Protein AF-A3VAJ6-F1 (afdb_monomer_lite)

Organism: NCBI:txid314271

Foldseek 3Di:
DALDALLVLLVVCLVVQNDPVSCVVCLLRAAAHDPVCLCVSLVSDDLDDDLNSLQSSLVSCVSNVNLLSCLAPPVLLVQCPDPPLSSNLSSLQSCLSNVNQNNLVSLLVVVQADDPPDDQSCLVSSLSSLVSNCVSVVPVVSNVRHDLLCLLVCCVDNPPNPVSLVSVLVVLVVQVVCLPDDDDDDPDDRPDDNLVSLLSSCVPPVPVNCVPLVVVLVVPQAGALCVQVDCPDQVSNLLSCQLVLHVSSVSSLVRNVVSPVPHPDDDLCSLLSNLNRPNDPDCVVSCVSSVVQQQWLLSLLVNLVSNVVSVNLVVLLVLLLCQCPDPDLQSVLSSLSNLLSHAPDPSSVVSCVVCVVSADPDDLSNVLNVVSVLSHVLRVLLLVLVVQLQADLDPVSVVVSVVSNLVRDEPCCVPRDDPVSLCPGNVSSCSVSVCSVCVVVSVVVHVVVSVCRVQHDSNHGHDPPDGDDDD

Structure (mmCIF, N/CA/C/O backbone):
data_AF-A3VAJ6-F1
#
_entry.id   AF-A3VAJ6-F1
#
loop_
_atom_site.group_PDB
_atom_site.id
_atom_site.type_symbol
_atom_site.label_atom_id
_atom_site.label_alt_id
_atom_site.label_comp_id
_atom_site.label_asym_id
_atom_site.label_entity_id
_atom_site.label_seq_id
_atom_site.pdbx_PDB_ins_code
_atom_site.Cartn_x
_atom_site.Cartn_y
_atom_site.Cartn_z
_atom_site.occupancy
_atom_site.B_iso_or_equiv
_atom_site.auth_seq_id
_atom_site.auth_comp_id
_atom_site.auth_asym_id
_atom_site.auth_atom_id
_atom_site.pdbx_PDB_model_num
ATOM 1 N N . MET A 1 1 ? -12.976 -26.832 9.050 1.00 61.53 1 MET A N 1
ATOM 2 C CA . MET A 1 1 ? -12.389 -25.486 9.197 1.00 61.53 1 MET A CA 1
ATOM 3 C C . MET A 1 1 ? -12.298 -24.734 7.871 1.00 61.53 1 MET A C 1
ATOM 5 O O . MET A 1 1 ? -12.891 -23.669 7.756 1.00 61.53 1 MET A O 1
ATOM 9 N N . TRP A 1 2 ? -11.613 -25.251 6.841 1.00 63.19 2 TRP A N 1
ATOM 10 C CA . TRP A 1 2 ? -11.570 -24.583 5.528 1.00 63.19 2 TRP A CA 1
ATOM 11 C C . TRP A 1 2 ? -12.943 -24.601 4.840 1.00 63.19 2 TRP A C 1
ATOM 13 O O . TRP A 1 2 ? -13.518 -25.669 4.635 1.00 63.19 2 TRP A O 1
ATOM 23 N N . GLY A 1 3 ? -13.458 -23.422 4.482 1.00 70.44 3 GLY A N 1
ATOM 24 C CA . GLY A 1 3 ? -14.785 -23.262 3.874 1.00 70.44 3 GLY A CA 1
ATOM 25 C C . GLY A 1 3 ? -15.949 -23.191 4.871 1.00 70.44 3 GLY A C 1
ATOM 26 O O . GLY A 1 3 ? -17.098 -23.085 4.439 1.00 70.44 3 GLY A O 1
ATOM 27 N N . GLU A 1 4 ? -15.660 -23.229 6.175 1.00 86.25 4 GLU A N 1
ATOM 28 C CA . GLU A 1 4 ? -16.626 -22.889 7.221 1.00 86.25 4 GLU A CA 1
ATOM 29 C C . GLU A 1 4 ? -16.811 -21.372 7.318 1.00 86.25 4 GLU A C 1
ATOM 31 O O . GLU A 1 4 ? -15.918 -20.585 6.987 1.00 86.25 4 GLU A O 1
ATOM 36 N N . THR A 1 5 ? -17.998 -20.964 7.753 1.00 90.69 5 THR A N 1
ATOM 37 C CA . THR A 1 5 ? -18.304 -19.556 8.013 1.00 90.69 5 THR A CA 1
ATOM 38 C C . THR A 1 5 ? -17.681 -19.092 9.335 1.00 90.69 5 THR A C 1
ATOM 40 O O . THR A 1 5 ? -17.269 -19.923 10.152 1.00 90.69 5 THR A O 1
ATOM 43 N N . ALA A 1 6 ? -17.630 -17.779 9.581 1.00 93.38 6 ALA A N 1
ATOM 44 C CA . ALA A 1 6 ? -17.087 -17.256 10.834 1.00 93.38 6 ALA A CA 1
ATOM 45 C C . ALA A 1 6 ? -17.897 -17.752 12.045 1.00 93.38 6 ALA A C 1
ATOM 47 O O . ALA A 1 6 ? -17.337 -18.058 13.094 1.00 93.38 6 ALA A O 1
ATOM 48 N N . LEU A 1 7 ? -19.216 -17.913 11.917 1.00 95.62 7 LEU A N 1
ATOM 49 C CA . LEU A 1 7 ? -20.021 -18.490 12.992 1.00 95.62 7 LEU A CA 1
ATOM 50 C C . LEU A 1 7 ? -19.611 -19.935 13.309 1.00 95.62 7 LEU A C 1
ATOM 52 O O . LEU A 1 7 ? -19.491 -20.305 14.476 1.00 95.62 7 LEU A O 1
ATOM 56 N N . GLN A 1 8 ? -19.385 -20.756 12.282 1.00 94.44 8 GLN A N 1
ATOM 57 C CA . GLN A 1 8 ? -19.008 -22.161 12.451 1.00 94.44 8 GLN A CA 1
ATOM 58 C C . GLN A 1 8 ? -17.622 -22.302 13.091 1.00 94.44 8 GLN A C 1
ATOM 60 O O . GLN A 1 8 ? -17.458 -23.080 14.032 1.00 94.44 8 GLN A O 1
ATOM 65 N N . GLN A 1 9 ? -16.656 -21.499 12.640 1.00 94.19 9 GLN A N 1
ATOM 66 C CA . GLN A 1 9 ? -15.309 -21.453 13.212 1.00 94.19 9 GLN A CA 1
ATOM 67 C C . GLN A 1 9 ? -15.344 -21.000 14.679 1.00 94.19 9 GLN A C 1
ATOM 69 O O . GLN A 1 9 ? -14.711 -21.615 15.539 1.00 94.19 9 GLN A O 1
ATOM 74 N N . PHE A 1 10 ? -16.154 -19.986 14.999 1.00 96.19 10 PHE A N 1
ATOM 75 C CA . PHE A 1 10 ? -16.322 -19.520 16.373 1.00 96.19 10 PHE A CA 1
ATOM 76 C C . PHE A 1 10 ? -17.019 -20.552 17.270 1.00 96.19 10 PHE A C 1
ATOM 78 O O . PHE A 1 10 ? -16.602 -20.782 18.406 1.00 96.19 10 PHE A O 1
ATOM 85 N N . ALA A 1 11 ? -18.056 -21.224 16.763 1.00 96.19 11 ALA A N 1
ATOM 86 C CA . ALA A 1 11 ? -18.733 -22.306 17.473 1.00 96.19 11 ALA A CA 1
ATOM 87 C C . ALA A 1 11 ? -17.782 -23.478 17.758 1.00 96.19 11 ALA A C 1
ATOM 89 O O . ALA A 1 11 ? -17.840 -24.064 18.842 1.00 96.19 11 ALA A O 1
ATOM 90 N N . HIS A 1 12 ? -16.871 -23.783 16.829 1.00 94.31 12 HIS A N 1
ATOM 91 C CA . HIS A 1 12 ? -15.823 -24.769 17.052 1.00 94.31 12 HIS A CA 1
ATOM 92 C C . HIS A 1 12 ? -14.872 -24.340 18.177 1.00 94.31 12 HIS A C 1
ATOM 94 O O . HIS A 1 12 ? -14.679 -25.116 19.115 1.00 94.31 12 HIS A O 1
ATOM 100 N N . LEU A 1 13 ? -14.371 -23.098 18.160 1.00 94.50 13 LEU A N 1
ATOM 101 C CA . LEU A 1 13 ? -13.545 -22.559 19.250 1.00 94.50 13 LEU A CA 1
ATOM 102 C C . LEU A 1 13 ? -14.253 -22.643 20.603 1.00 94.50 13 LEU A C 1
ATOM 104 O O . LEU A 1 13 ? -13.663 -23.081 21.587 1.00 94.50 13 LEU A O 1
ATOM 108 N N . LYS A 1 14 ? -15.543 -22.301 20.651 1.00 95.31 14 LYS A N 1
ATOM 109 C CA . LYS A 1 14 ? -16.344 -22.452 21.867 1.00 95.31 14 LYS A CA 1
ATOM 110 C C . LYS A 1 14 ? -16.432 -23.910 22.320 1.00 95.31 14 LYS A C 1
ATOM 112 O O . LYS A 1 14 ? -16.326 -24.176 23.514 1.00 95.31 14 LYS A O 1
ATOM 117 N N . SER A 1 15 ? -16.621 -24.851 21.392 1.00 95.44 15 SER A N 1
ATOM 118 C CA . SER A 1 15 ? -16.766 -26.281 21.708 1.00 95.44 15 SER A CA 1
ATOM 119 C C . SER A 1 15 ? -15.517 -26.898 22.341 1.00 95.44 15 SER A C 1
ATOM 121 O O . SER A 1 15 ? -15.637 -27.847 23.112 1.00 95.44 15 SER A O 1
ATOM 123 N N . VAL A 1 16 ? -14.341 -26.331 22.059 1.00 94.94 16 VAL A N 1
ATOM 124 C CA . VAL A 1 16 ? -13.067 -26.741 22.663 1.00 94.94 16 VAL A CA 1
ATOM 125 C C . VAL A 1 16 ? -12.679 -25.891 23.873 1.00 94.94 16 VAL A C 1
ATOM 127 O O . VAL A 1 16 ? -11.608 -26.089 24.416 1.00 94.94 16 VAL A O 1
ATOM 130 N N . GLY A 1 17 ? -13.521 -24.951 24.316 1.00 94.25 17 GLY A N 1
ATOM 131 C CA . GLY A 1 17 ? -13.226 -24.107 25.478 1.00 94.25 17 GLY A CA 1
ATOM 132 C C . GLY A 1 17 ? -12.314 -22.909 25.196 1.00 94.25 17 GLY A C 1
ATOM 133 O O . GLY A 1 17 ? -11.754 -22.351 26.134 1.00 94.25 17 GLY A O 1
ATOM 134 N N . PHE A 1 18 ? -12.210 -22.475 23.935 1.00 94.12 18 PHE A N 1
ATOM 135 C CA . PHE A 1 18 ? -11.350 -21.372 23.486 1.00 94.12 18 PHE A CA 1
ATOM 136 C C . PHE A 1 18 ? -9.854 -21.608 23.756 1.00 94.12 18 PHE A C 1
ATOM 138 O O . PHE A 1 18 ? -9.150 -20.692 24.178 1.00 94.12 18 PHE A O 1
ATOM 145 N N . GLU A 1 19 ? -9.365 -22.823 23.503 1.00 92.50 19 GLU A N 1
ATOM 146 C CA . GLU A 1 19 ? -7.936 -23.153 23.615 1.00 92.50 19 GLU A CA 1
ATOM 147 C C . GLU A 1 19 ? -7.096 -22.370 22.581 1.00 92.50 19 GLU A C 1
ATOM 149 O O . GLU A 1 19 ? -7.446 -22.373 21.388 1.00 92.50 19 GLU A O 1
ATOM 154 N N . PRO A 1 20 ? -5.989 -21.713 22.987 1.00 91.06 20 PRO A N 1
ATOM 155 C CA . PRO A 1 20 ? -5.129 -20.936 22.091 1.00 91.06 20 PRO A CA 1
ATOM 156 C C . PRO A 1 20 ? -4.610 -21.730 20.889 1.00 91.06 20 PRO A C 1
ATOM 158 O O . PRO A 1 20 ? -4.629 -21.222 19.770 1.00 91.06 20 PRO A O 1
ATOM 161 N N . GLU A 1 21 ? -4.229 -22.992 21.089 1.00 90.50 21 GLU A N 1
ATOM 162 C CA . GLU A 1 21 ? -3.679 -23.869 20.049 1.00 90.50 21 GLU A CA 1
ATOM 163 C C . GLU A 1 21 ? -4.700 -24.125 18.935 1.00 90.50 21 GLU A C 1
ATOM 165 O O . GLU A 1 21 ? -4.342 -24.285 17.766 1.00 90.50 21 GLU A O 1
ATOM 170 N N . THR A 1 22 ? -5.991 -24.134 19.285 1.00 88.50 22 THR A N 1
ATOM 171 C CA . THR A 1 22 ? -7.055 -24.281 18.288 1.00 88.50 22 THR A CA 1
ATOM 172 C C . THR A 1 22 ? -7.172 -23.023 17.444 1.00 88.50 22 THR A C 1
ATOM 174 O O . THR A 1 22 ? -7.328 -23.137 16.231 1.00 88.50 22 THR A O 1
ATOM 177 N N . LEU A 1 23 ? -7.072 -21.833 18.053 1.00 90.00 23 LEU A N 1
ATOM 178 C CA . LEU A 1 23 ? -7.054 -20.582 17.299 1.00 90.00 23 LEU A CA 1
ATOM 179 C C . LEU A 1 23 ? -5.831 -20.527 16.378 1.00 90.00 23 LEU A C 1
ATOM 181 O O . LEU A 1 23 ? -5.990 -20.280 15.186 1.00 90.00 23 LEU A O 1
ATOM 185 N N . GLU A 1 24 ? -4.636 -20.806 16.902 1.00 87.38 24 GLU A N 1
ATOM 186 C CA . GLU A 1 24 ? -3.384 -20.814 16.133 1.00 87.38 24 GLU A CA 1
ATOM 187 C C . GLU A 1 24 ? -3.466 -21.736 14.914 1.00 87.38 24 GLU A C 1
ATOM 189 O O . GLU A 1 24 ? -3.114 -21.327 13.808 1.00 87.38 24 GLU A O 1
ATOM 194 N N . GLY A 1 25 ? -4.016 -22.943 15.084 1.00 83.06 25 GLY A N 1
ATOM 195 C CA . GLY A 1 25 ? -4.194 -23.900 13.993 1.00 83.06 25 GLY A CA 1
ATOM 196 C C . GLY A 1 25 ? -5.172 -23.456 12.899 1.00 83.06 25 GLY A C 1
ATOM 197 O O . GLY A 1 25 ? -5.223 -24.090 11.843 1.00 83.06 25 GLY A O 1
ATOM 198 N N . ILE A 1 26 ? -5.966 -22.404 13.134 1.00 85.56 26 ILE A N 1
ATOM 199 C CA . ILE A 1 26 ? -7.040 -21.979 12.224 1.00 85.56 26 ILE A CA 1
ATOM 200 C C . ILE A 1 26 ? -6.873 -20.543 11.731 1.00 85.56 26 ILE A C 1
ATOM 202 O O . ILE A 1 26 ? -7.632 -20.150 10.850 1.00 85.56 26 ILE A O 1
ATOM 206 N N . LEU A 1 27 ? -5.896 -19.782 12.248 1.00 85.25 27 LEU A N 1
ATOM 207 C CA . LEU A 1 27 ? -5.651 -18.376 11.889 1.00 85.25 27 LEU A CA 1
ATOM 208 C C . LEU A 1 27 ? -5.582 -18.167 10.370 1.00 85.25 27 LEU A C 1
ATOM 210 O O . LEU A 1 27 ? -6.204 -17.254 9.835 1.00 85.25 27 LEU A O 1
ATOM 214 N N . GLU A 1 28 ? -4.886 -19.053 9.658 1.00 77.62 28 GLU A N 1
ATOM 215 C CA . GLU A 1 28 ? -4.724 -18.973 8.198 1.00 77.62 28 GLU A CA 1
ATOM 216 C C . GLU A 1 28 ? -6.005 -19.289 7.413 1.00 77.62 28 GLU A C 1
ATOM 218 O O . GLU A 1 28 ? -6.116 -18.962 6.230 1.00 77.62 28 GLU A O 1
ATOM 223 N N . ALA A 1 29 ? -6.968 -19.932 8.071 1.00 81.25 29 ALA A N 1
ATOM 224 C CA . ALA A 1 29 ? -8.235 -20.361 7.500 1.00 81.25 29 ALA A CA 1
ATOM 225 C C . ALA A 1 29 ? -9.416 -19.491 7.956 1.00 81.25 29 ALA A C 1
ATOM 227 O O . ALA A 1 29 ? -10.551 -19.797 7.579 1.00 81.25 29 ALA A O 1
ATOM 228 N N . LEU A 1 30 ? -9.184 -18.448 8.767 1.00 86.50 30 LEU A N 1
ATOM 229 C CA . LEU A 1 30 ? -10.256 -17.600 9.281 1.00 86.50 30 LEU A CA 1
ATOM 230 C C . LEU A 1 30 ? -11.015 -16.917 8.144 1.00 86.50 30 LEU A C 1
ATOM 232 O O . LEU A 1 30 ? -10.444 -16.311 7.231 1.00 86.50 30 LEU A O 1
ATOM 236 N N . THR A 1 31 ? -12.336 -17.031 8.213 1.00 86.44 31 THR A N 1
ATOM 237 C CA . THR A 1 31 ? -13.252 -16.391 7.277 1.00 86.44 31 THR A CA 1
ATOM 238 C C . THR A 1 31 ? -13.740 -15.082 7.900 1.00 86.44 31 THR A C 1
ATOM 240 O O . THR A 1 31 ? -14.199 -15.116 9.042 1.00 86.44 31 THR A O 1
ATOM 243 N N . PRO A 1 32 ? -13.697 -13.938 7.185 1.00 90.00 32 PRO A N 1
ATOM 244 C CA . PRO A 1 32 ? -14.312 -12.708 7.674 1.00 90.00 32 PRO A CA 1
ATOM 245 C C . PRO A 1 32 ? -15.797 -12.911 7.982 1.00 90.00 32 PRO A C 1
ATOM 247 O O . PRO A 1 32 ? -16.507 -13.563 7.208 1.00 90.00 32 PRO A O 1
ATOM 250 N N . MET A 1 33 ? -16.262 -12.342 9.089 1.00 94.12 33 MET A N 1
ATOM 251 C CA . MET A 1 33 ? -17.647 -12.455 9.535 1.00 94.12 33 MET A CA 1
ATOM 252 C C . MET A 1 33 ? -18.616 -11.802 8.547 1.00 94.12 33 MET A C 1
ATOM 254 O O . MET A 1 33 ? -18.431 -10.660 8.118 1.00 94.12 33 MET A O 1
ATOM 258 N N . LEU A 1 34 ? -19.695 -12.513 8.215 1.00 90.19 34 LEU A N 1
ATOM 259 C CA . LEU A 1 34 ? -20.800 -11.936 7.458 1.00 90.19 34 LEU A CA 1
ATOM 260 C C . LEU A 1 34 ? -21.706 -11.091 8.377 1.00 90.19 34 LEU A C 1
ATOM 262 O O . LEU A 1 34 ? -21.880 -11.427 9.550 1.00 90.19 34 LEU A O 1
ATOM 266 N N . PRO A 1 35 ? -22.328 -10.003 7.880 1.00 88.88 35 PRO A N 1
ATOM 267 C CA . PRO A 1 35 ? -23.136 -9.116 8.723 1.00 88.88 35 PRO A CA 1
ATOM 268 C C . PRO A 1 35 ? -24.284 -9.798 9.488 1.00 88.88 35 PRO A C 1
ATOM 270 O O . PRO A 1 35 ? -24.634 -9.351 10.579 1.00 88.88 35 PRO A O 1
ATOM 273 N N . ASP A 1 36 ? -24.872 -10.858 8.933 1.00 93.38 36 ASP A N 1
ATOM 274 C CA . ASP A 1 36 ? -25.955 -11.638 9.540 1.00 93.38 36 ASP A CA 1
ATOM 275 C C . ASP A 1 36 ? -25.478 -12.589 10.652 1.00 93.38 36 ASP A C 1
ATOM 277 O O . ASP A 1 36 ? -26.265 -12.929 11.533 1.00 93.38 36 ASP A O 1
ATOM 281 N N . GLU A 1 37 ? -24.189 -12.937 10.695 1.00 95.75 37 GLU A N 1
ATOM 282 C CA . GLU A 1 37 ? -23.608 -13.817 11.722 1.00 95.75 37 GLU A CA 1
ATOM 283 C C . GLU A 1 37 ? -23.347 -13.108 13.061 1.00 95.75 37 GLU A C 1
ATOM 285 O O . GLU A 1 37 ? -23.148 -13.764 14.085 1.00 95.75 37 GLU A O 1
ATOM 290 N N . ALA A 1 38 ? -23.349 -11.770 13.088 1.00 95.69 38 ALA A N 1
ATOM 291 C CA . ALA A 1 38 ? -22.938 -10.996 14.260 1.00 95.69 38 ALA A CA 1
ATOM 292 C C . ALA A 1 38 ? -23.786 -11.287 15.510 1.00 95.69 38 ALA A C 1
ATOM 294 O O . ALA A 1 38 ? -23.257 -11.339 16.621 1.00 95.69 38 ALA A O 1
ATOM 295 N N . SER A 1 39 ? -25.099 -11.481 15.337 1.00 95.19 39 SER A N 1
ATOM 296 C CA . SER A 1 39 ? -26.009 -11.802 16.446 1.00 95.19 39 SER A CA 1
ATOM 297 C C . SER A 1 39 ? -25.753 -13.203 17.003 1.00 95.19 39 SER A C 1
ATOM 299 O O . SER A 1 39 ? -25.789 -13.405 18.217 1.00 95.19 39 SER A O 1
ATOM 301 N N . ASP A 1 40 ? -25.459 -14.161 16.127 1.00 97.19 40 ASP A N 1
ATOM 302 C CA . ASP A 1 40 ? -25.228 -15.548 16.519 1.00 97.19 40 ASP A CA 1
ATOM 303 C C . ASP A 1 40 ? -23.867 -15.705 17.203 1.00 97.19 40 ASP A C 1
ATOM 305 O O . ASP A 1 40 ? -23.775 -16.333 18.257 1.00 97.19 40 ASP A O 1
ATOM 309 N N . ILE A 1 41 ? -22.819 -15.057 16.682 1.00 96.31 41 ILE A N 1
ATOM 310 C CA . ILE A 1 41 ? -21.506 -15.008 17.342 1.00 96.31 41 ILE A CA 1
ATOM 311 C C . ILE A 1 41 ? -21.633 -14.343 18.716 1.00 96.31 41 ILE A C 1
ATOM 313 O O . ILE A 1 41 ? -21.083 -14.858 19.690 1.00 96.31 41 ILE A O 1
ATOM 317 N N . ARG A 1 42 ? -22.415 -13.260 18.835 1.00 96.06 42 ARG A N 1
ATOM 318 C CA . ARG A 1 42 ? -22.678 -12.602 20.124 1.00 96.06 42 ARG A CA 1
ATOM 319 C C . ARG A 1 42 ? -23.294 -13.557 21.143 1.00 96.06 42 ARG A C 1
ATOM 321 O O . ARG A 1 42 ? -22.827 -13.606 22.276 1.00 96.06 42 ARG A O 1
ATOM 328 N N . ALA A 1 43 ? -24.288 -14.351 20.745 1.00 95.50 43 ALA A N 1
ATOM 329 C CA . ALA A 1 43 ? -24.916 -15.346 21.619 1.00 95.50 43 ALA A CA 1
ATOM 330 C C . ALA A 1 43 ? -23.946 -16.456 22.073 1.00 95.50 43 ALA A C 1
ATOM 332 O O . ALA A 1 43 ? -24.215 -17.184 23.034 1.00 95.50 43 ALA A O 1
ATOM 333 N N . LEU A 1 44 ? -22.810 -16.607 21.386 1.00 96.25 44 LEU A N 1
ATOM 334 C CA . LEU A 1 44 ? -21.789 -17.586 21.718 1.00 96.25 44 LEU A CA 1
ATOM 335 C C . LEU A 1 44 ? -20.680 -17.048 22.631 1.00 96.25 44 LEU A C 1
ATOM 337 O O . LEU A 1 44 ? -19.956 -17.880 23.186 1.00 96.25 44 LEU A O 1
ATOM 341 N N . LEU A 1 45 ? -20.574 -15.730 22.832 1.00 95.94 45 LEU A N 1
ATOM 342 C CA . LEU A 1 45 ? -19.528 -15.116 23.654 1.00 95.94 45 LEU A CA 1
ATOM 343 C C . LEU A 1 45 ? -19.552 -15.646 25.102 1.00 95.94 45 LEU A C 1
ATOM 345 O O . LEU A 1 45 ? -20.625 -15.869 25.669 1.00 95.94 45 LEU A O 1
ATOM 349 N N . PRO A 1 46 ? -18.383 -15.890 25.720 1.00 93.00 46 PRO A N 1
ATOM 350 C CA . PRO A 1 46 ? -18.329 -16.367 27.093 1.00 93.00 46 PRO A CA 1
ATOM 351 C C . PRO A 1 46 ? -18.613 -15.221 28.074 1.00 93.00 46 PRO A C 1
ATOM 353 O O . PRO A 1 46 ? -17.865 -14.246 28.138 1.00 93.00 46 PRO A O 1
ATOM 356 N N . GLU A 1 47 ? -19.671 -15.355 28.877 1.00 86.62 47 GLU A N 1
ATOM 357 C CA . GLU A 1 47 ? -19.936 -14.456 30.017 1.00 86.62 47 GLU A CA 1
ATOM 358 C C . GLU A 1 47 ? -19.039 -14.797 31.219 1.00 86.62 47 GLU A C 1
ATOM 360 O O . GLU A 1 47 ? -18.536 -13.919 31.917 1.00 86.62 47 GLU A O 1
ATOM 365 N N . ALA A 1 48 ? -18.780 -16.090 31.430 1.00 72.19 48 ALA A N 1
ATOM 366 C CA . ALA A 1 48 ? -17.872 -16.604 32.447 1.00 72.19 48 ALA A CA 1
ATOM 367 C C . ALA A 1 48 ? -16.734 -17.384 31.778 1.00 72.19 48 ALA A C 1
ATOM 369 O O . ALA A 1 48 ? -16.950 -18.119 30.815 1.00 72.19 48 ALA A O 1
ATOM 370 N N . GLY A 1 49 ? -15.517 -17.221 32.285 1.00 76.31 49 GLY A N 1
ATOM 371 C CA . GLY A 1 49 ? -14.330 -17.871 31.741 1.00 76.31 49 GLY A CA 1
ATOM 372 C C . GLY A 1 49 ? -13.055 -17.230 32.269 1.00 76.31 49 GLY A C 1
ATOM 373 O O . GLY A 1 49 ? -13.066 -16.080 32.717 1.00 76.31 49 GLY A O 1
ATOM 374 N N . GLY A 1 50 ? -11.962 -17.990 32.224 1.00 88.31 50 GLY A N 1
ATOM 375 C CA . GLY A 1 50 ? -10.640 -17.470 32.547 1.00 88.31 50 GLY A CA 1
ATOM 376 C C . GLY A 1 50 ? -10.217 -16.368 31.576 1.00 88.31 50 GLY A C 1
ATOM 377 O O . GLY A 1 50 ? -10.686 -16.285 30.440 1.00 88.31 50 GLY A O 1
ATOM 378 N N . GLU A 1 51 ? -9.289 -15.536 32.026 1.00 87.38 51 GLU A N 1
ATOM 379 C CA . GLU A 1 51 ? -8.696 -14.455 31.241 1.00 87.38 51 GLU A CA 1
ATOM 380 C C . GLU A 1 51 ? -8.114 -14.940 29.896 1.00 87.38 51 GLU A C 1
ATOM 382 O O . GLU A 1 51 ? -8.264 -14.258 28.884 1.00 87.38 51 GLU A O 1
ATOM 387 N N . GLY A 1 52 ? -7.564 -16.161 29.854 1.00 89.56 52 GLY A N 1
ATOM 388 C CA . GLY A 1 52 ? -7.075 -16.796 28.624 1.00 89.56 52 GLY A CA 1
ATOM 389 C C . GLY A 1 52 ? -8.160 -17.004 27.561 1.00 89.56 52 GLY A C 1
ATOM 390 O O . GLY A 1 52 ? -7.972 -16.605 26.415 1.00 89.56 52 GLY A O 1
ATOM 391 N N . ALA A 1 53 ? -9.332 -17.528 27.935 1.00 92.31 53 ALA A N 1
ATOM 392 C CA . ALA A 1 53 ? -10.439 -17.722 26.993 1.00 92.31 53 ALA A CA 1
ATOM 393 C C . ALA A 1 53 ? -10.953 -16.380 26.446 1.00 92.31 53 ALA A C 1
ATOM 395 O O . ALA A 1 53 ? -11.176 -16.232 25.246 1.00 92.31 53 ALA A O 1
ATOM 396 N N . LYS A 1 54 ? -11.079 -15.367 27.315 1.00 93.06 54 LYS A N 1
ATOM 397 C CA . LYS A 1 54 ? -11.462 -14.007 26.908 1.00 93.06 54 LYS A CA 1
ATOM 398 C C . LYS A 1 54 ? -10.437 -13.393 25.943 1.00 93.06 54 LYS A C 1
ATOM 400 O O . LYS A 1 54 ? -10.827 -12.749 24.972 1.00 93.06 54 LYS A O 1
ATOM 405 N N . HIS A 1 55 ? -9.142 -13.625 26.174 1.00 92.31 55 HIS A N 1
ATOM 406 C CA . HIS A 1 55 ? -8.083 -13.203 25.259 1.00 92.31 55 HIS A CA 1
ATOM 407 C C . HIS A 1 55 ? -8.230 -13.858 23.883 1.00 92.31 55 HIS A C 1
ATOM 409 O O . HIS A 1 55 ? -8.264 -13.141 22.886 1.00 92.31 55 HIS A O 1
ATOM 415 N N . VAL A 1 56 ? -8.400 -15.184 23.828 1.00 94.69 56 VAL A N 1
ATOM 416 C CA . VAL A 1 56 ? -8.605 -15.936 22.576 1.00 94.69 56 VAL A CA 1
ATOM 417 C C . VAL A 1 56 ? -9.833 -15.435 21.815 1.00 94.69 56 VAL A C 1
ATOM 419 O O . VAL A 1 56 ? -9.771 -15.277 20.597 1.00 94.69 56 VAL A O 1
ATOM 422 N N . VAL A 1 57 ? -10.918 -15.094 22.515 1.00 96.12 57 VAL A N 1
ATOM 423 C CA . VAL A 1 57 ? -12.098 -14.469 21.898 1.00 96.12 57 VAL A CA 1
ATOM 424 C C . VAL A 1 57 ? -11.753 -13.112 21.284 1.00 96.12 57 VAL A C 1
ATOM 426 O O . VAL A 1 57 ? -12.064 -12.895 20.116 1.00 96.12 57 VAL A O 1
ATOM 429 N N . CYS A 1 58 ? -11.068 -12.215 22.003 1.00 96.19 58 CYS A N 1
ATOM 430 C CA . CYS A 1 58 ? -10.630 -10.938 21.427 1.00 96.19 58 CYS A CA 1
ATOM 431 C C . CYS A 1 58 ? -9.723 -11.138 20.204 1.00 96.19 58 CYS A C 1
ATOM 433 O O . CYS A 1 58 ? -9.873 -10.421 19.216 1.00 96.19 58 CYS A O 1
ATOM 435 N N . CYS A 1 59 ? -8.805 -12.112 20.251 1.00 94.88 59 CYS A N 1
ATOM 436 C CA . CYS A 1 59 ? -7.963 -12.478 19.114 1.00 94.88 59 CYS A CA 1
ATOM 437 C C . CYS A 1 59 ? -8.821 -12.886 17.917 1.00 94.88 59 CYS A C 1
ATOM 439 O O . CYS A 1 59 ? -8.702 -12.284 16.858 1.00 94.88 59 CYS A O 1
ATOM 441 N N . TYR A 1 60 ? -9.728 -13.844 18.101 1.00 96.19 60 TYR A N 1
ATOM 442 C CA . TYR A 1 60 ? -10.606 -14.309 17.035 1.00 96.19 60 TYR A CA 1
ATOM 443 C C . TYR A 1 60 ? -11.414 -13.169 16.414 1.00 96.19 60 TYR A C 1
ATOM 445 O O . TYR A 1 60 ? -11.417 -13.006 15.199 1.00 96.19 60 TYR A O 1
ATOM 453 N N . LEU A 1 61 ? -12.074 -12.359 17.249 1.00 96.56 61 LEU A N 1
ATOM 454 C CA . LEU A 1 61 ? -12.931 -11.278 16.767 1.00 96.56 61 LEU A CA 1
ATOM 455 C C . LEU A 1 61 ? -12.156 -10.253 15.938 1.00 96.56 61 LEU A C 1
ATOM 457 O O . LEU A 1 61 ? -12.706 -9.679 15.009 1.00 96.56 61 LEU A O 1
ATOM 461 N N . THR A 1 62 ? -10.886 -10.051 16.275 1.00 93.56 62 THR A N 1
ATOM 462 C CA . THR A 1 62 ? -9.987 -9.138 15.574 1.00 93.56 62 THR A CA 1
ATOM 463 C C . THR A 1 62 ? -9.519 -9.698 14.228 1.00 93.56 62 THR A C 1
ATOM 465 O O . THR A 1 62 ? -9.429 -8.963 13.250 1.00 93.56 62 THR A O 1
ATOM 468 N N . GLU A 1 63 ? -9.177 -10.986 14.177 1.00 92.44 63 GLU A N 1
ATOM 469 C CA . GLU A 1 63 ? -8.646 -11.628 12.965 1.00 92.44 63 GLU A CA 1
ATOM 470 C C . GLU A 1 63 ? -9.756 -12.010 11.968 1.00 92.44 63 GLU A C 1
ATOM 472 O O . GLU A 1 63 ? -9.505 -12.130 10.771 1.00 92.44 63 GLU A O 1
ATOM 477 N N . ALA A 1 64 ? -10.993 -12.177 12.447 1.00 92.12 64 ALA A N 1
ATOM 478 C CA . ALA A 1 64 ? -12.167 -12.490 11.633 1.00 92.12 64 ALA A CA 1
ATOM 479 C C . ALA A 1 64 ? -13.019 -11.254 11.264 1.00 92.12 64 ALA A C 1
ATOM 481 O O . ALA A 1 64 ? -14.139 -11.431 10.784 1.00 92.12 64 ALA A O 1
ATOM 482 N N . ASP A 1 65 ? -12.535 -10.024 11.500 1.00 93.75 65 ASP A N 1
ATOM 483 C CA . ASP A 1 65 ? -13.286 -8.766 11.296 1.00 93.75 65 ASP A CA 1
ATOM 484 C C . ASP A 1 65 ? -14.697 -8.800 11.943 1.00 93.75 65 ASP A C 1
ATOM 486 O O . ASP A 1 65 ? -15.709 -8.403 11.356 1.00 93.75 65 ASP A O 1
ATOM 490 N N . ALA A 1 66 ? -14.784 -9.361 13.153 1.00 96.06 66 ALA A N 1
ATOM 491 C CA . ALA A 1 66 ? -16.024 -9.683 13.857 1.00 96.06 66 ALA A CA 1
ATOM 492 C C . ALA A 1 66 ? -16.268 -8.813 15.105 1.00 96.06 66 ALA A C 1
ATOM 494 O O . ALA A 1 66 ? -17.113 -9.139 15.941 1.00 96.06 66 ALA A O 1
ATOM 495 N N . GLU A 1 67 ? -15.570 -7.687 15.261 1.00 97.06 67 GLU A N 1
ATOM 496 C CA . GLU A 1 67 ? -15.582 -6.868 16.482 1.00 97.06 67 GLU A CA 1
ATOM 497 C C . GLU A 1 67 ? -16.986 -6.338 16.835 1.00 97.06 67 GLU A C 1
ATOM 499 O O . GLU A 1 67 ? -17.322 -6.165 18.007 1.00 97.06 67 GLU A O 1
ATOM 504 N N . VAL A 1 68 ? -17.858 -6.154 15.835 1.00 96.19 68 VAL A N 1
ATOM 505 C CA . VAL A 1 68 ? -19.270 -5.754 16.015 1.00 96.19 68 VAL A CA 1
ATOM 506 C C . VAL A 1 68 ? -20.077 -6.778 16.832 1.00 96.19 68 VAL A C 1
ATOM 508 O O . VAL A 1 68 ? -21.044 -6.405 17.510 1.00 96.19 68 VAL A O 1
ATOM 511 N N . ALA A 1 69 ? -19.690 -8.058 16.825 1.00 96.81 69 ALA A N 1
ATOM 512 C CA . ALA A 1 69 ? -20.340 -9.077 17.647 1.00 96.81 69 ALA A CA 1
ATOM 513 C C . ALA A 1 69 ? -20.168 -8.789 19.151 1.00 96.81 69 ALA A C 1
ATOM 515 O O . ALA A 1 69 ? -21.089 -9.048 19.924 1.00 96.81 69 ALA A O 1
ATOM 516 N N . ALA A 1 70 ? -19.059 -8.157 19.552 1.00 96.50 70 ALA A N 1
ATOM 517 C CA . ALA A 1 70 ? -18.738 -7.838 20.944 1.00 96.50 70 ALA A CA 1
ATOM 518 C C . ALA A 1 70 ? -19.288 -6.495 21.454 1.00 96.50 70 ALA A C 1
ATOM 520 O O . ALA A 1 70 ? -18.956 -6.097 22.570 1.00 96.50 70 ALA A O 1
ATOM 521 N N . ARG A 1 71 ? -20.139 -5.794 20.686 1.00 95.38 71 ARG A N 1
ATOM 522 C CA . ARG A 1 71 ? -20.688 -4.480 21.080 1.00 95.38 71 ARG A CA 1
ATOM 523 C C . ARG A 1 71 ? -21.264 -4.470 22.504 1.00 95.38 71 ARG A C 1
ATOM 525 O O . ARG A 1 71 ? -20.952 -3.562 23.272 1.00 95.38 71 ARG A O 1
ATOM 532 N N . ASP A 1 72 ? -22.038 -5.497 22.844 1.00 95.00 72 ASP A N 1
ATOM 533 C CA . ASP A 1 72 ? -22.749 -5.614 24.126 1.00 95.00 72 ASP A CA 1
ATOM 534 C C . ASP A 1 72 ? -22.094 -6.638 25.074 1.00 95.00 72 ASP A C 1
ATOM 536 O O . ASP A 1 72 ? -22.716 -7.091 26.033 1.00 95.00 72 ASP A O 1
ATOM 540 N N . TRP A 1 73 ? -20.854 -7.057 24.798 1.00 96.38 73 TRP A N 1
ATOM 541 C CA . TRP A 1 73 ? -20.180 -8.082 25.592 1.00 96.38 73 TRP A CA 1
ATOM 542 C C . TRP A 1 73 ? -19.652 -7.503 26.904 1.00 96.38 73 TRP A C 1
ATOM 544 O O . TRP A 1 73 ? -18.649 -6.788 26.931 1.00 96.38 73 TRP A O 1
ATOM 554 N N . SER A 1 74 ? -20.324 -7.840 28.004 1.00 94.75 74 SER A N 1
ATOM 555 C CA . SER A 1 74 ? -20.072 -7.279 29.337 1.00 94.75 74 SER A CA 1
ATOM 556 C C . SER A 1 74 ? -18.604 -7.412 29.778 1.00 94.75 74 SER A C 1
ATOM 558 O O . SER A 1 74 ? -17.997 -6.450 30.261 1.00 94.75 74 SER A O 1
ATOM 560 N N . ALA A 1 75 ? -18.001 -8.579 29.526 1.00 95.12 75 ALA A N 1
ATOM 561 C CA . ALA A 1 75 ? -16.629 -8.897 29.907 1.00 95.12 75 ALA A CA 1
ATOM 562 C C . ALA A 1 75 ? -15.587 -7.973 29.258 1.00 95.12 75 ALA A C 1
ATOM 564 O O . ALA A 1 75 ? -14.512 -7.779 29.827 1.00 95.12 75 ALA A O 1
ATOM 565 N N . LEU A 1 76 ? -15.894 -7.369 28.105 1.00 96.06 76 LEU A N 1
ATOM 566 C CA . LEU A 1 76 ? -14.977 -6.472 27.406 1.00 96.06 76 LEU A CA 1
ATOM 567 C C . LEU A 1 76 ? -14.616 -5.247 28.258 1.00 96.06 76 LEU A C 1
ATOM 569 O O . LEU A 1 76 ? -13.486 -4.763 28.202 1.00 96.06 76 LEU A O 1
ATOM 573 N N . SER A 1 77 ? -15.546 -4.793 29.102 1.00 95.62 77 SER A N 1
ATOM 574 C CA . SER A 1 77 ? -15.359 -3.629 29.974 1.00 95.62 77 SER A CA 1
ATOM 575 C C . SER A 1 77 ? -14.289 -3.856 31.046 1.00 95.62 77 SER A C 1
ATOM 577 O O . SER A 1 77 ? -13.611 -2.917 31.453 1.00 95.62 77 SER A O 1
ATOM 579 N N . GLU A 1 78 ? -14.098 -5.096 31.495 1.00 94.69 78 GLU A N 1
ATOM 580 C CA . GLU A 1 78 ? -13.020 -5.451 32.426 1.00 94.69 78 GLU A CA 1
ATOM 581 C C . GLU A 1 78 ? -11.671 -5.516 31.696 1.00 94.69 78 GLU A C 1
ATOM 583 O O . GLU A 1 78 ? -10.652 -5.035 32.198 1.00 94.69 78 GLU A O 1
ATOM 588 N N . LEU A 1 79 ? -11.678 -6.071 30.480 1.00 96.12 79 LEU A N 1
ATOM 589 C CA . LEU A 1 79 ? -10.473 -6.344 29.695 1.00 96.12 79 LEU A CA 1
ATOM 590 C C . LEU A 1 79 ? -9.778 -5.074 29.188 1.00 96.12 79 LEU A C 1
ATOM 592 O O . LEU A 1 79 ? -8.554 -5.046 29.104 1.00 96.12 79 LEU A O 1
ATOM 596 N N . VAL A 1 80 ? -10.518 -4.002 28.895 1.00 97.50 80 VAL A N 1
ATOM 597 C CA . VAL A 1 80 ? -9.930 -2.719 28.449 1.00 97.50 80 VAL A CA 1
ATOM 598 C C . VAL A 1 80 ? -9.098 -2.008 29.527 1.00 97.50 80 VAL A C 1
ATOM 600 O O . VAL A 1 80 ? -8.346 -1.083 29.224 1.00 97.50 80 VAL A O 1
ATOM 603 N N . THR A 1 81 ? -9.199 -2.442 30.784 1.00 96.50 81 THR A N 1
ATOM 604 C CA . THR A 1 81 ? -8.382 -1.959 31.914 1.00 96.50 81 THR A CA 1
ATOM 605 C C . THR A 1 81 ? -7.501 -3.058 32.511 1.00 96.50 81 THR A C 1
ATOM 607 O O . THR A 1 81 ? -7.072 -2.956 33.658 1.00 96.50 81 THR A O 1
ATOM 610 N N . ASN A 1 82 ? -7.272 -4.137 31.761 1.00 95.94 82 ASN A N 1
ATOM 611 C CA . ASN A 1 82 ? -6.469 -5.263 32.215 1.00 95.94 82 ASN A CA 1
ATOM 612 C C . ASN A 1 82 ? -4.999 -4.849 32.428 1.00 95.94 82 ASN A C 1
ATOM 614 O O . ASN A 1 82 ? -4.471 -4.018 31.693 1.00 95.94 82 ASN A O 1
ATOM 618 N N . SER A 1 83 ? -4.339 -5.421 33.438 1.00 94.56 83 SER A N 1
ATOM 619 C CA . SER A 1 83 ? -2.927 -5.153 33.741 1.00 94.56 83 SER A CA 1
ATOM 620 C C . SER A 1 83 ? -1.959 -5.790 32.738 1.00 94.56 83 SER A C 1
ATOM 622 O O . SER A 1 83 ? -0.825 -5.335 32.603 1.00 94.56 83 SER A O 1
ATOM 624 N N . ASN A 1 84 ? -2.389 -6.837 32.034 1.00 94.69 84 ASN A N 1
ATOM 625 C CA . ASN A 1 84 ? -1.672 -7.433 30.923 1.00 94.69 84 ASN A CA 1
ATOM 626 C C . ASN A 1 84 ? -1.913 -6.616 29.648 1.00 94.69 84 ASN A C 1
ATOM 628 O O . ASN A 1 84 ? -2.984 -6.666 29.039 1.00 94.69 84 ASN A O 1
ATOM 632 N N . GLU A 1 85 ? -0.872 -5.908 29.221 1.00 93.88 85 GLU A N 1
ATOM 633 C CA . GLU A 1 85 ? -0.894 -5.004 28.071 1.00 93.88 85 GLU A CA 1
ATOM 634 C C . GLU A 1 85 ? -1.331 -5.692 26.767 1.00 93.88 85 GLU A C 1
ATOM 636 O O . GLU A 1 85 ? -2.090 -5.113 25.996 1.00 93.88 85 GLU A O 1
ATOM 641 N N . ASN A 1 86 ? -0.960 -6.957 26.537 1.00 91.81 86 ASN A N 1
ATOM 642 C CA . ASN A 1 86 ? -1.372 -7.686 25.330 1.00 91.81 86 ASN A CA 1
ATOM 643 C C . ASN A 1 86 ? -2.884 -7.946 25.301 1.00 91.81 86 ASN A C 1
ATOM 645 O O . ASN A 1 86 ? -3.515 -7.903 24.242 1.00 91.81 86 ASN A O 1
ATOM 649 N N . ILE A 1 87 ? -3.476 -8.232 26.461 1.00 94.88 87 ILE A N 1
ATOM 650 C CA . ILE A 1 87 ? -4.917 -8.466 26.596 1.00 94.88 87 ILE A CA 1
ATOM 651 C C . ILE A 1 87 ? -5.658 -7.141 26.477 1.00 94.88 87 ILE A C 1
ATOM 653 O O . ILE A 1 87 ? -6.624 -7.049 25.716 1.00 94.88 87 ILE A O 1
ATOM 657 N N . GLN A 1 88 ? -5.158 -6.114 27.166 1.00 96.56 88 GLN A N 1
ATOM 658 C CA . GLN A 1 88 ? -5.686 -4.761 27.097 1.00 96.56 88 GLN A CA 1
ATOM 659 C C . GLN A 1 88 ? -5.706 -4.244 25.655 1.00 96.56 88 GLN A C 1
ATOM 661 O O . GLN A 1 88 ? -6.759 -3.845 25.169 1.00 96.56 88 GLN A O 1
ATOM 666 N N . ASN A 1 89 ? -4.585 -4.315 24.937 1.00 95.69 89 ASN A N 1
ATOM 667 C CA . ASN A 1 89 ? -4.448 -3.828 23.563 1.00 95.69 89 ASN A CA 1
ATOM 668 C C . ASN A 1 89 ? -5.470 -4.462 22.611 1.00 95.69 89 ASN A C 1
ATOM 670 O O . ASN A 1 89 ? -6.132 -3.758 21.845 1.00 95.69 89 ASN A O 1
ATOM 674 N N . ARG A 1 90 ? -5.659 -5.787 22.691 1.00 95.19 90 ARG A N 1
ATOM 675 C CA . ARG A 1 90 ? -6.669 -6.483 21.878 1.00 95.19 90 ARG A CA 1
ATOM 676 C C . ARG A 1 90 ? -8.089 -6.094 22.277 1.00 95.19 90 ARG A C 1
ATOM 678 O O . ARG A 1 90 ? -8.913 -5.841 21.405 1.00 95.19 90 ARG A O 1
ATOM 685 N N . ALA A 1 91 ? -8.373 -5.997 23.575 1.00 97.62 91 ALA A N 1
ATOM 686 C CA . ALA A 1 91 ? -9.677 -5.559 24.061 1.00 97.62 91 ALA A CA 1
ATOM 687 C C . ALA A 1 91 ? -10.006 -4.122 23.627 1.00 97.62 91 ALA A C 1
ATOM 689 O O . ALA A 1 91 ? -11.130 -3.856 23.211 1.00 97.62 91 ALA A O 1
ATOM 690 N N . LEU A 1 92 ? -9.031 -3.209 23.652 1.00 98.19 92 LEU A N 1
ATOM 691 C CA . LEU A 1 92 ? -9.184 -1.830 23.180 1.00 98.19 92 LEU A CA 1
ATOM 692 C C . LEU A 1 92 ? -9.496 -1.773 21.687 1.00 98.19 92 LEU A C 1
ATOM 694 O O . LEU A 1 92 ? -10.395 -1.037 21.279 1.00 98.19 92 LEU A O 1
ATOM 698 N N . ARG A 1 93 ? -8.808 -2.587 20.877 1.00 96.31 93 ARG A N 1
ATOM 699 C CA . ARG A 1 93 ? -9.096 -2.710 19.445 1.00 96.31 93 ARG A CA 1
ATOM 700 C C . ARG A 1 93 ? -10.528 -3.200 19.198 1.00 96.31 93 ARG A C 1
ATOM 702 O O . ARG A 1 93 ? -11.266 -2.540 18.466 1.00 96.31 93 ARG A O 1
ATOM 709 N N . VAL A 1 94 ? -10.942 -4.281 19.866 1.00 97.75 94 VAL A N 1
ATOM 710 C CA . VAL A 1 94 ? -12.310 -4.823 19.768 1.00 97.75 94 VAL A CA 1
ATOM 711 C C . VAL A 1 94 ? -13.349 -3.794 20.225 1.00 97.75 94 VAL A C 1
ATOM 713 O O . VAL A 1 94 ? -14.342 -3.577 19.534 1.00 97.75 94 VAL A O 1
ATOM 716 N N . ALA A 1 95 ? -13.114 -3.103 21.344 1.00 98.19 95 ALA A N 1
ATOM 717 C CA . ALA A 1 95 ? -14.025 -2.083 21.862 1.00 98.19 95 ALA A CA 1
ATOM 718 C C . ALA A 1 95 ? -14.186 -0.902 20.895 1.00 98.19 95 ALA A C 1
ATOM 720 O O . ALA A 1 95 ? -15.312 -0.456 20.660 1.00 98.19 95 ALA A O 1
ATOM 721 N N . ALA A 1 96 ? -13.084 -0.427 20.308 1.00 97.19 96 ALA A N 1
ATOM 722 C CA . ALA A 1 96 ? -13.087 0.682 19.362 1.00 97.19 96 ALA A CA 1
ATOM 723 C C . ALA A 1 96 ? -13.787 0.325 18.043 1.00 97.19 96 ALA A C 1
ATOM 725 O O . ALA A 1 96 ? -14.652 1.061 17.576 1.00 97.19 96 ALA A O 1
ATOM 726 N N . GLN A 1 97 ? -13.460 -0.822 17.443 1.00 95.38 97 GLN A N 1
ATOM 727 C CA . GLN A 1 97 ? -14.043 -1.227 16.159 1.00 95.38 97 GLN A CA 1
ATOM 728 C C . GLN A 1 97 ? -15.498 -1.701 16.308 1.00 95.38 97 GLN A C 1
ATOM 730 O O . GLN A 1 97 ? -16.349 -1.358 15.486 1.00 95.38 97 GLN A O 1
ATOM 735 N N . GLY A 1 98 ? -15.815 -2.413 17.394 1.00 96.00 98 GLY A N 1
ATOM 736 C CA . GLY A 1 98 ? -17.174 -2.849 17.726 1.00 96.00 98 GLY A CA 1
ATOM 737 C C . GLY A 1 98 ? -18.092 -1.732 18.236 1.00 96.00 98 GLY A C 1
ATOM 738 O O . GLY A 1 98 ? -19.317 -1.908 18.280 1.00 96.00 98 GLY A O 1
ATOM 739 N N . LYS A 1 99 ? -17.517 -0.569 18.582 1.00 96.81 99 LYS A N 1
ATOM 740 C CA . LYS A 1 99 ? -18.195 0.575 19.209 1.00 96.81 99 LYS A CA 1
ATOM 741 C C . LYS A 1 99 ? -18.930 0.174 20.494 1.00 96.81 99 LYS A C 1
ATOM 743 O O . LYS A 1 99 ? -20.106 0.489 20.667 1.00 96.81 99 LYS A O 1
ATOM 748 N N . SER A 1 100 ? -18.253 -0.567 21.374 1.00 97.69 100 SER A N 1
ATOM 749 C CA . SER A 1 100 ? -18.825 -0.986 22.660 1.00 97.69 100 SER A CA 1
ATOM 750 C C . SER A 1 100 ? -18.860 0.193 23.633 1.00 97.69 100 SER A C 1
ATOM 752 O O . SER A 1 100 ? -17.844 0.543 24.230 1.00 97.69 100 SER A O 1
ATOM 754 N N . GLU A 1 101 ? -20.027 0.820 23.797 1.00 98.00 101 GLU A N 1
ATOM 755 C CA . GLU A 1 101 ? -20.191 2.013 24.642 1.00 98.00 101 GLU A CA 1
ATOM 756 C C . GLU A 1 101 ? -19.732 1.770 26.086 1.00 98.00 101 GLU A C 1
ATOM 758 O O . GLU A 1 101 ? -18.997 2.584 26.646 1.00 98.00 101 GLU A O 1
ATOM 763 N N . GLN A 1 102 ? -20.097 0.625 26.673 1.00 97.81 102 GLN A N 1
ATOM 764 C CA . GLN A 1 102 ? -19.742 0.292 28.053 1.00 97.81 102 GLN A CA 1
ATOM 765 C C . GLN A 1 102 ? -18.222 0.183 28.243 1.00 97.81 102 GLN A C 1
ATOM 767 O O . GLN A 1 102 ? -17.673 0.779 29.173 1.00 97.81 102 GLN A O 1
ATOM 772 N N . ALA A 1 103 ? -17.538 -0.530 27.343 1.00 98.19 103 ALA A N 1
ATOM 773 C CA . ALA A 1 103 ? -16.096 -0.718 27.423 1.00 98.19 103 ALA A CA 1
ATOM 774 C C . ALA A 1 103 ? -15.342 0.587 27.128 1.00 98.19 103 ALA A C 1
ATOM 776 O O . ALA A 1 103 ? -14.411 0.943 27.848 1.00 98.19 103 ALA A O 1
ATOM 777 N N . LEU A 1 104 ? -15.780 1.349 26.122 1.00 98.62 104 LEU A N 1
ATOM 778 C CA . LEU A 1 104 ? -15.188 2.643 25.778 1.00 98.62 104 LEU A CA 1
ATOM 779 C C . LEU A 1 104 ? -15.341 3.661 26.910 1.00 98.62 104 LEU A C 1
ATOM 781 O O . LEU A 1 104 ? -14.371 4.334 27.252 1.00 98.62 104 LEU A O 1
ATOM 785 N N . LYS A 1 105 ? -16.518 3.726 27.543 1.00 98.50 105 LYS A N 1
ATOM 786 C CA . LYS A 1 105 ? -16.742 4.559 28.727 1.00 98.50 105 LYS A CA 1
ATOM 787 C C . LYS A 1 105 ? -15.845 4.131 29.881 1.00 98.50 105 LYS A C 1
ATOM 789 O O . LYS A 1 105 ? -15.158 4.965 30.460 1.00 98.50 105 LYS A O 1
ATOM 794 N N . ARG A 1 106 ? -15.780 2.828 30.172 1.00 98.25 106 ARG A N 1
ATOM 795 C CA . ARG A 1 106 ? -14.922 2.291 31.235 1.00 98.25 106 ARG A CA 1
ATOM 796 C C . ARG A 1 106 ? -13.447 2.632 31.014 1.00 98.25 106 ARG A C 1
ATOM 798 O O . ARG A 1 106 ? -12.758 2.994 31.967 1.00 98.25 106 ARG A O 1
ATOM 805 N N . PHE A 1 107 ? -12.971 2.549 29.774 1.00 98.50 107 PHE A N 1
ATOM 806 C CA . PHE A 1 107 ? -11.615 2.948 29.416 1.00 98.50 107 PHE A CA 1
ATOM 807 C C . PHE A 1 107 ? -11.407 4.464 29.522 1.00 98.50 107 PHE A C 1
ATOM 809 O O . PHE A 1 107 ? -10.414 4.901 30.102 1.00 98.50 107 PHE A O 1
ATOM 816 N N . ALA A 1 108 ? -12.343 5.283 29.038 1.00 98.44 108 ALA A N 1
ATOM 817 C CA . ALA A 1 108 ? -12.267 6.737 29.164 1.00 98.44 108 ALA A CA 1
ATOM 818 C C . ALA A 1 108 ? -12.207 7.178 30.640 1.00 98.44 108 ALA A C 1
ATOM 820 O O . ALA A 1 108 ? -11.329 7.972 30.995 1.00 98.44 108 ALA A O 1
ATOM 821 N N . ASP A 1 109 ? -13.051 6.588 31.493 1.00 98.38 109 ASP A N 1
ATOM 822 C CA . ASP A 1 109 ? -13.139 6.837 32.940 1.00 98.38 109 ASP A CA 1
ATOM 823 C C . ASP A 1 109 ? -11.881 6.391 33.706 1.00 98.38 109 ASP A C 1
ATOM 825 O O . ASP A 1 109 ? -11.627 6.872 34.809 1.00 98.38 109 ASP A O 1
ATOM 829 N N . SER A 1 110 ? -11.057 5.504 33.132 1.00 97.69 110 SER A N 1
ATOM 830 C CA . SER A 1 110 ? -9.776 5.101 33.736 1.00 97.69 110 SER A CA 1
ATOM 831 C C . SER A 1 110 ? -8.743 6.234 33.788 1.00 97.69 110 SER A C 1
ATOM 833 O O . SER A 1 110 ? -7.726 6.105 34.465 1.00 97.69 110 SER A O 1
ATOM 835 N N . GLY A 1 111 ? -8.972 7.329 33.055 1.00 97.62 111 GLY A N 1
ATOM 836 C CA . GLY A 1 111 ? -8.027 8.441 32.962 1.00 97.62 111 GLY A CA 1
ATOM 837 C C . GLY A 1 111 ? -6.817 8.177 32.058 1.00 97.62 111 GLY A C 1
ATOM 838 O O . GLY A 1 111 ? -5.901 8.993 32.045 1.00 97.62 111 GLY A O 1
ATOM 839 N N . TRP A 1 112 ? -6.803 7.083 31.280 1.00 97.69 112 TRP A N 1
ATOM 840 C CA . TRP A 1 112 ? -5.722 6.771 30.334 1.00 97.69 112 TRP A CA 1
ATOM 841 C C . TRP A 1 112 ? -5.365 7.965 29.433 1.00 97.69 112 TRP A C 1
ATOM 843 O O . TRP A 1 112 ? -6.241 8.566 28.810 1.00 97.69 112 TRP A O 1
ATOM 853 N N . THR A 1 113 ? -4.084 8.297 29.335 1.00 97.75 113 THR A N 1
ATOM 854 C CA . THR A 1 113 ? -3.557 9.320 28.427 1.00 97.75 113 THR A CA 1
ATOM 855 C C . THR A 1 113 ? -2.277 8.803 27.797 1.00 97.75 113 THR A C 1
ATOM 857 O O . THR A 1 113 ? -1.578 7.982 28.400 1.00 97.75 113 THR A O 1
ATOM 860 N N . VAL A 1 114 ? -1.960 9.289 26.599 1.00 96.31 114 VAL A N 1
ATOM 861 C CA . VAL A 1 114 ? -0.684 8.991 25.956 1.00 96.31 114 VAL A CA 1
ATOM 862 C C . VAL A 1 114 ? 0.469 9.491 26.833 1.00 96.31 114 VAL A C 1
ATOM 864 O O . VAL A 1 114 ? 0.457 10.621 27.325 1.00 96.31 114 VAL A O 1
ATOM 867 N N . ALA A 1 115 ? 1.469 8.639 27.038 1.00 92.75 115 ALA A N 1
ATOM 868 C CA . ALA A 1 115 ? 2.694 8.947 27.765 1.00 92.75 115 ALA A CA 1
ATOM 869 C C . ALA A 1 115 ? 3.907 8.340 27.045 1.00 92.75 115 ALA A C 1
ATOM 871 O O . ALA A 1 115 ? 3.809 7.287 26.417 1.00 92.75 115 ALA A O 1
ATOM 872 N N . GLY A 1 116 ? 5.070 8.992 27.148 1.00 83.31 116 GLY A N 1
ATOM 873 C CA . GLY A 1 116 ? 6.275 8.606 26.398 1.00 83.31 116 GLY A CA 1
ATOM 874 C C . GLY A 1 116 ? 6.858 7.229 26.748 1.00 83.31 116 GLY A C 1
ATOM 875 O O . GLY A 1 116 ? 7.583 6.662 25.938 1.00 83.31 116 GLY A O 1
ATOM 876 N N . GLU A 1 117 ? 6.536 6.684 27.923 1.00 88.19 117 GLU A N 1
ATOM 877 C CA . GLU A 1 117 ? 7.031 5.380 28.399 1.00 88.19 117 GLU A CA 1
ATOM 878 C C . GLU A 1 117 ? 6.176 4.192 27.924 1.00 88.19 117 GLU A C 1
ATOM 880 O O . GLU A 1 117 ? 6.583 3.041 28.066 1.00 88.19 117 GLU A O 1
ATOM 885 N N . GLN A 1 118 ? 4.993 4.449 27.356 1.00 91.00 118 GLN A N 1
ATOM 886 C CA . GLN A 1 118 ? 4.088 3.397 26.896 1.00 91.00 118 GLN A CA 1
ATOM 887 C C . GLN A 1 118 ? 4.628 2.686 25.652 1.00 91.00 118 GLN A C 1
ATOM 889 O O . GLN A 1 118 ? 5.236 3.302 24.764 1.00 91.00 118 GLN A O 1
ATOM 894 N N . SER A 1 119 ? 4.320 1.390 25.534 1.00 92.19 119 SER A N 1
ATOM 895 C CA . SER A 1 119 ? 4.596 0.654 24.303 1.00 92.19 119 SER A CA 1
ATOM 896 C C . SER A 1 119 ? 3.869 1.293 23.115 1.00 92.19 119 SER A C 1
ATOM 898 O O . SER A 1 119 ? 2.838 1.960 23.248 1.00 92.19 119 SER A O 1
ATOM 900 N N . ARG A 1 120 ? 4.403 1.072 21.912 1.00 90.94 120 ARG A N 1
ATOM 901 C CA . ARG A 1 120 ? 3.783 1.553 20.671 1.00 90.94 120 ARG A CA 1
ATOM 902 C C . ARG A 1 120 ? 2.345 1.063 20.518 1.00 90.94 120 ARG A C 1
ATOM 904 O O . ARG A 1 120 ? 1.484 1.835 20.116 1.00 90.94 120 ARG A O 1
ATOM 911 N N . GLU A 1 121 ? 2.100 -0.211 20.809 1.00 92.81 121 GLU A N 1
ATOM 912 C CA . GLU A 1 121 ? 0.777 -0.813 20.646 1.00 92.81 121 GLU A CA 1
ATOM 913 C C . GLU A 1 121 ? -0.236 -0.206 21.612 1.00 92.81 121 GLU A C 1
ATOM 915 O O . GLU A 1 121 ? -1.343 0.122 21.200 1.00 92.81 121 GLU A O 1
ATOM 920 N N . ASN A 1 122 ? 0.159 0.039 22.859 1.00 94.81 122 ASN A N 1
ATOM 921 C CA . ASN A 1 122 ? -0.713 0.668 23.846 1.00 94.81 122 ASN A CA 1
ATOM 922 C C . ASN A 1 122 ? -1.038 2.114 23.477 1.00 94.81 122 ASN A C 1
ATOM 924 O O . ASN A 1 122 ? -2.207 2.494 23.471 1.00 94.81 122 ASN A O 1
ATOM 928 N N . ARG A 1 123 ? -0.045 2.897 23.027 1.00 95.38 123 ARG A N 1
ATOM 929 C CA . ARG A 1 123 ? -0.304 4.240 22.481 1.00 95.38 123 ARG A CA 1
ATOM 930 C C . ARG A 1 123 ? -1.277 4.195 21.308 1.00 95.38 123 ARG A C 1
ATOM 932 O O . ARG A 1 123 ? -2.221 4.982 21.276 1.00 95.38 123 ARG A O 1
ATOM 939 N N . ALA A 1 124 ? -1.088 3.260 20.380 1.00 95.44 124 ALA A N 1
ATOM 940 C CA . ALA A 1 124 ? -1.938 3.111 19.206 1.00 95.44 124 ALA A CA 1
ATOM 941 C C . ALA A 1 124 ? -3.376 2.717 19.565 1.00 95.44 124 ALA A C 1
ATOM 943 O O . ALA A 1 124 ? -4.323 3.416 19.205 1.00 95.44 124 ALA A O 1
ATOM 944 N N . TYR A 1 125 ? -3.559 1.609 20.284 1.00 96.56 125 TYR A N 1
ATOM 945 C CA . TYR A 1 125 ? -4.883 1.070 20.583 1.00 96.56 125 TYR A CA 1
ATOM 946 C C . TYR A 1 125 ? -5.616 1.879 21.653 1.00 96.56 125 TYR A C 1
ATOM 948 O O . TYR A 1 125 ? -6.830 2.041 21.549 1.00 96.56 125 TYR A O 1
ATOM 956 N N . GLY A 1 126 ? -4.901 2.473 22.611 1.00 97.94 126 GLY A N 1
ATOM 957 C CA . GLY A 1 126 ? -5.468 3.445 23.543 1.00 97.94 126 GLY A CA 1
ATOM 958 C C . GLY A 1 126 ? -5.965 4.701 22.828 1.00 97.94 126 GLY A C 1
ATOM 959 O O . GLY A 1 126 ? -7.102 5.120 23.039 1.00 97.94 126 GLY A O 1
ATOM 960 N N . SER A 1 127 ? -5.182 5.247 21.892 1.00 97.88 127 SER A N 1
ATOM 961 C CA . SER A 1 127 ? -5.612 6.389 21.067 1.00 97.88 127 SER A CA 1
ATOM 962 C C . SER A 1 127 ? -6.787 6.042 20.152 1.00 97.88 127 SER A C 1
ATOM 964 O O . SER A 1 127 ? -7.701 6.849 19.989 1.00 97.88 127 SER A O 1
ATOM 966 N N . LEU A 1 128 ? -6.808 4.831 19.586 1.00 97.75 128 LEU A N 1
ATOM 967 C CA . LEU A 1 128 ? -7.928 4.330 18.786 1.00 97.75 128 LEU A CA 1
ATOM 968 C C . LEU A 1 128 ? -9.208 4.200 19.625 1.00 97.75 128 LEU A C 1
ATOM 970 O O . LEU A 1 128 ? -10.278 4.621 19.182 1.00 97.75 128 LEU A O 1
ATOM 974 N N . ALA A 1 129 ? -9.098 3.675 20.847 1.00 98.25 129 ALA A N 1
ATOM 975 C CA . ALA A 1 129 ? -10.210 3.576 21.784 1.00 98.25 129 ALA A CA 1
ATOM 976 C C . ALA A 1 129 ? -10.710 4.955 22.227 1.00 98.25 129 ALA A C 1
ATOM 978 O O . ALA A 1 129 ? -11.912 5.188 22.171 1.00 98.25 129 ALA A O 1
ATOM 979 N N . LEU A 1 130 ? -9.829 5.903 22.570 1.00 98.44 130 LEU A N 1
ATOM 980 C CA . LEU A 1 130 ? -10.233 7.287 22.859 1.00 98.44 130 LEU A CA 1
ATOM 981 C C . LEU A 1 130 ? -10.908 7.952 21.658 1.00 98.44 130 LEU A C 1
ATOM 983 O O . LEU A 1 130 ? -11.908 8.644 21.824 1.00 98.44 130 LEU A O 1
ATOM 987 N N . SER A 1 131 ? -10.401 7.709 20.449 1.00 97.44 131 SER A N 1
ATOM 988 C CA . SER A 1 131 ? -11.009 8.196 19.213 1.00 97.44 131 SER A CA 1
ATOM 989 C C . SER A 1 131 ? -12.427 7.662 19.032 1.00 97.44 131 SER A C 1
ATOM 991 O O . SER A 1 131 ? -13.344 8.438 18.775 1.00 97.44 131 SER A O 1
ATOM 993 N N . SER A 1 132 ? -12.636 6.357 19.214 1.00 97.19 132 SER A N 1
ATOM 994 C CA . SER A 1 132 ? -13.982 5.786 19.148 1.00 97.19 132 SER A CA 1
ATOM 995 C C . SER A 1 132 ? -14.871 6.243 20.307 1.00 97.19 132 SER A C 1
ATOM 997 O O . SER A 1 132 ? -16.070 6.417 20.110 1.00 97.19 132 SER A O 1
ATOM 999 N N . ALA A 1 133 ? -14.318 6.416 21.508 1.00 97.94 133 ALA A N 1
ATOM 1000 C CA . ALA A 1 133 ? -15.052 6.896 22.673 1.00 97.94 133 ALA A CA 1
ATOM 1001 C C . ALA A 1 133 ? -15.527 8.338 22.469 1.00 97.94 133 ALA A C 1
ATOM 1003 O O . ALA A 1 133 ? -16.670 8.637 22.791 1.00 97.94 133 ALA A O 1
ATOM 1004 N N . ALA A 1 134 ? -14.700 9.202 21.872 1.00 97.12 134 ALA A N 1
ATOM 1005 C CA . ALA A 1 134 ? -15.075 10.573 21.544 1.00 97.12 134 ALA A CA 1
ATOM 1006 C C . ALA A 1 134 ? -16.318 10.629 20.646 1.00 97.12 134 ALA A C 1
ATOM 1008 O O . ALA A 1 134 ? -17.213 11.438 20.885 1.00 97.12 134 ALA A O 1
ATOM 1009 N N . ASP A 1 135 ? -16.398 9.729 19.662 1.00 95.69 135 ASP A N 1
ATOM 1010 C CA . ASP A 1 135 ? -17.533 9.654 18.740 1.00 95.69 135 ASP A CA 1
ATOM 1011 C C . ASP A 1 135 ? -18.769 9.014 19.405 1.00 95.69 135 ASP A C 1
ATOM 1013 O O . ASP A 1 135 ? -19.876 9.527 19.282 1.00 95.69 135 ASP A O 1
ATOM 1017 N N . VAL A 1 136 ? -18.600 7.904 20.136 1.00 96.62 136 VAL A N 1
ATOM 1018 C CA . VAL A 1 136 ? -19.717 7.166 20.764 1.00 96.62 136 VAL A CA 1
ATOM 1019 C C . VAL A 1 136 ? -20.322 7.932 21.945 1.00 96.62 136 VAL A C 1
ATOM 1021 O O . VAL A 1 136 ? -21.539 7.962 22.103 1.00 96.62 136 VAL A O 1
ATOM 1024 N N . LEU A 1 137 ? -19.482 8.563 22.766 1.00 97.31 137 LEU A N 1
ATOM 1025 C CA . LEU A 1 137 ? -19.892 9.296 23.967 1.00 97.31 137 LEU A CA 1
ATOM 1026 C C . LEU A 1 137 ? -20.176 10.779 23.685 1.00 97.31 137 LEU A C 1
ATOM 1028 O O . LEU A 1 137 ? -20.599 11.492 24.591 1.00 97.31 137 LEU A O 1
ATOM 1032 N N . ASN A 1 138 ? -19.965 11.239 22.445 1.00 96.19 138 ASN A N 1
ATOM 1033 C CA . ASN A 1 138 ? -20.054 12.644 22.037 1.00 96.19 138 ASN A CA 1
ATOM 1034 C C . ASN A 1 138 ? -19.176 13.582 22.892 1.00 96.19 138 ASN A C 1
ATOM 1036 O O . ASN A 1 138 ? -19.596 14.684 23.247 1.00 96.19 138 ASN A O 1
ATOM 1040 N N . ASP A 1 139 ? -17.954 13.148 23.211 1.00 96.62 139 ASP A N 1
ATOM 1041 C CA . ASP A 1 139 ? -16.982 13.911 24.000 1.00 96.62 139 ASP A CA 1
ATOM 1042 C C . ASP A 1 139 ? -15.656 14.089 23.235 1.00 96.62 139 ASP A C 1
ATOM 1044 O O . ASP A 1 139 ? -14.729 13.282 23.372 1.00 96.62 139 ASP A O 1
ATOM 1048 N N . PRO A 1 140 ? -15.521 15.155 22.424 1.00 94.94 140 PRO A N 1
ATOM 1049 C CA . PRO A 1 140 ? -14.307 15.397 21.650 1.00 94.94 140 PRO A CA 1
ATOM 1050 C C . PRO A 1 140 ? -13.080 15.717 22.517 1.00 94.94 140 PRO A C 1
ATOM 1052 O O . PRO A 1 140 ? -11.964 15.611 22.010 1.00 94.94 140 PRO A O 1
ATOM 1055 N N . SER A 1 141 ? -13.246 16.073 23.799 1.00 96.62 141 SER A N 1
ATOM 1056 C CA . SER A 1 141 ? -12.115 16.371 24.695 1.00 96.62 141 SER A CA 1
ATOM 1057 C C . SER A 1 141 ? -11.255 15.137 24.985 1.00 96.62 141 SER A C 1
ATOM 1059 O O . SER A 1 141 ? -10.066 15.251 25.278 1.00 96.62 141 SER A O 1
ATOM 1061 N N . LEU A 1 142 ? -11.813 13.933 24.807 1.00 97.56 142 LEU A N 1
ATOM 1062 C CA . LEU A 1 142 ? -11.069 12.678 24.911 1.00 97.56 142 LEU A CA 1
ATOM 1063 C C . LEU A 1 142 ? -9.919 12.588 23.900 1.00 97.56 142 LEU A C 1
ATOM 1065 O O . LEU A 1 142 ? -8.933 11.902 24.160 1.00 97.56 142 LEU A O 1
ATOM 1069 N N . LEU A 1 143 ? -10.004 13.298 22.772 1.00 97.06 143 LEU A N 1
ATOM 1070 C CA . LEU A 1 143 ? -8.953 13.314 21.754 1.00 97.06 143 LEU A CA 1
ATOM 1071 C C . LEU A 1 143 ? -7.702 14.080 22.201 1.00 97.06 143 LEU A C 1
ATOM 1073 O O . LEU A 1 143 ? -6.624 13.808 21.679 1.00 97.06 143 LEU A O 1
ATOM 1077 N N . ASP A 1 144 ? -7.806 14.973 23.189 1.00 96.31 144 ASP A N 1
ATOM 1078 C CA . ASP A 1 144 ? -6.646 15.685 23.745 1.00 96.31 144 ASP A CA 1
ATOM 1079 C C . ASP A 1 144 ? -5.731 14.757 24.572 1.00 96.31 144 ASP A C 1
ATOM 1081 O O . ASP A 1 144 ? -4.584 15.100 24.851 1.00 96.31 144 ASP A O 1
ATOM 1085 N N . ARG A 1 145 ? -6.221 13.562 24.936 1.00 97.81 145 ARG A N 1
ATOM 1086 C CA . ARG A 1 145 ? -5.473 12.508 25.645 1.00 97.81 145 ARG A CA 1
ATOM 1087 C C . ARG A 1 145 ? -4.794 11.507 24.700 1.00 97.81 145 ARG A C 1
ATOM 1089 O O . ARG A 1 145 ? -4.037 10.656 25.166 1.00 97.81 145 ARG A O 1
ATOM 1096 N N . ALA A 1 146 ? -5.104 11.546 23.405 1.00 97.56 146 ALA A N 1
ATOM 1097 C CA . ALA A 1 146 ? -4.624 10.583 22.418 1.00 97.56 146 ALA A CA 1
ATOM 1098 C C . ALA A 1 146 ? -3.281 11.010 21.795 1.00 97.56 146 ALA A C 1
ATOM 1100 O O . ALA A 1 146 ? -2.939 12.191 21.761 1.00 97.56 146 ALA A O 1
ATOM 1101 N N . ASP A 1 147 ? -2.525 10.044 21.268 1.00 96.69 147 ASP A N 1
ATOM 1102 C CA . ASP A 1 147 ? -1.314 10.309 20.485 1.00 96.69 147 ASP A CA 1
ATOM 1103 C C . ASP A 1 147 ? -1.686 11.095 19.207 1.00 96.69 147 ASP A C 1
ATOM 1105 O O . ASP A 1 147 ? -2.604 10.668 18.498 1.00 96.69 147 ASP A O 1
ATOM 1109 N N . PRO A 1 148 ? -1.010 12.216 18.874 1.00 96.38 148 PRO A N 1
ATOM 1110 C CA . PRO A 1 148 ? -1.314 13.025 17.689 1.00 96.38 148 PRO A CA 1
ATOM 1111 C C . PRO A 1 148 ? -1.317 12.253 16.366 1.00 96.38 148 PRO A C 1
ATOM 1113 O O . PRO A 1 148 ? -1.990 12.660 15.415 1.00 96.38 148 PRO A O 1
ATOM 1116 N N . GLU A 1 149 ? -0.618 11.121 16.293 1.00 95.88 149 GLU A N 1
ATOM 1117 C CA . GLU A 1 149 ? -0.637 10.261 15.117 1.00 95.88 149 GLU A CA 1
ATOM 1118 C C . GLU A 1 149 ? -2.086 9.809 14.761 1.00 95.88 149 GLU A C 1
ATOM 1120 O O . GLU A 1 149 ? -2.402 9.573 13.588 1.00 95.88 149 GLU A O 1
ATOM 1125 N N . ILE A 1 150 ? -3.012 9.760 15.742 1.00 96.62 150 ILE A N 1
ATOM 1126 C CA . ILE A 1 150 ? -4.401 9.286 15.567 1.00 96.62 150 ILE A CA 1
ATOM 1127 C C . ILE A 1 150 ? -5.185 10.110 14.549 1.00 96.62 150 ILE A C 1
ATOM 1129 O O . ILE A 1 150 ? -6.130 9.615 13.927 1.00 96.62 150 ILE A O 1
ATOM 1133 N N . TRP A 1 151 ? -4.795 11.368 14.339 1.00 97.38 151 TRP A N 1
ATOM 1134 C CA . TRP A 1 151 ? -5.479 12.261 13.413 1.00 97.38 151 TRP A CA 1
ATOM 1135 C C . TRP A 1 151 ? -5.372 11.789 11.961 1.00 97.38 151 TRP A C 1
ATOM 1137 O O . TRP A 1 151 ? -6.305 12.014 11.192 1.00 97.38 151 TRP A O 1
ATOM 1147 N N . GLY A 1 152 ? -4.309 11.059 11.602 1.00 96.62 152 GLY A N 1
ATOM 1148 C CA . GLY A 1 152 ? -4.194 10.423 10.287 1.00 96.62 152 GLY A CA 1
ATOM 1149 C C . GLY A 1 152 ? -5.230 9.316 10.098 1.00 96.62 152 GLY A C 1
ATOM 1150 O O . GLY A 1 152 ? -5.910 9.249 9.071 1.00 96.62 152 GLY A O 1
ATOM 1151 N N . TRP A 1 153 ? -5.432 8.489 11.126 1.00 95.56 153 TRP A N 1
ATOM 1152 C CA . TRP A 1 153 ? -6.484 7.473 11.127 1.00 95.56 153 TRP A CA 1
ATOM 1153 C C . TRP A 1 153 ? -7.882 8.113 11.089 1.00 95.56 153 TRP A C 1
ATOM 1155 O O . TRP A 1 153 ?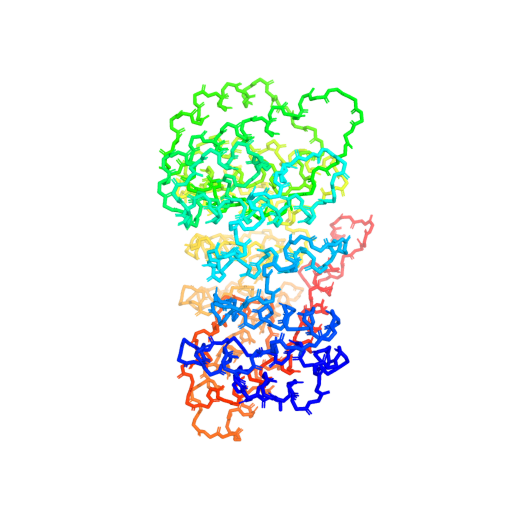 -8.704 7.753 10.242 1.00 95.56 153 TRP A O 1
ATOM 1165 N N . ARG A 1 154 ? -8.145 9.119 11.937 1.00 96.38 154 ARG A N 1
ATOM 1166 C CA . ARG A 1 154 ? -9.444 9.815 11.983 1.00 96.38 154 ARG A CA 1
ATOM 1167 C C . ARG A 1 154 ? -9.778 10.520 10.674 1.00 96.38 154 ARG A C 1
ATOM 1169 O O . ARG A 1 154 ? -10.918 10.434 10.236 1.00 96.38 154 ARG A O 1
ATOM 1176 N N . LEU A 1 155 ? -8.810 11.140 9.998 1.00 96.69 155 LEU A N 1
ATOM 1177 C CA . LEU A 1 155 ? -9.045 11.775 8.695 1.00 96.69 155 LEU A CA 1
ATOM 1178 C C . LEU A 1 155 ? -9.597 10.786 7.651 1.00 96.69 155 LEU A C 1
ATOM 1180 O O . LEU A 1 155 ? -10.406 11.163 6.800 1.00 96.69 155 LEU A O 1
ATOM 1184 N N . LYS A 1 156 ? -9.198 9.512 7.735 1.00 94.44 156 LYS A N 1
ATOM 1185 C CA . LYS A 1 156 ? -9.680 8.449 6.843 1.00 94.44 156 LYS A CA 1
ATOM 1186 C C . LYS A 1 156 ? -11.042 7.888 7.254 1.00 94.44 156 LYS A C 1
ATOM 1188 O O . LYS A 1 156 ? -11.829 7.547 6.373 1.00 94.44 156 LYS A O 1
ATOM 1193 N N . HIS A 1 157 ? -11.287 7.741 8.556 1.00 91.94 157 HIS A N 1
ATOM 1194 C CA . HIS A 1 157 ? -12.350 6.870 9.070 1.00 91.94 157 HIS A CA 1
ATOM 1195 C C . HIS A 1 157 ? -13.447 7.580 9.871 1.00 91.94 157 HIS A C 1
ATOM 1197 O O . HIS A 1 157 ? -14.561 7.065 9.932 1.00 91.94 157 HIS A O 1
ATOM 1203 N N . ALA A 1 158 ? -13.153 8.724 10.485 1.00 88.19 158 ALA A N 1
ATOM 1204 C CA . ALA A 1 158 ? -14.087 9.429 11.352 1.00 88.19 158 ALA A CA 1
ATOM 1205 C C . ALA A 1 158 ? -14.941 10.449 10.585 1.00 88.19 158 ALA A C 1
ATOM 1207 O O . ALA A 1 158 ? -14.598 10.918 9.493 1.00 88.19 158 ALA A O 1
ATOM 1208 N N . GLU A 1 159 ? -16.058 10.822 11.202 1.00 83.62 159 GLU A N 1
ATOM 1209 C CA . GLU A 1 159 ? -16.849 11.979 10.794 1.00 83.62 159 GLU A CA 1
ATOM 1210 C C . GLU A 1 159 ? -16.111 13.285 11.156 1.00 83.62 159 GLU A C 1
ATOM 1212 O O . GLU A 1 159 ? -15.149 13.291 11.927 1.00 83.62 159 GLU A O 1
ATOM 1217 N N . GLY A 1 160 ? -16.511 14.415 10.565 1.00 84.88 160 GLY A N 1
ATOM 1218 C CA . GLY A 1 160 ? -15.851 15.701 10.839 1.00 84.88 160 GLY A CA 1
ATOM 1219 C C . GLY A 1 160 ? -14.431 15.800 10.261 1.00 84.88 160 GLY A C 1
ATOM 1220 O O . GLY A 1 160 ? -13.481 16.172 10.955 1.00 84.88 160 GLY A O 1
ATOM 1221 N N . LYS A 1 161 ? -14.279 15.486 8.967 1.00 90.69 161 LYS A N 1
ATOM 1222 C CA . LYS A 1 161 ? -12.978 15.467 8.272 1.00 90.69 161 LYS A CA 1
ATOM 1223 C C . LYS A 1 161 ? -12.193 16.777 8.370 1.00 90.69 161 LYS A C 1
ATOM 1225 O O . LYS A 1 161 ? -10.973 16.731 8.335 1.00 90.69 161 LYS A O 1
ATOM 1230 N N . GLU A 1 162 ? -12.847 17.929 8.515 1.00 94.25 162 GLU A N 1
ATOM 1231 C CA . GLU A 1 162 ? -12.166 19.229 8.589 1.00 94.25 162 GLU A CA 1
ATOM 1232 C C . GLU A 1 162 ? -11.306 19.386 9.854 1.00 94.25 162 GLU A C 1
ATOM 1234 O O . GLU A 1 162 ? -10.141 19.783 9.764 1.00 94.25 162 GLU A O 1
ATOM 1239 N N . LEU A 1 163 ? -11.835 19.022 11.029 1.00 93.94 163 LEU A N 1
ATOM 1240 C CA . LEU A 1 163 ? -11.065 19.036 12.278 1.00 93.94 163 LEU A CA 1
ATOM 1241 C C . LEU A 1 163 ? -9.888 18.058 12.190 1.00 93.94 163 LEU A C 1
ATOM 1243 O O . LEU A 1 163 ? -8.753 18.426 12.500 1.00 93.94 163 LEU A O 1
ATOM 1247 N N . SER A 1 164 ? -10.157 16.840 11.712 1.00 96.19 164 SER A N 1
ATOM 1248 C CA . SER A 1 164 ? -9.134 15.807 11.535 1.00 96.19 164 SER A CA 1
ATOM 1249 C C . SER A 1 164 ? -8.052 16.240 10.544 1.00 96.19 164 SER A C 1
ATOM 1251 O O . SER A 1 164 ? -6.874 16.056 10.826 1.00 96.19 164 SER A O 1
ATOM 1253 N N . ALA A 1 165 ? -8.421 16.891 9.437 1.00 97.31 165 ALA A N 1
ATOM 1254 C CA . ALA A 1 165 ? -7.477 17.433 8.464 1.00 97.31 165 ALA A CA 1
ATOM 1255 C C . ALA A 1 165 ? -6.605 18.526 9.090 1.00 97.31 165 ALA A C 1
ATOM 1257 O O . ALA A 1 165 ? -5.388 18.482 8.958 1.00 97.31 165 ALA A O 1
ATOM 1258 N N . ASN A 1 166 ? -7.192 19.457 9.848 1.00 97.38 166 ASN A N 1
ATOM 1259 C CA . ASN A 1 166 ? -6.440 20.518 10.521 1.00 97.38 166 ASN A CA 1
ATOM 1260 C C . ASN A 1 166 ? -5.428 19.981 11.544 1.00 97.38 166 ASN A C 1
ATOM 1262 O O . ASN A 1 166 ? -4.297 20.467 11.599 1.00 97.38 166 ASN A O 1
ATOM 1266 N N . LYS A 1 167 ? -5.828 18.995 12.352 1.00 97.50 167 LYS A N 1
ATOM 1267 C CA . LYS A 1 167 ? -4.961 18.385 13.368 1.00 97.50 167 LYS A CA 1
ATOM 1268 C C . LYS A 1 167 ? -3.899 17.480 12.739 1.00 97.50 167 LYS A C 1
ATOM 1270 O O . LYS A 1 167 ? -2.733 17.575 13.112 1.00 97.50 167 LYS A O 1
ATOM 1275 N N . PHE A 1 168 ? -4.262 16.682 11.734 1.00 98.00 168 PHE A N 1
ATOM 1276 C CA . PHE A 1 168 ? -3.304 15.860 10.996 1.00 98.00 168 PHE A CA 1
ATOM 1277 C C . PHE A 1 168 ? -2.307 16.708 10.199 1.00 98.00 168 PHE A C 1
ATOM 1279 O O . PHE A 1 168 ? -1.134 16.365 10.141 1.00 98.00 168 PHE A O 1
ATOM 1286 N N . HIS A 1 169 ? -2.729 17.851 9.652 1.00 98.44 169 HIS A N 1
ATOM 1287 C CA . HIS A 1 169 ? -1.832 18.819 9.020 1.00 98.44 169 HIS A CA 1
ATOM 1288 C C . HIS A 1 169 ? -0.765 19.338 9.989 1.00 98.44 169 HIS A C 1
ATOM 1290 O O . HIS A 1 169 ? 0.407 19.411 9.630 1.00 98.44 169 HIS A O 1
ATOM 1296 N N . ALA A 1 170 ? -1.162 19.690 11.218 1.00 98.19 170 ALA A N 1
ATOM 1297 C CA . ALA A 1 170 ? -0.221 20.118 12.251 1.00 98.19 170 ALA A CA 1
ATOM 1298 C C . ALA A 1 170 ? 0.771 18.996 12.596 1.00 98.19 170 ALA A C 1
ATOM 1300 O O . ALA A 1 170 ? 1.974 19.237 12.587 1.00 98.19 170 ALA A O 1
ATOM 1301 N N . TYR A 1 171 ? 0.275 17.769 12.783 1.00 97.62 171 TYR A N 1
ATOM 1302 C CA . TYR A 1 171 ? 1.119 16.598 13.016 1.00 97.62 171 TYR A CA 1
ATOM 1303 C C . TYR A 1 171 ? 2.096 16.343 11.857 1.00 97.62 171 TYR A C 1
ATOM 1305 O O . TYR A 1 171 ? 3.296 16.258 12.083 1.00 97.62 171 TYR A O 1
ATOM 1313 N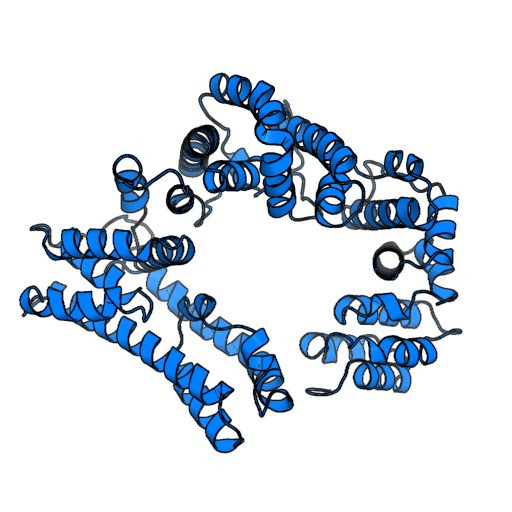 N . LEU A 1 172 ? 1.627 16.299 10.604 1.00 98.00 172 LEU A N 1
ATOM 1314 C CA . LEU A 1 172 ? 2.488 16.129 9.427 1.00 98.00 172 LEU A CA 1
ATOM 1315 C C . LEU A 1 172 ? 3.580 17.204 9.373 1.00 98.00 172 LEU A C 1
ATOM 1317 O O . LEU A 1 172 ? 4.740 16.884 9.125 1.00 98.00 172 LEU A O 1
ATOM 1321 N N . ARG A 1 173 ? 3.221 18.466 9.633 1.00 98.19 173 ARG A N 1
ATOM 1322 C CA . ARG A 1 173 ? 4.182 19.571 9.676 1.00 98.19 173 ARG A CA 1
ATOM 1323 C C . ARG A 1 173 ? 5.243 19.351 10.751 1.00 98.19 173 ARG A C 1
ATOM 1325 O O . ARG A 1 173 ? 6.421 19.508 10.457 1.00 98.19 173 ARG A O 1
ATOM 1332 N N . GLU A 1 174 ? 4.855 18.970 11.964 1.00 96.62 174 GLU A N 1
ATOM 1333 C CA . GLU A 1 174 ? 5.807 18.653 13.038 1.00 96.62 174 GLU A CA 1
ATOM 1334 C C . GLU A 1 174 ? 6.755 17.516 12.642 1.00 96.62 174 GLU A C 1
ATOM 1336 O O . GLU A 1 174 ? 7.955 17.613 12.873 1.00 96.62 174 GLU A O 1
ATOM 1341 N N . GLN A 1 175 ? 6.240 16.474 11.987 1.00 95.69 175 GLN A N 1
ATOM 1342 C CA . GLN A 1 175 ? 7.034 15.320 11.555 1.00 95.69 175 GLN A CA 1
ATOM 1343 C C . GLN A 1 175 ? 8.008 15.674 10.424 1.00 95.69 175 GLN A C 1
ATOM 1345 O O . GLN A 1 175 ? 9.131 15.176 10.401 1.00 95.69 175 GLN A O 1
ATOM 1350 N N . VAL A 1 176 ? 7.616 16.568 9.512 1.00 96.62 176 VAL A N 1
ATOM 1351 C CA . VAL A 1 176 ? 8.521 17.122 8.494 1.00 96.62 176 VAL A CA 1
ATOM 1352 C C . VAL A 1 176 ? 9.619 17.964 9.146 1.00 96.62 176 VAL A C 1
ATOM 1354 O O . VAL A 1 176 ? 10.791 17.771 8.839 1.00 96.62 176 VAL A O 1
ATOM 1357 N N . LEU A 1 177 ? 9.265 18.848 10.083 1.00 95.56 177 LEU A N 1
ATOM 1358 C CA . LEU A 1 177 ? 10.224 19.728 10.763 1.00 95.56 177 LEU A CA 1
ATOM 1359 C C . LEU A 1 177 ? 11.156 18.979 11.733 1.00 95.56 177 LEU A C 1
ATOM 1361 O O . LEU A 1 177 ? 12.269 19.436 11.992 1.00 95.56 177 LEU A O 1
ATOM 1365 N N . ASP A 1 178 ? 10.765 17.805 12.243 1.00 93.44 178 ASP A N 1
ATOM 1366 C CA . ASP A 1 178 ? 11.641 16.968 13.078 1.00 93.44 178 ASP A CA 1
ATOM 1367 C C . ASP A 1 178 ? 12.882 16.478 12.307 1.00 93.44 178 ASP A C 1
ATOM 1369 O O . ASP A 1 178 ? 13.883 16.084 12.912 1.00 93.44 178 ASP A O 1
ATOM 1373 N N . ILE A 1 179 ? 12.907 16.578 10.970 1.00 92.44 179 ILE A N 1
ATOM 1374 C CA . ILE A 1 179 ? 14.111 16.300 10.178 1.00 92.44 179 ILE A CA 1
ATOM 1375 C C . ILE A 1 179 ? 15.304 17.196 10.554 1.00 92.44 179 ILE A C 1
ATOM 1377 O O . ILE A 1 179 ? 16.444 16.768 10.379 1.00 92.44 179 ILE A O 1
ATOM 1381 N N . ASP A 1 180 ? 15.072 18.348 11.184 1.00 92.12 180 ASP A N 1
ATOM 1382 C CA . ASP A 1 180 ? 16.119 19.283 11.619 1.00 92.12 180 ASP A CA 1
ATOM 1383 C C . ASP A 1 180 ? 16.557 19.083 13.075 1.00 92.12 180 ASP A C 1
ATOM 1385 O O . ASP A 1 180 ? 17.502 19.716 13.563 1.00 92.12 180 ASP A O 1
ATOM 1389 N N . ARG A 1 181 ? 15.904 18.170 13.803 1.00 90.00 181 ARG A N 1
ATOM 1390 C CA . ARG A 1 181 ? 16.200 17.913 15.212 1.00 90.00 181 ARG A CA 1
ATOM 1391 C C . ARG A 1 181 ? 17.641 17.439 15.419 1.00 90.00 181 ARG A C 1
ATOM 1393 O O . ARG A 1 181 ? 18.095 16.441 14.856 1.00 90.00 181 ARG A O 1
ATOM 1400 N N . LYS A 1 182 ? 18.367 18.108 16.313 1.00 88.25 182 LYS A N 1
ATOM 1401 C CA . LYS A 1 182 ? 19.721 17.698 16.714 1.00 88.25 182 LYS A CA 1
ATOM 1402 C C . LYS A 1 182 ? 19.672 16.580 17.763 1.00 88.25 182 LYS A C 1
ATOM 1404 O O . LYS A 1 182 ? 18.817 16.593 18.645 1.00 88.25 182 LYS A O 1
ATOM 1409 N N . GLY A 1 183 ? 20.641 15.665 17.708 1.00 85.62 183 GLY A N 1
ATOM 1410 C CA . GLY A 1 183 ? 20.849 14.614 18.711 1.00 85.62 183 GLY A CA 1
ATOM 1411 C C . GLY A 1 183 ? 20.422 13.214 18.266 1.00 85.62 183 GLY A C 1
ATOM 1412 O O . GLY A 1 183 ? 20.111 12.984 17.098 1.00 85.62 183 GLY A O 1
ATOM 1413 N N . SER A 1 184 ? 20.455 12.270 19.212 1.00 79.25 184 SER A N 1
ATOM 1414 C CA . SER A 1 184 ? 20.007 10.895 18.974 1.00 79.25 184 SER A CA 1
ATOM 1415 C C . SER A 1 184 ? 18.517 10.877 18.650 1.00 79.25 184 SER A C 1
ATOM 1417 O O . SER A 1 184 ? 17.719 11.533 19.325 1.00 79.25 184 SER A O 1
ATOM 1419 N N . ARG A 1 185 ? 18.151 10.109 17.625 1.00 73.31 185 ARG A N 1
ATOM 1420 C CA . ARG A 1 185 ? 16.767 9.893 17.218 1.00 73.31 185 ARG A CA 1
ATOM 1421 C C . ARG A 1 185 ? 16.419 8.440 17.445 1.00 73.31 185 ARG A C 1
ATOM 1423 O O . ARG A 1 185 ? 17.126 7.549 16.981 1.00 73.31 185 ARG A O 1
ATOM 1430 N N . THR A 1 186 ? 15.306 8.216 18.125 1.00 75.25 186 THR A N 1
ATOM 1431 C CA . THR A 1 186 ? 14.617 6.935 17.998 1.00 75.25 186 THR A CA 1
ATOM 1432 C C . THR A 1 186 ? 13.764 7.062 16.751 1.00 75.25 186 THR A C 1
ATOM 1434 O O . THR A 1 186 ? 12.939 7.970 16.686 1.00 75.25 186 THR A O 1
ATOM 1437 N N . TYR A 1 187 ? 14.011 6.223 15.747 1.00 70.25 187 TYR A N 1
ATOM 1438 C CA . TYR A 1 187 ? 13.201 6.236 14.533 1.00 70.25 187 TYR A CA 1
ATOM 1439 C C . TYR A 1 187 ? 11.741 5.975 14.913 1.00 70.25 187 TYR A C 1
ATOM 1441 O O . TYR A 1 187 ? 11.469 4.945 15.541 1.00 70.25 187 TYR A O 1
ATOM 1449 N N . PRO A 1 188 ? 10.815 6.902 14.612 1.00 69.19 188 PRO A N 1
ATOM 1450 C CA . PRO A 1 188 ? 9.421 6.692 14.937 1.00 69.19 188 PRO A CA 1
ATOM 1451 C C . PRO A 1 188 ? 8.906 5.549 14.067 1.00 69.19 188 PRO A C 1
ATOM 1453 O O . PRO A 1 188 ? 8.882 5.639 12.846 1.00 69.19 188 PRO A O 1
ATOM 1456 N N . SER A 1 189 ? 8.498 4.453 14.697 1.00 78.31 189 SER A N 1
ATOM 1457 C CA . SER A 1 189 ? 7.672 3.467 14.014 1.00 78.31 189 SER A CA 1
ATOM 1458 C C . SER A 1 189 ? 6.216 3.868 14.213 1.00 78.31 189 SER A C 1
ATOM 1460 O O . SER A 1 189 ? 5.712 3.800 15.340 1.00 78.31 189 SER A O 1
ATOM 1462 N N . HIS A 1 190 ? 5.575 4.299 13.136 1.00 88.38 190 HIS A N 1
ATOM 1463 C CA . HIS A 1 190 ? 4.172 4.693 13.128 1.00 88.38 190 HIS A CA 1
ATOM 1464 C C . HIS A 1 190 ? 3.269 3.473 13.312 1.00 88.38 190 HIS A C 1
ATOM 1466 O O . HIS A 1 190 ? 3.540 2.393 12.779 1.00 88.38 190 HIS A O 1
ATOM 1472 N N . ALA A 1 191 ? 2.209 3.631 14.098 1.00 89.38 191 ALA A N 1
ATOM 1473 C CA . ALA A 1 191 ? 1.226 2.578 14.309 1.00 89.38 191 ALA A CA 1
ATOM 1474 C C . ALA A 1 191 ? 0.310 2.383 13.095 1.00 89.38 191 ALA A C 1
ATOM 1476 O O . ALA A 1 191 ? -0.214 1.286 12.883 1.00 89.38 191 ALA A O 1
ATOM 1477 N N . TRP A 1 192 ? 0.123 3.431 12.288 1.00 89.94 192 TRP A N 1
ATOM 1478 C CA . TRP A 1 192 ? -0.760 3.404 11.128 1.00 89.94 192 TRP A CA 1
ATOM 1479 C C . TRP A 1 192 ? -0.044 3.790 9.836 1.00 89.94 192 TRP A C 1
ATOM 1481 O O . TRP A 1 192 ? 0.949 4.512 9.817 1.00 89.94 192 TRP A O 1
ATOM 1491 N N . THR A 1 193 ? -0.594 3.324 8.714 1.00 92.44 193 THR A N 1
ATOM 1492 C CA . THR A 1 193 ? -0.168 3.784 7.390 1.00 92.44 193 THR A CA 1
ATOM 1493 C C . THR A 1 193 ? -0.827 5.124 7.065 1.00 92.44 193 THR A C 1
ATOM 1495 O O . THR A 1 193 ? -2.058 5.233 6.983 1.00 92.44 193 THR A O 1
ATOM 1498 N N . HIS A 1 194 ? 0.001 6.144 6.838 1.00 95.88 194 HIS A N 1
ATOM 1499 C CA . HIS A 1 194 ? -0.450 7.524 6.647 1.00 95.88 194 HIS A CA 1
ATOM 1500 C C . HIS A 1 194 ? -0.678 7.910 5.186 1.00 95.88 194 HIS A C 1
ATOM 1502 O O . HIS A 1 194 ? -1.379 8.885 4.937 1.00 95.88 194 HIS A O 1
ATOM 1508 N N . LYS A 1 195 ? -0.217 7.114 4.212 1.00 95.88 195 LYS A N 1
ATOM 1509 C CA . LYS A 1 195 ? -0.371 7.372 2.767 1.00 95.88 195 LYS A CA 1
ATOM 1510 C C . LYS A 1 195 ? -1.744 7.913 2.345 1.00 95.88 195 LYS A C 1
ATOM 1512 O O . LYS A 1 195 ? -1.837 8.942 1.684 1.00 95.88 195 LYS A O 1
ATOM 1517 N N . ALA A 1 196 ? -2.827 7.237 2.732 1.00 96.25 196 ALA A N 1
ATOM 1518 C CA . ALA A 1 196 ? -4.180 7.668 2.369 1.00 96.25 196 ALA A CA 1
ATOM 1519 C C . ALA A 1 196 ? -4.624 8.946 3.105 1.00 96.25 196 ALA A C 1
ATOM 1521 O O . ALA A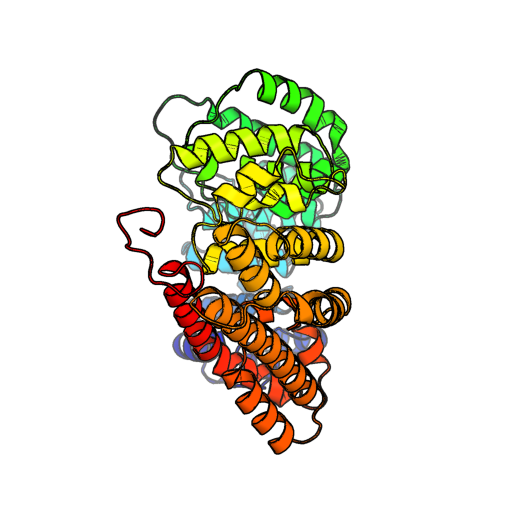 1 196 ? -5.368 9.741 2.542 1.00 96.25 196 ALA A O 1
ATOM 1522 N N . ALA A 1 197 ? -4.163 9.154 4.342 1.00 97.62 197 ALA A N 1
ATOM 1523 C CA . ALA A 1 197 ? -4.447 10.367 5.103 1.00 97.62 197 ALA A CA 1
ATOM 1524 C C . ALA A 1 197 ? -3.714 11.577 4.509 1.00 97.62 197 ALA A C 1
ATOM 1526 O O . ALA A 1 197 ? -4.314 12.634 4.351 1.00 97.62 197 ALA A O 1
ATOM 1527 N N . VAL A 1 198 ? -2.447 11.411 4.112 1.00 98.31 198 VAL A N 1
ATOM 1528 C CA . VAL A 1 198 ? -1.662 12.465 3.450 1.00 98.31 198 VAL A CA 1
ATOM 1529 C C . VAL A 1 198 ? -2.289 12.841 2.109 1.00 98.31 198 VAL A C 1
ATOM 1531 O O . VAL A 1 198 ? -2.439 14.024 1.826 1.00 98.31 198 VAL A O 1
ATOM 1534 N N . LYS A 1 199 ? -2.756 11.859 1.329 1.00 98.06 199 LYS A N 1
ATOM 1535 C CA . LYS A 1 199 ? -3.506 12.122 0.095 1.00 98.06 199 LYS A CA 1
ATOM 1536 C C . LYS A 1 199 ? -4.776 12.944 0.335 1.00 98.06 199 LYS A C 1
ATOM 1538 O O . LYS A 1 199 ? -4.950 13.981 -0.294 1.00 98.06 199 LYS A O 1
ATOM 1543 N N . LEU A 1 200 ? -5.622 12.520 1.278 1.00 97.75 200 LEU A N 1
ATOM 1544 C CA . LEU A 1 200 ? -6.827 13.272 1.651 1.00 97.75 200 LEU A CA 1
ATOM 1545 C C . LEU A 1 200 ? -6.487 14.685 2.139 1.00 97.75 200 LEU A C 1
ATOM 1547 O O . LEU A 1 200 ? -7.216 15.629 1.857 1.00 97.75 200 LEU A O 1
ATOM 1551 N N . LEU A 1 201 ? -5.377 14.845 2.861 1.00 98.31 201 LEU A N 1
ATOM 1552 C CA . LEU A 1 201 ? -4.929 16.148 3.329 1.00 98.31 201 LEU A CA 1
ATOM 1553 C C . LEU A 1 201 ? -4.524 17.069 2.171 1.00 98.31 201 LEU A C 1
ATOM 1555 O O . LEU A 1 201 ? -4.918 18.231 2.191 1.00 98.31 201 LEU A O 1
ATOM 1559 N N . VAL A 1 202 ? -3.784 16.568 1.174 1.00 98.31 202 VAL A N 1
ATOM 1560 C CA . VAL A 1 202 ? -3.453 17.334 -0.042 1.00 98.31 202 VAL A CA 1
ATOM 1561 C C . VAL A 1 202 ? -4.739 17.755 -0.756 1.00 98.31 202 VAL A C 1
ATOM 1563 O O . VAL A 1 202 ? -4.923 18.939 -1.006 1.00 98.31 202 VAL A O 1
ATOM 1566 N N . GLU A 1 203 ? -5.677 16.828 -0.975 1.00 97.31 203 GLU A N 1
ATOM 1567 C CA . GLU A 1 203 ? -6.966 17.114 -1.629 1.00 97.31 203 GLU A CA 1
ATOM 1568 C C . GLU A 1 203 ? -7.799 18.175 -0.881 1.00 97.31 203 GLU A C 1
ATOM 1570 O O . GLU A 1 203 ? -8.492 18.978 -1.502 1.00 97.31 203 GLU A O 1
ATOM 1575 N N . MET A 1 204 ? -7.752 18.187 0.455 1.00 97.62 204 MET A N 1
ATOM 1576 C CA . MET A 1 204 ? -8.575 19.077 1.283 1.00 97.62 204 MET A CA 1
ATOM 1577 C C . MET A 1 204 ? -7.907 20.410 1.637 1.00 97.62 204 MET A C 1
ATOM 1579 O O . MET A 1 204 ? -8.604 21.395 1.880 1.00 97.62 204 MET A O 1
ATOM 1583 N N . GLN A 1 205 ? -6.580 20.439 1.768 1.00 97.62 205 GLN A N 1
ATOM 1584 C CA . GLN A 1 205 ? -5.830 21.561 2.344 1.00 97.62 205 GLN A CA 1
ATOM 1585 C C . GLN A 1 205 ? -4.580 21.927 1.533 1.00 97.62 205 GLN A C 1
ATOM 1587 O O . GLN A 1 205 ? -3.651 22.498 2.103 1.00 97.62 205 GLN A O 1
ATOM 1592 N N . GLU A 1 206 ? -4.569 21.654 0.223 1.00 98.06 206 GLU A N 1
ATOM 1593 C CA . GLU A 1 206 ? -3.451 21.924 -0.697 1.00 98.06 206 GLU A CA 1
ATOM 1594 C C . GLU A 1 206 ? -2.766 23.265 -0.418 1.00 98.06 206 GLU A C 1
ATOM 1596 O O . GLU A 1 206 ? -1.599 23.300 -0.039 1.00 98.06 206 GLU A O 1
ATOM 1601 N N . LYS A 1 207 ? -3.513 24.372 -0.511 1.00 98.31 207 LYS A N 1
ATOM 1602 C CA . LYS A 1 207 ? -2.961 25.716 -0.315 1.00 98.31 207 LYS A CA 1
ATOM 1603 C C . LYS A 1 207 ? -2.268 25.865 1.042 1.00 98.31 207 LYS A C 1
ATOM 1605 O O . LYS A 1 207 ? -1.132 26.311 1.109 1.00 98.31 207 LYS A O 1
ATOM 1610 N N . LYS A 1 208 ? -2.934 25.452 2.122 1.00 98.12 208 LYS A N 1
ATOM 1611 C CA . LYS A 1 208 ? -2.416 25.587 3.491 1.00 98.12 208 LYS A CA 1
ATOM 1612 C C . LYS A 1 208 ? -1.162 24.737 3.719 1.00 98.12 208 LYS A C 1
ATOM 1614 O O . LYS A 1 208 ? -0.296 25.143 4.490 1.00 98.12 208 LYS A O 1
ATOM 1619 N N . LEU A 1 209 ? -1.084 23.574 3.074 1.00 98.38 209 LEU A N 1
ATOM 1620 C CA . LEU A 1 209 ? 0.094 22.713 3.072 1.00 98.38 209 LEU A CA 1
ATOM 1621 C C . LEU A 1 209 ? 1.251 23.378 2.321 1.00 98.38 209 LEU A C 1
ATOM 1623 O O . LEU A 1 209 ? 2.338 23.518 2.879 1.00 98.38 209 LEU A O 1
ATOM 1627 N N . LEU A 1 210 ? 1.011 23.831 1.090 1.00 98.56 210 LEU A N 1
ATOM 1628 C CA . LEU A 1 210 ? 2.038 24.446 0.248 1.00 98.56 210 LEU A CA 1
ATOM 1629 C C . LEU A 1 210 ? 2.548 25.784 0.813 1.00 98.56 210 LEU A C 1
ATOM 1631 O O . LEU A 1 210 ? 3.741 26.059 0.708 1.00 98.56 210 LEU A O 1
ATOM 1635 N N . ASP A 1 211 ? 1.700 26.557 1.505 1.00 98.44 211 ASP A N 1
ATOM 1636 C CA . ASP A 1 211 ? 2.055 27.852 2.114 1.00 98.44 211 ASP A CA 1
ATOM 1637 C C . ASP A 1 211 ? 3.297 27.774 3.028 1.00 98.44 211 ASP A C 1
ATOM 1639 O O . ASP A 1 211 ? 4.065 28.733 3.109 1.00 98.44 211 ASP A O 1
ATOM 1643 N N . TRP A 1 212 ? 3.516 26.651 3.723 1.00 98.19 212 TRP A N 1
ATOM 1644 C CA . TRP A 1 212 ? 4.722 26.439 4.538 1.00 98.19 212 TRP A CA 1
ATOM 1645 C C . TRP A 1 212 ? 5.678 25.406 3.941 1.00 98.19 212 TRP A C 1
ATOM 1647 O O . TRP A 1 212 ? 6.884 25.502 4.169 1.00 98.19 212 TRP A O 1
ATOM 1657 N N . PHE A 1 213 ? 5.163 24.419 3.202 1.00 98.56 213 PHE A N 1
ATOM 1658 C CA . PHE A 1 213 ? 5.979 23.329 2.683 1.00 98.56 213 PHE A CA 1
ATOM 1659 C C . PHE A 1 213 ? 6.863 23.775 1.517 1.00 98.56 213 PHE A C 1
ATOM 1661 O O . PHE A 1 213 ? 8.020 23.369 1.454 1.00 98.56 213 PHE A O 1
ATOM 1668 N N . THR A 1 214 ? 6.369 24.643 0.628 1.00 98.56 214 THR A N 1
ATOM 1669 C CA . THR A 1 214 ? 7.145 25.126 -0.523 1.00 98.56 214 THR A CA 1
ATOM 1670 C C . THR A 1 214 ? 8.391 25.911 -0.084 1.00 98.56 214 THR A C 1
ATOM 1672 O O . THR A 1 214 ? 9.479 25.525 -0.521 1.00 98.56 214 THR A O 1
ATOM 1675 N N . PRO A 1 215 ? 8.301 26.911 0.826 1.00 98.38 215 PRO A N 1
ATOM 1676 C CA . PRO A 1 215 ? 9.486 27.580 1.372 1.00 98.38 215 PRO A CA 1
ATOM 1677 C C . PRO A 1 215 ? 10.437 26.619 2.089 1.00 98.38 215 PRO A C 1
ATOM 1679 O O . PRO A 1 215 ? 11.645 26.669 1.873 1.00 98.38 215 PRO A O 1
ATOM 1682 N N . TRP A 1 216 ? 9.897 25.696 2.892 1.00 98.19 216 TRP A N 1
ATOM 1683 C CA . TRP A 1 216 ? 10.709 24.687 3.571 1.00 98.19 216 TRP A CA 1
ATOM 1684 C C . TRP A 1 216 ? 11.491 23.826 2.562 1.00 98.19 216 TRP A C 1
ATOM 1686 O O . TRP A 1 216 ? 12.682 23.580 2.741 1.00 98.19 216 TRP A O 1
ATOM 1696 N N . LEU A 1 217 ? 10.861 23.425 1.455 1.00 98.00 217 LEU A N 1
ATOM 1697 C CA . LEU A 1 217 ? 11.490 22.636 0.396 1.00 98.00 217 LEU A CA 1
ATOM 1698 C C . LEU A 1 217 ? 12.592 23.407 -0.352 1.00 98.00 217 LEU A C 1
ATOM 1700 O O . LEU A 1 217 ? 13.563 22.792 -0.804 1.00 98.00 217 LEU A O 1
ATOM 1704 N N . ASP A 1 218 ? 12.442 24.729 -0.490 1.00 97.69 218 ASP A N 1
ATOM 1705 C CA . ASP A 1 218 ? 13.460 25.621 -1.061 1.00 97.69 218 ASP A CA 1
ATOM 1706 C C . ASP A 1 218 ? 14.680 25.765 -0.142 1.00 97.69 218 ASP A C 1
ATOM 1708 O O . ASP A 1 218 ? 15.814 25.722 -0.617 1.00 97.69 218 ASP A O 1
ATOM 1712 N N . GLU A 1 219 ? 14.464 25.871 1.171 1.00 97.44 219 GLU A N 1
ATOM 1713 C CA . GLU A 1 219 ? 15.538 25.977 2.169 1.00 97.44 219 GLU A CA 1
ATOM 1714 C C . GLU A 1 219 ? 16.364 24.684 2.294 1.00 97.44 219 GLU A C 1
ATOM 1716 O O . GLU A 1 219 ? 17.559 24.726 2.596 1.00 97.44 219 GLU A O 1
ATOM 1721 N N . HIS A 1 220 ? 15.755 23.527 2.023 1.00 96.88 220 HIS A N 1
ATOM 1722 C CA . HIS A 1 220 ? 16.389 22.217 2.171 1.00 96.88 220 HIS A CA 1
ATOM 1723 C C . HIS A 1 220 ? 16.909 21.701 0.837 1.00 96.88 220 HIS A C 1
ATOM 1725 O O . HIS A 1 220 ? 16.293 20.826 0.228 1.00 96.88 220 HIS A O 1
ATOM 1731 N N . GLU A 1 221 ? 18.053 22.211 0.365 1.00 95.00 221 GLU A N 1
ATOM 1732 C CA . GLU A 1 221 ? 18.660 21.780 -0.907 1.00 95.00 221 GLU A CA 1
ATOM 1733 C C . GLU A 1 221 ? 18.787 20.249 -0.986 1.00 95.00 221 GLU A C 1
ATOM 1735 O O . GLU A 1 221 ? 18.365 19.657 -1.982 1.00 95.00 221 GLU A O 1
ATOM 1740 N N . LYS A 1 222 ? 19.249 19.618 0.102 1.00 95.38 222 LYS A N 1
ATOM 1741 C CA . LYS A 1 222 ? 19.416 18.167 0.237 1.00 95.38 222 LYS A CA 1
ATOM 1742 C C . LYS A 1 222 ? 18.708 17.638 1.474 1.00 95.38 222 LYS A C 1
ATOM 1744 O O . LYS A 1 222 ? 18.683 18.299 2.510 1.00 95.38 222 LYS A O 1
ATOM 1749 N N . LEU A 1 223 ? 18.212 16.407 1.380 1.00 95.50 223 LEU A N 1
ATOM 1750 C CA . LEU A 1 223 ? 17.686 15.675 2.527 1.00 95.50 223 LEU A CA 1
ATOM 1751 C C . LEU A 1 223 ? 18.744 14.712 3.083 1.00 95.50 223 LEU A C 1
ATOM 1753 O O . LEU A 1 223 ? 19.513 14.123 2.319 1.00 95.50 223 LEU A O 1
ATOM 1757 N N . PRO A 1 224 ? 18.800 14.518 4.409 1.00 93.19 224 PRO A N 1
ATOM 1758 C CA . PRO A 1 224 ? 19.635 13.489 5.000 1.00 93.19 224 PRO A CA 1
ATOM 1759 C C . PRO A 1 224 ? 19.167 12.094 4.567 1.00 93.19 224 PRO A C 1
ATOM 1761 O O . PRO A 1 224 ? 17.979 11.852 4.365 1.00 93.19 224 PRO A O 1
ATOM 1764 N N . SER A 1 225 ? 20.095 11.136 4.498 1.00 90.94 225 SER A N 1
ATOM 1765 C CA . SER A 1 225 ? 19.804 9.762 4.055 1.00 90.94 225 SER A CA 1
ATOM 1766 C C . SER A 1 225 ? 18.746 9.048 4.900 1.00 90.94 225 SER A C 1
ATOM 1768 O O . SER A 1 225 ? 18.088 8.132 4.419 1.00 90.94 225 SER A O 1
ATOM 1770 N N . PHE A 1 226 ? 18.543 9.468 6.148 1.00 90.06 226 PHE A N 1
ATOM 1771 C CA . PHE A 1 226 ? 17.509 8.898 7.001 1.00 90.06 226 PHE A CA 1
ATOM 1772 C C . PHE A 1 226 ? 16.079 9.304 6.613 1.00 90.06 226 PHE A C 1
ATOM 1774 O O . PHE A 1 226 ? 15.132 8.653 7.045 1.00 90.06 226 PHE A O 1
ATOM 1781 N N . ALA A 1 227 ? 15.908 10.323 5.762 1.00 91.94 227 ALA A N 1
ATOM 1782 C CA . ALA A 1 227 ? 14.604 10.751 5.253 1.00 91.94 227 ALA A CA 1
ATOM 1783 C C . ALA A 1 227 ? 13.884 9.661 4.440 1.00 91.94 227 ALA A C 1
ATOM 1785 O O . ALA A 1 227 ? 12.668 9.720 4.281 1.00 91.94 227 ALA A O 1
ATOM 1786 N N . VAL A 1 228 ? 14.627 8.670 3.927 1.00 91.38 228 VAL A N 1
ATOM 1787 C CA . VAL A 1 228 ? 14.082 7.560 3.128 1.00 91.38 228 VAL A CA 1
ATOM 1788 C C . VAL A 1 228 ? 13.882 6.266 3.925 1.00 91.38 228 VAL A C 1
ATOM 1790 O O . VAL A 1 228 ? 13.483 5.258 3.343 1.00 91.38 228 VAL A O 1
ATOM 1793 N N . PHE A 1 229 ? 14.173 6.255 5.233 1.00 89.38 229 PHE A N 1
ATOM 1794 C CA . PHE A 1 229 ? 14.120 5.023 6.033 1.00 89.38 229 PHE A CA 1
ATOM 1795 C C . PHE A 1 229 ? 12.678 4.542 6.231 1.00 89.38 229 PHE A C 1
ATOM 1797 O O . PHE A 1 229 ? 12.408 3.353 6.085 1.00 89.38 229 PHE A O 1
ATOM 1804 N N . GLU A 1 230 ? 11.749 5.467 6.472 1.00 88.88 230 GLU A N 1
ATOM 1805 C CA . GLU A 1 230 ? 10.322 5.186 6.641 1.00 88.88 230 GLU A CA 1
ATOM 1806 C C . GLU A 1 230 ? 9.496 5.823 5.510 1.00 88.88 230 GLU A C 1
ATOM 1808 O O . GLU A 1 230 ? 9.923 6.816 4.914 1.00 88.88 230 GLU A O 1
ATOM 1813 N N . PRO A 1 231 ? 8.316 5.270 5.156 1.00 91.75 231 PRO A N 1
ATOM 1814 C CA . PRO A 1 231 ? 7.434 5.905 4.178 1.00 91.75 231 PRO A CA 1
ATOM 1815 C C . PRO A 1 231 ? 6.951 7.298 4.619 1.00 91.75 231 PRO A C 1
ATOM 1817 O O . PRO A 1 231 ? 6.930 8.242 3.832 1.00 91.75 231 PRO A O 1
ATOM 1820 N N . PHE A 1 232 ? 6.563 7.444 5.881 1.00 94.81 232 PHE A N 1
ATOM 1821 C CA . PHE A 1 232 ? 6.056 8.703 6.413 1.00 94.81 232 PHE A CA 1
ATOM 1822 C C . PHE A 1 232 ? 7.187 9.482 7.115 1.00 94.81 232 PHE A C 1
ATOM 1824 O O . PHE A 1 232 ? 8.003 8.858 7.792 1.00 94.81 232 PHE A O 1
ATOM 1831 N N . PRO A 1 233 ? 7.259 10.822 6.979 1.00 96.19 233 PRO A N 1
ATOM 1832 C CA . PRO A 1 233 ? 6.322 11.683 6.248 1.00 96.19 233 PRO A CA 1
ATOM 1833 C C . PRO A 1 233 ? 6.650 11.871 4.761 1.00 96.19 233 PRO A C 1
ATOM 1835 O O . PRO A 1 233 ? 5.743 12.088 3.962 1.00 96.19 233 PRO A O 1
ATOM 1838 N N . PHE A 1 234 ? 7.924 11.797 4.367 1.00 96.69 234 PHE A N 1
ATOM 1839 C CA . PHE A 1 234 ? 8.368 12.346 3.082 1.00 96.69 234 PHE A CA 1
ATOM 1840 C C . PHE A 1 234 ? 7.945 11.542 1.855 1.00 96.69 234 PHE A C 1
ATOM 1842 O O . PHE A 1 234 ? 7.542 12.136 0.859 1.00 96.69 234 PHE A O 1
ATOM 1849 N N . ASN A 1 235 ? 8.026 10.212 1.893 1.00 95.62 235 ASN A N 1
ATOM 1850 C CA . ASN A 1 235 ? 7.667 9.387 0.739 1.00 95.62 235 ASN A CA 1
ATOM 1851 C C . ASN A 1 235 ? 6.141 9.400 0.525 1.00 95.62 235 ASN A C 1
ATOM 1853 O O . ASN A 1 235 ? 5.679 9.609 -0.595 1.00 95.62 235 ASN A O 1
ATOM 1857 N N . ASP A 1 236 ? 5.360 9.293 1.603 1.00 97.06 236 ASP A N 1
ATOM 1858 C CA . ASP A 1 236 ? 3.900 9.434 1.554 1.00 97.06 236 ASP A CA 1
ATOM 1859 C C . ASP A 1 236 ? 3.471 10.822 1.037 1.00 97.06 236 ASP A C 1
ATOM 1861 O O . ASP A 1 236 ? 2.538 10.915 0.235 1.00 97.06 236 ASP A O 1
ATOM 1865 N N . LEU A 1 237 ? 4.173 11.891 1.436 1.00 98.12 237 LEU A N 1
ATOM 1866 C CA . LEU A 1 237 ? 3.933 13.251 0.943 1.00 98.12 237 LEU A CA 1
ATOM 1867 C C . LEU A 1 237 ? 4.325 13.425 -0.528 1.00 98.12 237 LEU A C 1
ATOM 1869 O O . LEU A 1 237 ? 3.543 13.985 -1.292 1.00 98.12 237 LEU A O 1
ATOM 1873 N N . ALA A 1 238 ? 5.478 12.898 -0.952 1.00 97.81 238 ALA A N 1
ATOM 1874 C CA . ALA A 1 238 ? 5.895 12.917 -2.354 1.00 97.81 238 ALA A CA 1
ATOM 1875 C C . ALA A 1 238 ? 4.862 12.213 -3.242 1.00 97.81 238 ALA A C 1
ATOM 1877 O O . ALA A 1 238 ? 4.427 12.784 -4.239 1.00 97.81 238 ALA A O 1
ATOM 1878 N N . TRP A 1 239 ? 4.399 11.022 -2.838 1.00 96.88 239 TRP A N 1
ATOM 1879 C CA . TRP A 1 239 ? 3.322 10.305 -3.525 1.00 96.88 239 TRP A CA 1
ATOM 1880 C C . TRP A 1 239 ? 2.057 11.149 -3.651 1.00 96.88 239 TRP A C 1
ATOM 1882 O O . TRP A 1 239 ? 1.500 11.242 -4.741 1.00 96.88 239 TRP A O 1
ATOM 1892 N N . ALA A 1 240 ? 1.594 11.741 -2.550 1.00 97.94 240 ALA A N 1
ATOM 1893 C CA . ALA A 1 240 ? 0.356 12.509 -2.542 1.00 97.94 240 ALA A CA 1
ATOM 1894 C C . ALA A 1 240 ? 0.433 13.748 -3.449 1.00 97.94 240 ALA A C 1
ATOM 1896 O O . ALA A 1 240 ? -0.493 13.994 -4.217 1.00 97.94 240 ALA A O 1
ATOM 1897 N N . LEU A 1 241 ? 1.543 14.490 -3.398 1.00 98.38 241 LEU A N 1
ATOM 1898 C CA . LEU A 1 241 ? 1.761 15.676 -4.230 1.00 98.38 241 LEU A CA 1
ATOM 1899 C C . LEU A 1 241 ? 1.914 15.313 -5.716 1.00 98.38 241 LEU A C 1
ATOM 1901 O O . LEU A 1 241 ? 1.304 15.957 -6.566 1.00 98.38 241 LEU A O 1
ATOM 1905 N N . ILE A 1 242 ? 2.668 14.253 -6.032 1.00 96.94 242 ILE A N 1
ATOM 1906 C CA . ILE A 1 242 ? 2.829 13.758 -7.407 1.00 96.94 242 ILE A CA 1
ATOM 1907 C C . ILE A 1 242 ? 1.486 13.294 -7.966 1.00 96.94 242 ILE A C 1
ATOM 1909 O O . ILE A 1 242 ? 1.106 13.728 -9.044 1.00 96.94 242 ILE A O 1
ATOM 1913 N N . GLU A 1 243 ? 0.729 12.462 -7.246 1.00 96.31 243 GLU A N 1
ATOM 1914 C CA . GLU A 1 243 ? -0.588 11.998 -7.708 1.00 96.31 243 GLU A CA 1
ATOM 1915 C C . GLU A 1 243 ? -1.593 13.151 -7.889 1.00 96.31 243 GLU A C 1
ATOM 1917 O O . GLU A 1 243 ? -2.506 13.034 -8.708 1.00 96.31 243 GLU A O 1
ATOM 1922 N N . ALA A 1 244 ? -1.423 14.257 -7.156 1.00 96.81 244 ALA A N 1
ATOM 1923 C CA . ALA A 1 244 ? -2.193 15.489 -7.326 1.00 96.81 244 ALA A CA 1
ATOM 1924 C C . ALA A 1 244 ? -1.705 16.364 -8.500 1.00 96.81 244 ALA A C 1
ATOM 1926 O O . ALA A 1 244 ? -2.390 17.308 -8.882 1.00 96.81 244 ALA A O 1
ATOM 1927 N N . GLY A 1 245 ? -0.554 16.049 -9.103 1.00 95.88 245 GLY A N 1
ATOM 1928 C CA . GLY A 1 245 ? 0.031 16.807 -10.211 1.00 95.88 245 GLY A CA 1
ATOM 1929 C C . GLY A 1 245 ? 0.760 18.081 -9.783 1.00 95.88 245 GLY A C 1
ATOM 1930 O O . GLY A 1 245 ? 0.914 18.988 -10.604 1.00 95.88 245 GLY A O 1
ATOM 1931 N N . LEU A 1 246 ? 1.186 18.158 -8.518 1.00 96.88 246 LEU A N 1
ATOM 1932 C CA . LEU A 1 246 ? 1.829 19.331 -7.929 1.00 96.88 246 LEU A CA 1
ATOM 1933 C C . LEU A 1 246 ? 3.358 19.282 -8.108 1.00 96.88 246 LEU A C 1
ATOM 1935 O O . LEU A 1 246 ? 3.980 18.265 -7.775 1.00 96.88 246 LEU A O 1
ATOM 1939 N N . PRO A 1 247 ? 3.997 20.377 -8.567 1.00 95.69 247 PRO A N 1
ATOM 1940 C CA . PRO A 1 247 ? 5.434 20.405 -8.855 1.00 95.69 247 PRO A CA 1
ATOM 1941 C C . PRO A 1 247 ? 6.308 20.202 -7.607 1.00 95.69 247 PRO A C 1
ATOM 1943 O O . PRO A 1 247 ? 7.427 19.693 -7.698 1.00 95.69 247 PRO A O 1
ATOM 1946 N N . GLU A 1 248 ? 5.814 20.544 -6.415 1.00 97.69 248 GLU A N 1
ATOM 1947 C CA . GLU A 1 248 ? 6.489 20.269 -5.144 1.00 97.69 248 GLU A CA 1
ATOM 1948 C C . GLU A 1 248 ? 6.720 18.775 -4.911 1.00 97.69 248 GLU A C 1
ATOM 1950 O O . GLU A 1 248 ? 7.729 18.404 -4.309 1.00 97.69 248 GLU A O 1
ATOM 1955 N N . GLY A 1 249 ? 5.835 17.912 -5.419 1.00 97.00 249 GLY A N 1
ATOM 1956 C CA . GLY A 1 249 ? 6.001 16.464 -5.332 1.00 97.00 249 GLY A CA 1
ATOM 1957 C C . GLY A 1 249 ? 7.247 15.984 -6.073 1.00 97.00 249 GLY A C 1
ATOM 1958 O O . GLY A 1 249 ? 8.024 15.193 -5.542 1.00 97.00 249 GLY A O 1
ATOM 1959 N N . GLU A 1 250 ? 7.492 16.526 -7.265 1.00 94.00 250 GLU A N 1
ATOM 1960 C CA . GLU A 1 250 ? 8.664 16.209 -8.089 1.00 94.00 250 GLU A CA 1
ATOM 1961 C C . GLU A 1 250 ? 9.951 16.770 -7.489 1.00 94.00 250 GLU A C 1
ATOM 1963 O O . GLU A 1 250 ? 10.976 16.087 -7.443 1.00 94.00 250 GLU A O 1
ATOM 1968 N N . ARG A 1 251 ? 9.892 18.002 -6.972 1.00 95.94 251 ARG A N 1
ATOM 1969 C CA . ARG A 1 251 ? 11.012 18.628 -6.258 1.00 95.94 251 ARG A CA 1
ATOM 1970 C C . ARG A 1 251 ? 11.407 17.818 -5.024 1.00 95.94 251 ARG A C 1
ATOM 1972 O O . ARG A 1 251 ? 12.596 17.590 -4.806 1.00 95.94 251 ARG A O 1
ATOM 1979 N N . LEU A 1 252 ? 10.431 17.353 -4.242 1.00 97.50 252 LEU A N 1
ATOM 1980 C CA . LEU A 1 252 ? 10.673 16.486 -3.090 1.00 97.50 252 LEU A CA 1
ATOM 1981 C C . LEU A 1 252 ? 11.226 15.122 -3.521 1.00 97.50 252 LEU A C 1
ATOM 1983 O O . LEU A 1 252 ? 12.208 14.653 -2.950 1.00 97.50 252 LEU A O 1
ATOM 1987 N N . TRP A 1 253 ? 10.644 14.511 -4.553 1.00 95.75 253 TRP A N 1
ATOM 1988 C CA . TRP A 1 253 ? 11.104 13.235 -5.099 1.00 95.75 253 TRP A CA 1
ATOM 1989 C C . TRP A 1 253 ? 12.573 13.277 -5.536 1.00 95.75 253 TRP A C 1
ATOM 1991 O O . TRP A 1 253 ? 13.339 12.407 -5.122 1.00 95.75 253 TRP A O 1
ATOM 2001 N N . LYS A 1 254 ? 13.007 14.309 -6.277 1.00 93.81 254 LYS A N 1
ATOM 2002 C CA . LYS A 1 254 ? 14.419 14.470 -6.683 1.00 93.81 254 LYS A CA 1
ATOM 2003 C C . LYS A 1 254 ? 15.361 14.449 -5.473 1.00 93.81 254 LYS A C 1
ATOM 2005 O O . LYS A 1 254 ? 16.371 13.747 -5.488 1.00 93.81 254 LYS A O 1
ATOM 2010 N N . LYS A 1 255 ? 14.997 15.156 -4.397 1.00 95.62 255 LYS A N 1
ATOM 2011 C CA . LYS A 1 255 ? 15.777 15.195 -3.148 1.00 95.62 255 LYS A CA 1
ATOM 2012 C C . LYS A 1 255 ? 15.785 13.847 -2.425 1.00 95.62 255 LYS A C 1
ATOM 2014 O O . LYS A 1 255 ? 16.808 13.469 -1.860 1.00 95.62 255 LYS A O 1
ATOM 2019 N N . LEU A 1 256 ? 14.674 13.107 -2.451 1.00 95.25 256 LEU A N 1
ATOM 2020 C CA . LEU A 1 256 ? 14.602 11.756 -1.888 1.00 95.25 256 LEU A CA 1
ATOM 2021 C C . LEU A 1 256 ? 15.463 10.765 -2.678 1.00 95.25 256 LEU A C 1
ATOM 2023 O O . LEU A 1 256 ? 16.166 9.969 -2.062 1.00 95.25 256 LEU A O 1
ATOM 2027 N N . VAL A 1 257 ? 15.458 10.827 -4.015 1.00 92.38 257 VAL A N 1
ATOM 2028 C CA . VAL A 1 257 ? 16.317 9.984 -4.867 1.00 92.38 257 VAL A CA 1
ATOM 2029 C C . VAL A 1 257 ? 17.791 10.272 -4.587 1.00 92.38 257 VAL A C 1
ATOM 2031 O O . VAL A 1 257 ? 18.585 9.343 -4.446 1.00 92.38 257 VAL A O 1
ATOM 2034 N N . GLU A 1 258 ? 18.175 11.542 -4.442 1.00 91.75 258 GLU A N 1
ATOM 2035 C CA . GLU A 1 258 ? 19.541 11.911 -4.055 1.00 91.75 258 GLU A CA 1
ATOM 2036 C C . GLU A 1 258 ? 19.912 11.376 -2.660 1.00 91.75 258 GLU A C 1
ATOM 2038 O O . GLU A 1 258 ? 20.963 10.749 -2.491 1.00 91.75 258 GLU A O 1
ATOM 2043 N N . ALA A 1 259 ? 19.034 11.558 -1.668 1.00 92.94 259 ALA A N 1
ATOM 2044 C CA . ALA A 1 259 ? 19.240 11.049 -0.313 1.00 92.94 259 ALA A CA 1
ATOM 2045 C C . ALA A 1 259 ? 19.373 9.517 -0.286 1.00 92.94 259 ALA A C 1
ATOM 2047 O O . ALA A 1 259 ? 20.219 8.972 0.429 1.00 92.94 259 ALA A O 1
ATOM 2048 N N . GLU A 1 260 ? 18.577 8.819 -1.098 1.00 92.19 260 GLU A N 1
ATOM 2049 C CA . GLU A 1 260 ? 18.637 7.373 -1.252 1.00 92.19 260 GLU A CA 1
ATOM 2050 C C . GLU A 1 260 ? 19.946 6.930 -1.905 1.00 92.19 260 GLU A C 1
ATOM 2052 O O . GLU A 1 260 ? 20.580 5.998 -1.408 1.00 92.19 260 GLU A O 1
ATOM 2057 N N . ARG A 1 261 ? 20.397 7.591 -2.983 1.00 86.56 261 ARG A N 1
ATOM 2058 C CA . ARG A 1 261 ? 21.655 7.270 -3.689 1.00 86.56 261 ARG A CA 1
ATOM 2059 C C . ARG A 1 261 ? 22.837 7.187 -2.722 1.00 86.56 261 ARG A C 1
ATOM 2061 O O . ARG A 1 261 ? 23.599 6.222 -2.801 1.00 86.56 261 ARG A O 1
ATOM 2068 N N . HIS A 1 262 ? 22.914 8.108 -1.764 1.00 83.62 262 HIS A N 1
ATOM 2069 C CA . HIS A 1 262 ? 23.953 8.151 -0.728 1.00 83.62 262 HIS A CA 1
ATOM 2070 C C . HIS A 1 262 ? 23.618 7.366 0.556 1.00 83.62 262 HIS A C 1
ATOM 2072 O O . HIS A 1 262 ? 24.467 7.231 1.437 1.00 83.62 262 HIS A O 1
ATOM 2078 N N . GLY A 1 263 ? 22.393 6.853 0.680 1.00 86.56 263 GLY A N 1
ATOM 2079 C CA . GLY A 1 263 ? 21.913 6.099 1.832 1.00 86.56 263 GLY A CA 1
ATOM 2080 C C . GLY A 1 263 ? 22.148 4.588 1.747 1.00 86.56 263 GLY A C 1
ATOM 2081 O O . GLY A 1 263 ? 22.359 4.011 0.678 1.00 86.56 263 GLY A O 1
ATOM 2082 N N . ILE A 1 264 ? 22.063 3.935 2.911 1.00 82.94 264 ILE A N 1
ATOM 2083 C CA . ILE A 1 264 ? 22.097 2.467 3.048 1.00 82.94 264 ILE A CA 1
ATOM 2084 C C . ILE A 1 264 ? 20.741 1.808 2.752 1.00 82.94 264 ILE A C 1
ATOM 2086 O O . ILE A 1 264 ? 20.696 0.640 2.372 1.00 82.94 264 ILE A O 1
ATOM 2090 N N . HIS A 1 265 ? 19.639 2.546 2.912 1.00 82.62 265 HIS A N 1
ATOM 2091 C CA . HIS A 1 265 ? 18.291 2.067 2.619 1.00 82.62 265 HIS A CA 1
ATOM 2092 C C . HIS A 1 265 ? 17.944 2.399 1.171 1.00 82.62 265 HIS A C 1
ATOM 2094 O O . HIS A 1 265 ? 18.114 3.538 0.746 1.00 82.62 265 HIS A O 1
ATOM 2100 N N . LYS A 1 266 ? 17.475 1.393 0.426 1.00 83.25 266 LYS A N 1
ATOM 2101 C CA . LYS A 1 266 ? 17.016 1.516 -0.962 1.00 83.25 266 LYS A CA 1
ATOM 2102 C C . LYS A 1 266 ? 15.553 1.098 -1.043 1.00 83.25 266 LYS A C 1
ATOM 2104 O O . LYS A 1 266 ? 15.184 0.032 -0.549 1.00 83.25 266 LYS A O 1
ATOM 2109 N N . ARG A 1 267 ? 14.737 1.909 -1.695 1.00 83.31 267 ARG A N 1
ATOM 2110 C CA . ARG A 1 267 ? 13.308 1.736 -1.909 1.00 83.31 267 ARG A CA 1
ATOM 2111 C C . ARG A 1 267 ? 13.043 1.619 -3.397 1.00 83.31 267 ARG A C 1
ATOM 2113 O O . ARG A 1 267 ? 13.192 2.553 -4.171 1.00 83.31 267 ARG A O 1
ATOM 2120 N N . SER A 1 268 ? 12.611 0.437 -3.813 1.00 78.44 268 SER A N 1
ATOM 2121 C CA . SER A 1 268 ? 12.425 0.149 -5.235 1.00 78.44 268 SER A CA 1
ATOM 2122 C C . SER A 1 268 ? 11.299 0.950 -5.890 1.00 78.44 268 SER A C 1
ATOM 2124 O O . SER A 1 268 ? 11.253 0.994 -7.112 1.00 78.44 268 SER A O 1
ATOM 2126 N N . ASP A 1 269 ? 10.379 1.522 -5.109 1.00 83.56 269 ASP A N 1
ATOM 2127 C CA . ASP A 1 269 ? 9.235 2.291 -5.599 1.00 83.56 269 ASP A CA 1
ATOM 2128 C C . ASP A 1 269 ? 9.553 3.768 -5.860 1.00 83.56 269 ASP A C 1
ATOM 2130 O O . ASP A 1 269 ? 8.801 4.417 -6.587 1.00 83.56 269 ASP A O 1
ATOM 2134 N N . LEU A 1 270 ? 10.648 4.287 -5.293 1.00 89.31 270 LEU A N 1
ATOM 2135 C CA . LEU A 1 270 ? 11.014 5.697 -5.388 1.00 89.31 270 LEU A CA 1
ATOM 2136 C C . LEU A 1 270 ? 11.365 6.086 -6.827 1.00 89.31 270 LEU A C 1
ATOM 2138 O O . LEU A 1 270 ? 10.841 7.078 -7.320 1.00 89.31 270 LEU A O 1
ATOM 2142 N N . ASP A 1 271 ? 12.157 5.265 -7.523 1.00 88.81 271 ASP A N 1
ATOM 2143 C CA . ASP A 1 271 ? 12.608 5.505 -8.905 1.00 88.81 271 ASP A CA 1
ATOM 2144 C C . ASP A 1 271 ? 11.453 5.813 -9.874 1.00 88.81 271 ASP A C 1
ATOM 2146 O O . ASP A 1 271 ? 11.623 6.546 -10.840 1.00 88.81 271 ASP A O 1
ATOM 2150 N N . PHE A 1 272 ? 10.263 5.272 -9.609 1.00 92.31 272 PHE A N 1
ATOM 2151 C CA . PHE A 1 272 ? 9.150 5.247 -10.556 1.00 92.31 272 PHE A CA 1
ATOM 2152 C C . PHE A 1 272 ? 7.985 6.171 -10.186 1.00 92.31 272 PHE A C 1
ATOM 2154 O O . PHE A 1 272 ? 6.935 6.114 -10.833 1.00 92.31 272 PHE A O 1
ATOM 2161 N N . MET A 1 273 ? 8.124 6.999 -9.145 1.00 93.94 273 MET A N 1
ATOM 2162 C CA . MET A 1 273 ? 7.067 7.930 -8.732 1.00 93.94 273 MET A CA 1
ATOM 2163 C C . MET A 1 273 ? 6.603 8.880 -9.849 1.00 93.94 273 MET A C 1
ATOM 2165 O O . MET A 1 273 ? 5.385 9.017 -9.990 1.00 93.94 273 MET A O 1
ATOM 2169 N N . PRO A 1 274 ? 7.485 9.487 -10.681 1.00 93.81 274 PRO A N 1
ATOM 2170 C CA . PRO A 1 274 ? 7.058 10.466 -11.686 1.00 93.81 274 PRO A CA 1
ATOM 2171 C C . PRO A 1 274 ? 5.968 9.957 -12.636 1.00 93.81 274 PRO A C 1
ATOM 2173 O O . PRO A 1 274 ? 5.092 10.728 -13.023 1.00 93.81 274 PRO A O 1
ATOM 2176 N N . LEU A 1 275 ? 5.943 8.649 -12.936 1.00 94.69 275 LEU A N 1
ATOM 2177 C CA . LEU A 1 275 ? 4.944 8.011 -13.808 1.00 94.69 275 LEU A CA 1
ATOM 2178 C C . LEU A 1 275 ? 3.491 8.256 -13.368 1.00 94.69 275 LEU A C 1
ATOM 2180 O O . LEU A 1 275 ? 2.579 8.219 -14.199 1.00 94.69 275 LEU A O 1
ATOM 2184 N N . TYR A 1 276 ? 3.276 8.499 -12.075 1.00 95.31 276 TYR A N 1
ATOM 2185 C CA . TYR A 1 276 ? 1.960 8.665 -11.465 1.00 95.31 276 TYR A CA 1
ATOM 2186 C C . TYR A 1 276 ? 1.464 10.113 -11.460 1.00 95.31 276 TYR A C 1
ATOM 2188 O O . TYR A 1 276 ? 0.301 10.334 -11.125 1.00 95.31 276 TYR A O 1
ATOM 2196 N N . SER A 1 277 ? 2.298 11.082 -11.855 1.00 94.75 277 SER A N 1
ATOM 2197 C CA . SER A 1 277 ? 1.862 12.473 -11.998 1.00 94.75 277 SER A CA 1
ATOM 2198 C C . SER A 1 277 ? 0.864 12.590 -13.142 1.00 94.75 277 SER A C 1
ATOM 2200 O O . SER A 1 2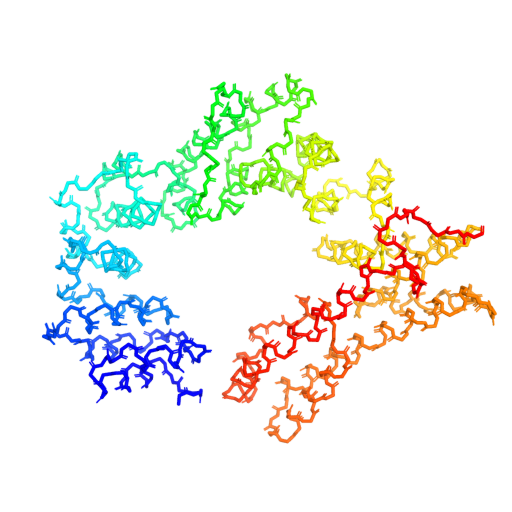77 ? 1.223 12.217 -14.258 1.00 94.75 277 SER A O 1
ATOM 2202 N N . PRO A 1 278 ? -0.365 13.099 -12.938 1.00 92.50 278 PRO A N 1
ATOM 2203 C CA . PRO A 1 278 ? -1.305 13.341 -14.031 1.00 92.50 278 PRO A CA 1
ATOM 2204 C C . PRO A 1 278 ? -0.846 14.480 -14.954 1.00 92.50 278 PRO A C 1
ATOM 2206 O O . PRO A 1 278 ? -1.242 14.499 -16.118 1.00 92.50 278 PRO A O 1
ATOM 2209 N N . SER A 1 279 ? 0.001 15.388 -14.457 1.00 88.38 279 SER A N 1
ATOM 2210 C CA . SER A 1 279 ? 0.494 16.563 -15.187 1.00 88.38 279 SER A CA 1
ATOM 2211 C C . SER A 1 279 ? 1.498 16.209 -16.286 1.00 88.38 279 SER A C 1
ATOM 2213 O O . SER A 1 279 ? 1.637 16.962 -17.248 1.00 88.38 279 SER A O 1
ATOM 2215 N N . HIS A 1 280 ? 2.155 15.047 -16.196 1.00 84.88 280 HIS A N 1
ATOM 2216 C CA . HIS A 1 280 ? 3.110 14.606 -17.213 1.00 84.88 280 HIS A CA 1
ATOM 2217 C C . HIS A 1 280 ? 2.433 13.873 -18.363 1.00 84.88 280 HIS A C 1
ATOM 2219 O O . HIS A 1 280 ? 1.772 12.841 -18.193 1.00 84.88 280 HIS A O 1
ATOM 2225 N N . THR A 1 281 ? 2.640 14.400 -19.564 1.00 79.00 281 THR A N 1
ATOM 2226 C CA . THR A 1 281 ? 2.389 13.700 -20.832 1.00 79.00 281 THR A CA 1
ATOM 2227 C C . THR A 1 281 ? 3.683 13.288 -21.525 1.00 79.00 281 THR A C 1
ATOM 2229 O O . THR A 1 281 ? 3.661 12.358 -22.323 1.00 79.00 281 THR A O 1
ATOM 2232 N N . ASP A 1 282 ? 4.785 13.959 -21.193 1.00 80.69 282 ASP A N 1
ATOM 2233 C CA . ASP A 1 282 ? 6.145 13.669 -21.629 1.00 80.69 282 ASP A CA 1
ATOM 2234 C C . ASP A 1 282 ? 7.015 13.518 -20.376 1.00 80.69 282 ASP A C 1
ATOM 2236 O O . ASP A 1 282 ? 6.888 14.298 -19.433 1.00 80.69 282 ASP A O 1
ATOM 2240 N N . PHE A 1 283 ? 7.851 12.485 -20.351 1.00 83.81 283 PHE A N 1
ATOM 2241 C CA . PHE A 1 283 ? 8.713 12.164 -19.220 1.00 83.81 283 PHE A CA 1
ATOM 2242 C C . PHE A 1 283 ? 10.182 12.472 -19.502 1.00 83.81 283 PHE A C 1
ATOM 2244 O O . PHE A 1 283 ? 11.003 12.104 -18.675 1.00 83.81 283 PHE A O 1
ATOM 2251 N N . GLY A 1 284 ? 10.533 13.147 -20.604 1.00 81.44 284 GLY A N 1
ATOM 2252 C CA . GLY A 1 284 ? 11.924 13.327 -21.038 1.00 81.44 284 GLY A CA 1
ATOM 2253 C C . GLY A 1 284 ? 12.903 13.804 -19.953 1.00 81.44 284 GLY A C 1
ATOM 2254 O O . GLY A 1 284 ? 14.002 13.273 -19.857 1.00 81.44 284 GLY A O 1
ATOM 2255 N N . GLU A 1 285 ? 12.504 14.728 -19.069 1.00 80.25 285 GLU A N 1
ATOM 2256 C CA . GLU A 1 285 ? 13.356 15.191 -17.951 1.00 80.25 285 GLU A CA 1
ATOM 2257 C C . GLU A 1 285 ? 13.631 14.097 -16.895 1.00 80.25 285 GLU A C 1
ATOM 2259 O O . GLU A 1 285 ? 14.658 14.099 -16.218 1.00 80.25 285 GLU A O 1
ATOM 2264 N N . TYR A 1 286 ? 12.701 13.158 -16.744 1.00 84.44 286 TYR A N 1
ATOM 2265 C CA . TYR A 1 286 ? 12.713 12.087 -15.746 1.00 84.44 286 TYR A CA 1
ATOM 2266 C C . TYR A 1 286 ? 13.152 10.742 -16.320 1.00 84.44 286 TYR A C 1
ATOM 2268 O O . TYR A 1 286 ? 13.542 9.846 -15.569 1.00 84.44 286 TYR A O 1
ATOM 2276 N N . GLU A 1 287 ? 13.052 10.593 -17.639 1.00 85.06 287 GLU A N 1
ATOM 2277 C CA . GLU A 1 287 ? 13.281 9.358 -18.371 1.00 85.06 287 GLU A CA 1
ATOM 2278 C C . GLU A 1 287 ? 14.688 8.841 -18.116 1.00 85.06 287 GLU A C 1
ATOM 2280 O O . GLU A 1 287 ? 14.827 7.698 -17.691 1.00 85.06 287 GLU A O 1
ATOM 2285 N N . ASP A 1 288 ? 15.705 9.695 -18.253 1.00 83.44 288 ASP A N 1
ATOM 2286 C CA . ASP A 1 288 ? 17.100 9.318 -18.021 1.00 83.44 288 ASP A CA 1
ATOM 2287 C C . ASP A 1 288 ? 17.302 8.747 -16.613 1.00 83.44 288 ASP A C 1
ATOM 2289 O O . ASP A 1 288 ? 17.846 7.654 -16.456 1.00 83.44 288 ASP A O 1
ATOM 2293 N N . ALA A 1 289 ? 16.770 9.415 -15.584 1.00 82.62 289 ALA A N 1
ATOM 2294 C CA . ALA A 1 289 ? 16.891 8.958 -14.202 1.00 82.62 289 ALA A CA 1
ATOM 2295 C C . ALA A 1 289 ? 16.188 7.609 -13.961 1.00 82.62 289 ALA A C 1
ATOM 2297 O O . ALA A 1 289 ? 16.729 6.747 -13.264 1.00 82.62 289 ALA A O 1
ATOM 2298 N N . MET A 1 290 ? 15.000 7.403 -14.543 1.00 89.31 290 MET A N 1
ATOM 2299 C CA . MET A 1 290 ? 14.282 6.125 -14.453 1.00 89.31 290 MET A CA 1
ATOM 2300 C C . MET A 1 290 ? 15.017 5.010 -15.206 1.00 89.31 290 MET A C 1
ATOM 2302 O O . MET A 1 290 ? 15.089 3.875 -14.732 1.00 89.31 290 MET A O 1
ATOM 2306 N N . VAL A 1 291 ? 15.566 5.335 -16.376 1.00 90.06 291 VAL A N 1
ATOM 2307 C CA . VAL A 1 291 ? 16.240 4.410 -17.285 1.00 90.06 291 VAL A CA 1
ATOM 2308 C C . VAL A 1 291 ? 17.602 3.971 -16.751 1.00 90.06 291 VAL A C 1
ATOM 2310 O O . VAL A 1 291 ? 17.935 2.788 -16.849 1.00 90.06 291 VAL A O 1
ATOM 2313 N N . GLU A 1 292 ? 18.369 4.877 -16.141 1.00 85.69 292 GLU A N 1
ATOM 2314 C CA . GLU A 1 292 ? 19.633 4.568 -15.458 1.00 85.69 292 GLU A CA 1
ATOM 2315 C C . GLU A 1 292 ? 19.453 3.502 -14.365 1.00 85.69 292 GLU A C 1
ATOM 2317 O O . GLU A 1 292 ? 20.348 2.692 -14.126 1.00 85.69 292 GLU A O 1
ATOM 2322 N N . GLY A 1 293 ? 18.277 3.454 -13.729 1.00 85.94 293 GLY A N 1
ATOM 2323 C CA . GLY A 1 293 ? 17.933 2.468 -12.702 1.00 85.94 293 GLY A CA 1
ATOM 2324 C C . GLY A 1 293 ? 17.616 1.061 -13.228 1.00 85.94 293 GLY A C 1
ATOM 2325 O O . GLY A 1 293 ? 17.484 0.125 -12.431 1.00 85.94 293 GLY A O 1
ATOM 2326 N N . LEU A 1 294 ? 17.506 0.863 -14.548 1.00 91.94 294 LEU A N 1
ATOM 2327 C CA . LEU A 1 294 ? 17.109 -0.408 -15.177 1.00 91.94 294 LEU A CA 1
ATOM 2328 C C . LEU A 1 294 ? 18.285 -1.384 -15.333 1.00 91.94 294 LEU A C 1
ATOM 2330 O O . LEU A 1 294 ? 18.567 -1.900 -16.411 1.00 91.94 294 LEU A O 1
ATOM 2334 N N . ILE A 1 295 ? 18.969 -1.651 -14.222 1.00 91.31 295 ILE A N 1
ATOM 2335 C CA . ILE A 1 295 ? 20.215 -2.433 -14.163 1.00 91.31 295 ILE A CA 1
ATOM 2336 C C . ILE A 1 295 ? 20.012 -3.951 -14.030 1.00 91.31 295 ILE A C 1
ATOM 2338 O O . ILE A 1 295 ? 20.982 -4.700 -13.916 1.00 91.31 295 ILE A O 1
ATOM 2342 N N . SER A 1 296 ? 18.764 -4.419 -13.997 1.00 93.19 296 SER A N 1
ATOM 2343 C CA . SER A 1 296 ? 18.420 -5.842 -13.961 1.00 93.19 296 SER A CA 1
ATOM 2344 C C . SER A 1 296 ? 17.072 -6.107 -14.620 1.00 93.19 296 SER A C 1
ATOM 2346 O O . SER A 1 296 ? 16.229 -5.212 -14.716 1.00 93.19 296 SER A O 1
ATOM 2348 N N . ASP A 1 297 ? 16.832 -7.359 -15.005 1.00 94.19 297 ASP A N 1
ATOM 2349 C CA . ASP A 1 297 ? 15.539 -7.814 -15.525 1.00 94.19 297 ASP A CA 1
ATOM 2350 C C . ASP A 1 297 ? 14.413 -7.551 -14.518 1.00 94.19 297 ASP A C 1
ATOM 2352 O O . ASP A 1 297 ? 13.321 -7.123 -14.895 1.00 94.19 297 ASP A O 1
ATOM 2356 N N . GLY A 1 298 ? 14.706 -7.703 -13.222 1.00 91.69 298 GLY A N 1
ATOM 2357 C CA . GLY A 1 298 ? 13.767 -7.373 -12.155 1.00 91.69 298 GLY A CA 1
ATOM 2358 C C . GLY A 1 298 ? 13.367 -5.894 -12.152 1.00 91.69 298 GLY A C 1
ATOM 2359 O O . GLY A 1 298 ? 12.178 -5.593 -12.043 1.00 91.69 298 GLY A O 1
ATOM 2360 N N . LYS A 1 299 ? 14.331 -4.977 -12.324 1.00 91.88 299 LYS A N 1
ATOM 2361 C CA . LYS A 1 299 ? 14.074 -3.527 -12.399 1.00 91.88 299 LYS A CA 1
ATOM 2362 C C . LYS A 1 299 ? 13.338 -3.131 -13.681 1.00 91.88 299 LYS A C 1
ATOM 2364 O O . LYS A 1 299 ? 12.446 -2.291 -13.622 1.00 91.88 299 LYS A O 1
ATOM 2369 N N . ILE A 1 300 ? 13.641 -3.777 -14.809 1.00 95.06 300 ILE A N 1
ATOM 2370 C CA . ILE A 1 300 ? 12.910 -3.603 -16.075 1.00 95.06 300 ILE A CA 1
ATOM 2371 C C . ILE A 1 300 ? 11.437 -3.997 -15.910 1.00 95.06 300 ILE A C 1
ATOM 2373 O O . ILE A 1 300 ? 10.535 -3.259 -16.313 1.00 95.06 300 ILE A O 1
ATOM 2377 N N . ARG A 1 301 ? 11.174 -5.137 -15.266 1.00 93.00 301 ARG A N 1
ATOM 2378 C CA . ARG A 1 301 ? 9.808 -5.576 -14.978 1.00 93.00 301 ARG A CA 1
ATOM 2379 C C . ARG A 1 301 ? 9.095 -4.635 -14.007 1.00 93.00 301 ARG A C 1
ATOM 2381 O O . ARG A 1 301 ? 7.911 -4.367 -14.199 1.00 93.00 301 ARG A O 1
ATOM 2388 N N . ASP A 1 302 ? 9.780 -4.137 -12.978 1.00 91.69 302 ASP A N 1
ATOM 2389 C CA . ASP A 1 302 ? 9.202 -3.156 -12.052 1.00 91.69 302 ASP A CA 1
ATOM 2390 C C . ASP A 1 302 ? 8.850 -1.846 -12.770 1.00 91.69 302 ASP A C 1
ATOM 2392 O O . ASP A 1 302 ? 7.759 -1.323 -12.553 1.00 91.69 302 ASP A O 1
ATOM 2396 N N . PHE A 1 303 ? 9.684 -1.368 -13.696 1.00 94.81 303 PHE A N 1
ATOM 2397 C CA . PHE A 1 303 ? 9.374 -0.200 -14.525 1.00 94.81 303 PHE A CA 1
ATOM 2398 C C . PHE A 1 303 ? 8.118 -0.408 -15.377 1.00 94.81 303 PHE A C 1
ATOM 2400 O O . PHE A 1 303 ? 7.187 0.397 -15.305 1.00 94.81 303 PHE A O 1
ATOM 2407 N N . ALA A 1 304 ? 8.034 -1.529 -16.107 1.00 95.38 304 ALA A N 1
ATOM 2408 C CA . ALA A 1 304 ? 6.822 -1.886 -16.847 1.00 95.38 304 ALA A CA 1
ATOM 2409 C C . ALA A 1 304 ? 5.607 -1.962 -15.906 1.00 95.38 304 ALA A C 1
ATOM 2411 O O . ALA A 1 304 ? 4.534 -1.446 -16.220 1.00 95.38 304 ALA A O 1
ATOM 2412 N N . TRP A 1 305 ? 5.780 -2.536 -14.710 1.00 92.75 305 TRP A N 1
ATOM 2413 C CA . TRP A 1 305 ? 4.718 -2.612 -13.716 1.00 92.75 305 TRP A CA 1
ATOM 2414 C C . TRP A 1 305 ? 4.242 -1.227 -13.254 1.00 92.75 305 TRP A C 1
ATOM 2416 O O . TRP A 1 305 ? 3.040 -0.960 -13.231 1.00 92.75 305 TRP A O 1
ATOM 2426 N N . HIS A 1 306 ? 5.155 -0.329 -12.894 1.00 93.81 306 HIS A N 1
ATOM 2427 C CA . HIS A 1 306 ? 4.789 1.010 -12.443 1.00 93.81 306 HIS A CA 1
ATOM 2428 C C . HIS A 1 306 ? 4.117 1.816 -13.562 1.00 93.81 306 HIS A C 1
ATOM 2430 O O . HIS A 1 306 ? 3.108 2.468 -13.296 1.00 93.81 306 HIS A O 1
ATOM 2436 N N . ALA A 1 307 ? 4.586 1.706 -14.808 1.00 94.62 307 ALA A N 1
ATOM 2437 C CA . ALA A 1 307 ? 3.971 2.374 -15.955 1.00 94.62 307 ALA A CA 1
ATOM 2438 C C . ALA A 1 307 ? 2.534 1.884 -16.215 1.00 94.62 307 ALA A C 1
ATOM 2440 O O . ALA A 1 307 ? 1.619 2.698 -16.360 1.00 94.62 307 ALA A O 1
ATOM 2441 N N . LEU A 1 308 ? 2.295 0.567 -16.200 1.00 93.88 308 LEU A N 1
ATOM 2442 C CA . LEU A 1 308 ? 0.946 0.003 -16.352 1.00 93.88 308 LEU A CA 1
ATOM 2443 C C . LEU A 1 308 ? 0.035 0.384 -15.181 1.00 93.88 308 LEU A C 1
ATOM 2445 O O . LEU A 1 308 ? -1.111 0.788 -15.381 1.00 93.88 308 LEU A O 1
ATOM 2449 N N . LYS A 1 309 ? 0.548 0.326 -13.947 1.00 92.50 309 LYS A N 1
ATOM 2450 C CA . LYS A 1 309 ? -0.204 0.729 -12.751 1.00 92.50 309 LYS A CA 1
ATOM 2451 C C . LYS A 1 309 ? -0.600 2.207 -12.792 1.00 92.50 309 LYS A C 1
ATOM 2453 O O . LYS A 1 309 ? -1.711 2.545 -12.386 1.00 92.50 309 LYS A O 1
ATOM 2458 N N . ALA A 1 310 ? 0.271 3.060 -13.324 1.00 93.38 310 ALA A N 1
ATOM 2459 C CA . ALA A 1 310 ? 0.013 4.476 -13.557 1.00 93.38 310 ALA A CA 1
ATOM 2460 C C . ALA A 1 310 ? -0.834 4.754 -14.819 1.00 93.38 310 ALA A C 1
ATOM 2462 O O . ALA A 1 310 ? -1.024 5.910 -15.190 1.00 93.38 310 ALA A O 1
ATOM 2463 N N . LYS A 1 311 ? -1.372 3.714 -15.478 1.00 94.12 311 LYS A N 1
ATOM 2464 C CA . LYS A 1 311 ? -2.190 3.804 -16.702 1.00 94.12 311 LYS A CA 1
ATOM 2465 C C . LYS A 1 311 ? -1.458 4.474 -17.874 1.00 94.12 311 LYS A C 1
ATOM 2467 O O . LYS A 1 311 ? -2.071 5.155 -18.695 1.00 94.12 311 LYS A O 1
ATOM 2472 N N . ARG A 1 312 ? -0.143 4.261 -17.978 1.00 95.06 312 ARG A N 1
ATOM 2473 C CA . ARG A 1 312 ? 0.734 4.818 -19.021 1.00 95.06 312 ARG A CA 1
ATOM 2474 C C . ARG A 1 312 ? 1.009 3.836 -20.166 1.00 95.06 312 ARG A C 1
ATOM 2476 O O . ARG A 1 312 ? 2.057 3.916 -20.796 1.00 95.06 312 ARG A O 1
ATOM 2483 N N . SER A 1 313 ? 0.077 2.929 -20.476 1.00 95.31 313 SER A N 1
ATOM 2484 C CA . SER A 1 313 ? 0.292 1.854 -21.462 1.00 95.31 313 SER A CA 1
ATOM 2485 C C . SER A 1 313 ? 0.681 2.360 -22.857 1.00 95.31 313 SER A C 1
ATOM 2487 O O . SER A 1 313 ? 1.566 1.787 -23.483 1.00 95.31 313 SER A O 1
ATOM 2489 N N . ARG A 1 314 ? 0.060 3.449 -23.340 1.00 95.38 314 ARG A N 1
ATOM 2490 C CA . ARG A 1 314 ? 0.394 4.038 -24.652 1.00 95.38 314 ARG A CA 1
ATOM 2491 C C . ARG A 1 314 ? 1.801 4.638 -24.670 1.00 95.38 314 ARG A C 1
ATOM 2493 O O . ARG A 1 314 ? 2.563 4.319 -25.571 1.00 95.38 314 ARG A O 1
ATOM 2500 N N . TRP A 1 315 ? 2.143 5.442 -23.664 1.00 95.44 315 TRP A N 1
ATOM 2501 C CA . TRP A 1 315 ? 3.489 6.003 -23.535 1.00 95.44 315 TRP A CA 1
ATOM 2502 C C . TRP A 1 315 ? 4.546 4.894 -23.433 1.00 95.44 315 TRP A C 1
ATOM 2504 O O . TRP A 1 315 ? 5.542 4.926 -24.145 1.00 95.44 315 TRP A O 1
ATOM 2514 N N . LEU A 1 316 ? 4.295 3.856 -22.626 1.00 96.44 316 LEU A N 1
ATOM 2515 C CA . LEU A 1 316 ? 5.204 2.715 -22.511 1.00 96.44 316 LEU A CA 1
ATOM 2516 C C . LEU A 1 316 ? 5.375 1.994 -23.857 1.00 96.44 316 LEU A C 1
ATOM 2518 O O . LEU A 1 316 ? 6.484 1.598 -24.199 1.00 96.44 316 LEU A O 1
ATOM 2522 N N . ALA A 1 317 ? 4.298 1.829 -24.631 1.00 97.62 317 ALA A N 1
ATOM 2523 C CA . ALA A 1 317 ? 4.359 1.233 -25.964 1.00 97.62 317 ALA A CA 1
ATOM 2524 C C . ALA A 1 317 ? 5.209 2.069 -26.939 1.00 97.62 317 ALA A C 1
ATOM 2526 O O . ALA A 1 317 ? 6.001 1.503 -27.690 1.00 97.62 317 ALA A O 1
ATOM 2527 N N . GLU A 1 318 ? 5.084 3.397 -26.902 1.00 96.44 318 GLU A N 1
ATOM 2528 C CA . GLU A 1 318 ? 5.897 4.324 -27.703 1.00 96.44 318 GLU A CA 1
ATOM 2529 C C . GLU A 1 318 ? 7.378 4.282 -27.288 1.00 96.44 318 GLU A C 1
ATOM 2531 O O . GLU A 1 318 ? 8.253 4.178 -28.150 1.00 96.44 318 GLU A O 1
ATOM 2536 N N . PHE A 1 319 ? 7.661 4.260 -25.981 1.00 96.31 319 PHE A N 1
ATOM 2537 C CA . PHE A 1 319 ? 9.010 4.102 -25.428 1.00 96.31 319 PHE A CA 1
ATOM 2538 C C . PHE A 1 319 ? 9.656 2.778 -25.870 1.00 96.31 319 PHE A C 1
ATOM 2540 O O . PHE A 1 319 ? 10.777 2.757 -26.382 1.00 96.31 319 PHE A O 1
ATOM 2547 N N . ILE A 1 320 ? 8.923 1.665 -25.742 1.00 98.06 320 ILE A N 1
ATOM 2548 C CA . ILE A 1 320 ? 9.360 0.336 -26.192 1.00 98.06 320 ILE A CA 1
ATOM 2549 C C . ILE A 1 320 ? 9.646 0.340 -27.694 1.00 98.06 320 ILE A C 1
ATOM 2551 O O . ILE A 1 320 ? 10.666 -0.193 -28.130 1.00 98.06 320 ILE A O 1
ATOM 2555 N N . GLU A 1 321 ? 8.753 0.922 -28.496 1.00 98.25 321 GLU A N 1
ATOM 2556 C CA . GLU A 1 321 ? 8.925 0.997 -29.943 1.00 98.25 321 GLU A CA 1
ATOM 2557 C C . GLU A 1 321 ? 10.201 1.757 -30.324 1.00 98.25 321 GLU A C 1
ATOM 2559 O O . GLU A 1 321 ? 10.958 1.288 -31.177 1.00 98.25 321 GLU A O 1
ATOM 2564 N N . ALA A 1 322 ? 10.446 2.907 -29.690 1.00 96.94 322 ALA A N 1
ATOM 2565 C CA . ALA A 1 322 ? 11.642 3.709 -29.925 1.00 96.94 322 ALA A CA 1
ATOM 2566 C C . ALA A 1 322 ? 12.925 2.938 -29.575 1.00 96.94 322 ALA A C 1
ATOM 2568 O O . ALA A 1 322 ? 13.914 3.005 -30.306 1.00 96.94 322 ALA A O 1
ATOM 2569 N N . ASP A 1 323 ? 12.898 2.164 -28.492 1.00 97.69 323 ASP A N 1
ATOM 2570 C CA . ASP A 1 323 ? 14.022 1.341 -28.059 1.00 97.69 323 ASP A CA 1
ATOM 2571 C C . ASP A 1 323 ? 14.301 0.154 -28.978 1.00 97.69 323 ASP A C 1
ATOM 2573 O O . ASP A 1 323 ? 15.452 -0.062 -29.359 1.00 97.69 323 ASP A O 1
ATOM 2577 N N . VAL A 1 324 ? 13.263 -0.578 -29.396 1.00 98.19 324 VAL A N 1
ATOM 2578 C CA . VAL A 1 324 ? 13.405 -1.694 -30.347 1.00 98.19 324 VAL A CA 1
ATOM 2579 C C . VAL A 1 324 ? 13.933 -1.216 -31.701 1.00 98.19 324 VAL A C 1
ATOM 2581 O O . VAL A 1 324 ? 14.673 -1.940 -32.362 1.00 98.19 324 VAL A O 1
ATOM 2584 N N . LYS A 1 325 ? 13.589 0.006 -32.118 1.00 97.69 325 LYS A N 1
ATOM 2585 C CA . LYS A 1 325 ? 14.055 0.604 -33.379 1.00 97.69 325 LYS A CA 1
ATOM 2586 C C . LYS A 1 325 ? 15.402 1.320 -33.272 1.00 97.69 325 LYS A C 1
ATOM 2588 O O . LYS A 1 325 ? 15.888 1.841 -34.273 1.00 97.69 325 LYS A O 1
ATOM 2593 N N . SER A 1 326 ? 15.996 1.380 -32.083 1.00 97.12 326 SER A N 1
ATOM 2594 C CA . SER A 1 326 ? 17.276 2.051 -31.874 1.00 97.12 326 SER A CA 1
ATOM 2595 C C . SER A 1 326 ? 18.423 1.302 -32.554 1.00 97.12 326 SER A C 1
ATOM 2597 O O . SER A 1 326 ? 18.435 0.078 -32.607 1.00 97.12 326 SER A O 1
ATOM 2599 N N . GLU A 1 327 ? 19.455 2.021 -32.992 1.00 96.31 327 GLU A N 1
ATOM 2600 C CA . GLU A 1 327 ? 20.707 1.413 -33.465 1.00 96.31 327 GLU A CA 1
ATOM 2601 C C . GLU A 1 327 ? 21.525 0.772 -32.325 1.00 96.31 327 GLU A C 1
ATOM 2603 O O . GLU A 1 327 ? 22.392 -0.066 -32.564 1.00 96.31 327 GLU A O 1
ATOM 2608 N N . SER A 1 328 ? 21.244 1.130 -31.067 1.00 96.25 328 SER A N 1
ATOM 2609 C CA . SER A 1 328 ? 21.934 0.575 -29.901 1.00 96.25 328 SER A CA 1
ATOM 2610 C C . SER A 1 328 ? 21.384 -0.802 -29.529 1.00 96.25 328 SER A C 1
ATOM 2612 O O . SER A 1 328 ? 20.239 -0.919 -29.093 1.00 96.25 328 SER A O 1
ATOM 2614 N N . ALA A 1 329 ? 22.228 -1.838 -29.599 1.00 95.62 329 ALA A N 1
ATOM 2615 C CA . ALA A 1 329 ? 21.881 -3.199 -29.174 1.00 95.62 329 ALA A CA 1
ATOM 2616 C C . ALA A 1 329 ? 21.361 -3.252 -27.725 1.00 95.62 329 ALA A C 1
ATOM 2618 O O . ALA A 1 329 ? 20.413 -3.974 -27.430 1.00 95.62 329 ALA A O 1
ATOM 2619 N N . PHE A 1 330 ? 21.932 -2.442 -26.829 1.00 95.12 330 PHE A N 1
ATOM 2620 C CA . PHE A 1 330 ? 21.471 -2.332 -25.444 1.00 95.12 330 PHE A CA 1
ATOM 2621 C C . PHE A 1 330 ? 20.025 -1.821 -25.362 1.00 95.12 330 PHE A C 1
ATOM 2623 O O . PHE A 1 330 ? 19.200 -2.394 -24.652 1.00 95.12 330 PHE A O 1
ATOM 2630 N N . ARG A 1 331 ? 19.697 -0.767 -26.122 1.00 97.00 331 ARG A N 1
ATOM 2631 C CA . ARG A 1 331 ? 18.331 -0.229 -26.177 1.00 97.00 331 ARG A CA 1
ATOM 2632 C C . ARG A 1 331 ? 17.368 -1.218 -26.820 1.00 97.00 331 ARG A C 1
ATOM 2634 O O . ARG A 1 331 ? 16.289 -1.417 -26.279 1.00 97.00 331 ARG A O 1
ATOM 2641 N N . GLN A 1 332 ? 17.779 -1.912 -27.882 1.00 98.06 332 GLN A N 1
ATOM 2642 C CA . GLN A 1 332 ? 16.963 -2.972 -28.480 1.00 98.06 332 GLN A CA 1
ATOM 2643 C C . GLN A 1 332 ? 16.647 -4.079 -27.469 1.00 98.06 332 GLN A C 1
ATOM 2645 O O . GLN A 1 332 ? 15.487 -4.461 -27.323 1.00 98.06 332 GLN A O 1
ATOM 2650 N N . ALA A 1 333 ? 17.656 -4.566 -26.737 1.00 98.06 333 ALA A N 1
ATOM 2651 C CA . ALA A 1 333 ? 17.477 -5.583 -25.702 1.00 98.06 333 ALA A CA 1
ATOM 2652 C C . ALA A 1 333 ? 16.501 -5.115 -24.611 1.00 98.06 333 ALA A C 1
ATOM 2654 O O . ALA A 1 333 ? 15.598 -5.863 -24.230 1.00 98.06 333 ALA A O 1
ATOM 2655 N N . ARG A 1 334 ? 16.626 -3.858 -24.163 1.00 97.94 334 ARG A N 1
ATOM 2656 C CA . ARG A 1 334 ? 15.697 -3.233 -23.212 1.00 97.94 334 ARG A CA 1
ATOM 2657 C C . ARG A 1 334 ? 14.278 -3.152 -23.755 1.00 97.94 334 ARG A C 1
ATOM 2659 O O . ARG A 1 334 ? 13.358 -3.561 -23.053 1.00 97.94 334 ARG A O 1
ATOM 2666 N N . GLY A 1 335 ? 14.102 -2.684 -24.987 1.00 98.19 335 GLY A N 1
ATOM 2667 C CA . GLY A 1 335 ? 12.800 -2.594 -25.643 1.00 98.19 335 GLY A CA 1
ATOM 2668 C C . GLY A 1 335 ? 12.106 -3.955 -25.725 1.00 98.19 335 GLY A C 1
ATOM 2669 O O . GLY A 1 335 ? 10.974 -4.099 -25.264 1.00 98.19 335 GLY A O 1
ATOM 2670 N N . TRP A 1 336 ? 12.805 -4.986 -26.214 1.00 98.44 336 TRP A N 1
ATOM 2671 C CA . TRP A 1 336 ? 12.265 -6.348 -26.265 1.00 98.44 336 TRP A CA 1
ATOM 2672 C C . TRP A 1 336 ? 11.926 -6.883 -24.876 1.00 98.44 336 TRP A C 1
ATOM 2674 O O . TRP A 1 336 ? 10.816 -7.369 -24.661 1.00 98.44 336 TRP A O 1
ATOM 2684 N N . LYS A 1 337 ? 12.839 -6.746 -23.907 1.00 98.00 337 LYS A N 1
ATOM 2685 C CA . LYS A 1 337 ? 12.612 -7.229 -22.541 1.00 98.00 337 LYS A CA 1
ATOM 2686 C C . LYS A 1 337 ? 11.429 -6.531 -21.867 1.00 98.00 337 LYS A C 1
ATOM 2688 O O . LYS A 1 337 ? 10.620 -7.197 -21.221 1.00 98.00 337 LYS A O 1
ATOM 2693 N N . LEU A 1 338 ? 11.293 -5.215 -22.042 1.00 97.88 338 LEU A N 1
ATOM 2694 C CA . LEU A 1 338 ? 10.146 -4.448 -21.557 1.00 97.88 338 LEU A CA 1
ATOM 2695 C C . LEU A 1 338 ? 8.846 -4.949 -22.168 1.00 97.88 338 LEU A C 1
ATOM 2697 O O . LEU A 1 338 ? 7.897 -5.186 -21.425 1.00 97.88 338 LEU A O 1
ATOM 2701 N N . LEU A 1 339 ? 8.815 -5.167 -23.487 1.00 98.19 339 LEU A N 1
ATOM 2702 C CA . LEU A 1 339 ? 7.641 -5.696 -24.176 1.00 98.19 339 LEU A CA 1
ATOM 2703 C C . LEU A 1 339 ? 7.228 -7.064 -23.617 1.00 98.19 339 LEU A C 1
ATOM 2705 O O . LEU A 1 339 ? 6.045 -7.287 -23.355 1.00 98.19 339 LEU A O 1
ATOM 2709 N N . GLY A 1 340 ? 8.199 -7.933 -23.329 1.00 97.12 340 GLY A N 1
ATOM 2710 C CA . GLY A 1 340 ? 7.968 -9.215 -22.659 1.00 97.12 340 GLY A CA 1
ATOM 2711 C C . GLY A 1 340 ? 7.375 -9.097 -21.254 1.00 97.12 340 GLY A C 1
ATOM 2712 O O . GLY A 1 340 ? 6.620 -9.972 -20.830 1.00 97.12 340 GLY A O 1
ATOM 2713 N N . CYS A 1 341 ? 7.641 -7.986 -20.561 1.00 95.81 341 CYS A N 1
ATOM 2714 C CA . CYS A 1 341 ? 7.147 -7.678 -19.216 1.00 95.81 341 CYS A CA 1
ATOM 2715 C C . CYS A 1 341 ? 5.778 -6.966 -19.195 1.00 95.81 341 CYS A C 1
ATOM 2717 O O . CYS A 1 341 ? 5.263 -6.677 -18.113 1.00 95.81 341 CYS A O 1
ATOM 2719 N N . THR A 1 342 ? 5.169 -6.682 -20.349 1.00 95.62 342 THR A N 1
ATOM 2720 C CA . THR A 1 342 ? 3.851 -6.022 -20.423 1.00 95.62 342 THR A CA 1
ATOM 2721 C C . THR A 1 342 ? 2.689 -6.974 -20.087 1.00 95.62 342 THR A C 1
ATOM 2723 O O . THR A 1 342 ? 2.880 -8.188 -19.954 1.00 95.62 342 THR A O 1
ATOM 2726 N N . ASP A 1 343 ? 1.481 -6.430 -19.884 1.00 89.94 343 ASP A N 1
ATOM 2727 C CA . ASP A 1 343 ? 0.246 -7.217 -19.710 1.00 89.94 343 ASP A CA 1
ATOM 2728 C C . ASP A 1 343 ? -0.476 -7.442 -21.055 1.00 89.94 343 ASP A C 1
ATOM 2730 O O . ASP A 1 343 ? -0.141 -6.830 -22.067 1.00 89.94 343 ASP A O 1
ATOM 2734 N N . ASN A 1 344 ? -1.494 -8.306 -21.067 1.00 90.38 344 ASN A N 1
ATOM 2735 C CA . ASN A 1 344 ? -2.336 -8.605 -22.229 1.00 90.38 344 ASN A CA 1
ATOM 2736 C C . ASN A 1 344 ? -3.327 -7.463 -22.554 1.00 90.38 344 ASN A C 1
ATOM 2738 O O . ASN A 1 344 ? -4.547 -7.650 -22.538 1.00 90.38 344 ASN A O 1
ATOM 2742 N N . GLU A 1 345 ? -2.813 -6.255 -22.791 1.00 93.12 345 GLU A N 1
ATOM 2743 C CA . GLU A 1 345 ? -3.588 -5.128 -23.313 1.00 93.12 345 GLU A CA 1
ATOM 2744 C C . GLU A 1 345 ? -3.466 -5.050 -24.845 1.00 93.12 345 GLU A C 1
ATOM 2746 O O . GLU A 1 345 ? -2.376 -5.280 -25.380 1.00 93.12 345 GLU A O 1
ATOM 2751 N N . PRO A 1 346 ? -4.532 -4.650 -25.573 1.00 95.44 346 PRO A N 1
ATOM 2752 C CA . PRO A 1 346 ? -4.521 -4.610 -27.039 1.00 95.44 346 PRO A CA 1
ATOM 2753 C C . PRO A 1 346 ? -3.362 -3.813 -27.651 1.00 95.44 346 PRO A C 1
ATOM 2755 O O . PRO A 1 346 ? -2.867 -4.173 -28.717 1.00 95.44 346 PRO A O 1
ATOM 2758 N N . VAL A 1 347 ? -2.909 -2.752 -26.973 1.00 97.25 347 VAL A N 1
ATOM 2759 C CA . VAL A 1 347 ? -1.787 -1.919 -27.429 1.00 97.25 347 VAL A CA 1
ATOM 2760 C C . VAL A 1 347 ? -0.485 -2.717 -27.558 1.00 97.25 347 VAL A C 1
ATOM 2762 O O . VAL A 1 347 ? 0.252 -2.513 -28.518 1.00 97.25 347 VAL A O 1
ATOM 2765 N N . PHE A 1 348 ? -0.222 -3.669 -26.658 1.00 97.44 348 PHE A N 1
ATOM 2766 C CA . PHE A 1 348 ? 1.006 -4.466 -26.685 1.00 97.44 348 PHE A CA 1
ATOM 2767 C C . PHE A 1 348 ? 0.905 -5.648 -27.645 1.00 97.44 348 PHE A C 1
ATOM 2769 O O . PHE A 1 348 ? 1.879 -5.956 -28.327 1.00 97.44 348 PHE A O 1
ATOM 2776 N N . SER A 1 349 ? -0.274 -6.267 -27.779 1.00 95.12 349 SER A N 1
ATOM 2777 C CA . SER A 1 349 ? -0.511 -7.279 -28.820 1.00 95.12 349 SER A CA 1
ATOM 2778 C C . SER A 1 349 ? -0.313 -6.697 -30.223 1.00 95.12 349 SER A C 1
ATOM 2780 O O . SER A 1 349 ? 0.307 -7.325 -31.082 1.00 95.12 349 SER A O 1
ATOM 2782 N N . GLU A 1 350 ? -0.800 -5.475 -30.451 1.00 96.69 350 GLU A N 1
ATOM 2783 C CA . GLU A 1 350 ? -0.558 -4.750 -31.697 1.00 96.69 350 GLU A CA 1
ATOM 2784 C C . GLU A 1 350 ? 0.928 -4.425 -31.879 1.00 96.69 350 GLU A C 1
ATOM 2786 O O . GLU A 1 350 ? 1.473 -4.593 -32.970 1.00 96.69 350 GLU A O 1
ATOM 2791 N N . LEU A 1 351 ? 1.602 -4.006 -30.806 1.00 97.94 351 LEU A N 1
ATOM 2792 C CA . LEU A 1 351 ? 3.019 -3.672 -30.849 1.00 97.94 351 LEU A CA 1
ATOM 2793 C C . LEU A 1 351 ? 3.895 -4.885 -31.203 1.00 97.94 351 LEU A C 1
ATOM 2795 O O . LEU A 1 351 ? 4.777 -4.758 -32.051 1.00 97.94 351 LEU A O 1
ATOM 2799 N N . TRP A 1 352 ? 3.607 -6.072 -30.655 1.00 97.25 352 TRP A N 1
ATOM 2800 C CA . TRP A 1 352 ? 4.257 -7.328 -31.059 1.00 97.25 352 TRP A CA 1
ATOM 2801 C C . TRP A 1 352 ? 4.120 -7.591 -32.562 1.00 97.25 352 TRP A C 1
ATOM 2803 O O . TRP A 1 352 ? 5.100 -7.930 -33.229 1.00 97.25 352 TRP A O 1
ATOM 2813 N N . ARG A 1 353 ? 2.917 -7.394 -33.120 1.00 96.50 353 ARG A N 1
ATOM 2814 C CA . ARG A 1 353 ? 2.671 -7.548 -34.562 1.00 96.50 353 ARG A CA 1
ATOM 2815 C C . ARG A 1 353 ? 3.479 -6.540 -35.376 1.00 96.50 353 ARG A C 1
ATOM 2817 O O . ARG A 1 353 ? 4.124 -6.926 -36.348 1.00 96.50 353 ARG A O 1
ATOM 2824 N N . LYS A 1 354 ? 3.457 -5.270 -34.967 1.00 97.25 354 LYS A N 1
ATOM 2825 C CA . LYS A 1 354 ? 4.149 -4.158 -35.632 1.00 97.25 354 LYS A CA 1
ATOM 2826 C C . LYS A 1 354 ? 5.669 -4.334 -35.641 1.00 97.25 354 LYS A C 1
ATOM 2828 O O . LYS A 1 354 ? 6.318 -4.036 -36.638 1.00 97.25 354 LYS A O 1
ATOM 2833 N N . LEU A 1 355 ? 6.245 -4.819 -34.543 1.00 97.62 355 LEU A N 1
ATOM 2834 C CA . LEU A 1 355 ? 7.694 -4.957 -34.388 1.00 97.62 355 LEU A CA 1
ATOM 2835 C C . LEU A 1 355 ? 8.253 -6.269 -34.948 1.00 97.62 355 LEU A C 1
ATOM 2837 O O . LEU A 1 355 ? 9.469 -6.433 -34.987 1.00 97.62 355 LEU A O 1
ATOM 2841 N N . LYS A 1 356 ? 7.406 -7.182 -35.441 1.00 95.69 356 LYS A N 1
ATOM 2842 C CA . LYS A 1 356 ? 7.830 -8.489 -35.966 1.00 95.69 356 LYS A CA 1
ATOM 2843 C C . LYS A 1 356 ? 8.933 -8.392 -37.028 1.00 95.69 356 LYS A C 1
ATOM 2845 O O . LYS A 1 356 ? 9.849 -9.208 -37.024 1.00 95.69 356 LYS A O 1
ATOM 2850 N N . GLU A 1 357 ? 8.865 -7.394 -37.906 1.00 94.12 357 GLU A N 1
ATOM 2851 C CA . GLU A 1 357 ? 9.860 -7.166 -38.968 1.00 94.12 357 GLU A CA 1
ATOM 2852 C C . GLU A 1 357 ? 11.212 -6.665 -38.435 1.00 94.12 357 GLU A C 1
ATOM 2854 O O . GLU A 1 357 ? 12.237 -6.860 -39.080 1.00 94.12 357 GLU A O 1
ATOM 2859 N N . HIS A 1 358 ? 11.229 -6.069 -37.239 1.00 94.94 358 HIS A N 1
ATOM 2860 C CA . HIS A 1 358 ? 12.437 -5.571 -36.575 1.00 94.94 358 HIS A CA 1
ATOM 2861 C C . HIS A 1 358 ? 13.097 -6.645 -35.700 1.00 94.94 358 HIS A C 1
ATOM 2863 O O . HIS A 1 358 ? 14.097 -6.378 -35.035 1.00 94.94 358 HIS A O 1
ATOM 2869 N N . ARG A 1 359 ? 12.536 -7.862 -35.656 1.00 95.50 359 ARG A N 1
ATOM 2870 C CA . ARG A 1 359 ? 13.053 -8.938 -34.813 1.00 95.50 359 ARG A CA 1
ATOM 2871 C C . ARG A 1 359 ? 14.434 -9.390 -35.309 1.00 95.50 359 ARG A C 1
ATOM 2873 O O . ARG A 1 359 ? 14.555 -9.799 -36.472 1.00 95.50 359 ARG A O 1
ATOM 2880 N N . PRO A 1 360 ? 15.455 -9.399 -34.437 1.00 95.12 360 PRO A N 1
ATOM 2881 C CA . PRO A 1 360 ? 16.760 -9.962 -34.755 1.00 95.12 360 PRO A CA 1
ATOM 2882 C C . PRO A 1 360 ? 16.637 -11.435 -35.161 1.00 95.12 360 PRO A C 1
ATOM 2884 O O . PRO A 1 360 ? 15.915 -12.206 -34.532 1.00 95.12 360 PRO A O 1
ATOM 2887 N N . GLN A 1 361 ? 17.346 -11.833 -36.217 1.00 95.19 361 GLN A N 1
ATOM 2888 C CA . GLN A 1 361 ? 17.262 -13.197 -36.761 1.00 95.19 361 GLN A CA 1
ATOM 2889 C C . GLN A 1 361 ? 18.318 -14.148 -36.191 1.00 95.19 361 GLN A C 1
ATOM 2891 O O . GLN A 1 361 ? 18.188 -15.362 -36.336 1.00 95.19 361 GLN A O 1
ATOM 2896 N N . LEU A 1 362 ? 19.360 -13.624 -35.543 1.00 94.44 362 LEU A N 1
ATOM 2897 C CA . LEU A 1 362 ? 20.479 -14.397 -35.008 1.00 94.44 362 LEU A CA 1
ATOM 2898 C C . LEU A 1 362 ? 21.090 -13.699 -33.785 1.00 94.44 362 LEU A C 1
ATOM 2900 O O . LEU A 1 362 ? 20.927 -12.493 -33.594 1.00 94.44 362 LEU A O 1
ATOM 2904 N N . GLY A 1 363 ? 21.852 -14.469 -33.007 1.00 96.38 363 GLY A N 1
ATOM 2905 C CA . GLY A 1 363 ? 22.653 -13.979 -31.887 1.00 96.38 363 GLY A CA 1
ATOM 2906 C C . GLY A 1 363 ? 21.845 -13.653 -30.631 1.00 96.38 363 GLY A C 1
ATOM 2907 O O . GLY A 1 363 ? 20.642 -13.879 -30.559 1.00 96.38 363 GLY A O 1
ATOM 2908 N N . TRP A 1 364 ? 22.530 -13.079 -29.645 1.00 96.62 364 TRP A N 1
ATOM 2909 C CA . TRP A 1 364 ? 21.976 -12.811 -28.317 1.00 96.62 364 TRP A CA 1
ATOM 2910 C C . TRP A 1 364 ? 20.691 -11.965 -28.336 1.00 96.62 364 TRP A C 1
ATOM 2912 O O . TRP A 1 364 ? 19.753 -12.264 -27.604 1.00 96.62 364 TRP A O 1
ATOM 2922 N N . LEU A 1 365 ? 20.590 -10.952 -29.205 1.00 97.38 365 LEU A N 1
ATOM 2923 C CA . LEU A 1 365 ? 19.375 -10.133 -29.295 1.00 97.38 365 LEU A CA 1
ATOM 2924 C C . LEU A 1 365 ? 18.148 -10.927 -29.763 1.00 97.38 365 LEU A C 1
ATOM 2926 O O . LEU A 1 365 ? 17.031 -10.610 -29.353 1.00 97.38 365 LEU A O 1
ATOM 2930 N N . LYS A 1 366 ? 18.337 -11.966 -30.589 1.00 97.56 366 LYS A N 1
ATOM 2931 C CA . LYS A 1 366 ? 17.249 -12.886 -30.933 1.00 97.56 366 LYS A CA 1
ATOM 2932 C C . LYS A 1 366 ? 16.801 -13.648 -29.691 1.00 97.56 366 LYS A C 1
ATOM 2934 O O . LYS A 1 366 ? 15.605 -13.719 -29.443 1.00 97.56 366 LYS A O 1
ATOM 2939 N N . ASP A 1 367 ? 17.738 -14.161 -28.898 1.00 97.62 367 ASP A N 1
ATOM 2940 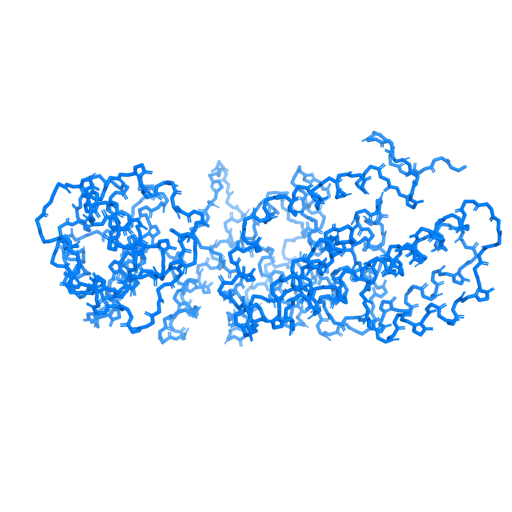C CA . ASP A 1 367 ? 17.418 -14.905 -27.676 1.00 97.62 367 ASP A CA 1
ATOM 2941 C C . ASP A 1 367 ? 16.664 -14.025 -26.663 1.00 97.62 367 ASP A C 1
ATOM 2943 O O . ASP A 1 367 ? 15.711 -14.487 -26.030 1.00 97.62 367 ASP A O 1
ATOM 2947 N N . VAL A 1 368 ? 17.026 -12.738 -26.559 1.00 97.75 368 VAL A N 1
ATOM 2948 C CA . VAL A 1 368 ? 16.291 -11.748 -25.751 1.00 97.75 368 VAL A CA 1
ATOM 2949 C C . VAL A 1 368 ? 14.861 -11.570 -26.265 1.00 97.75 368 VAL A C 1
ATOM 2951 O O . VAL A 1 368 ? 13.921 -11.642 -25.474 1.00 97.75 368 VAL A O 1
ATOM 2954 N N . ALA A 1 369 ? 14.679 -11.363 -27.573 1.00 98.12 369 ALA A N 1
ATOM 2955 C CA . ALA A 1 369 ? 13.356 -11.183 -28.174 1.00 98.12 369 ALA A CA 1
ATOM 2956 C C . ALA A 1 369 ? 12.474 -12.440 -28.047 1.00 98.12 369 ALA A C 1
ATOM 2958 O O . ALA A 1 369 ? 11.293 -12.331 -27.719 1.00 98.12 369 ALA A O 1
ATOM 2959 N N . ASP A 1 370 ? 13.045 -13.628 -28.257 1.00 97.62 370 ASP A N 1
ATOM 2960 C CA . ASP A 1 370 ? 12.362 -14.917 -28.116 1.00 97.62 370 ASP A CA 1
ATOM 2961 C C . ASP A 1 370 ? 11.913 -15.159 -26.672 1.00 97.62 370 ASP A C 1
ATOM 2963 O O . ASP A 1 370 ? 10.751 -15.487 -26.427 1.00 97.62 370 ASP A O 1
ATOM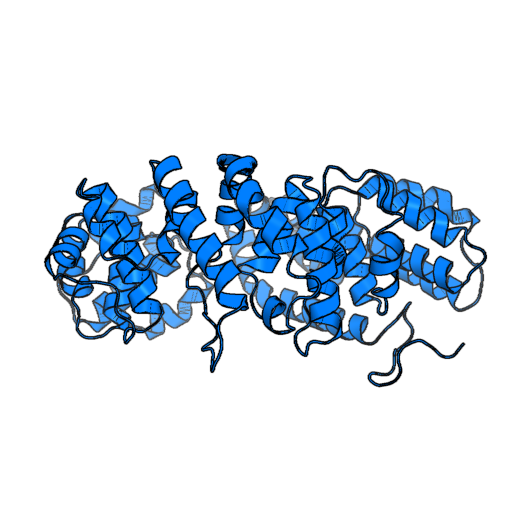 2967 N N . THR A 1 371 ? 12.810 -14.927 -25.711 1.00 96.81 371 THR A N 1
ATOM 2968 C CA . THR A 1 371 ? 12.501 -15.058 -24.281 1.00 96.81 371 THR A CA 1
ATOM 2969 C C . THR A 1 371 ? 11.411 -14.073 -23.865 1.00 96.81 371 THR A C 1
ATOM 2971 O O . THR A 1 371 ? 10.480 -14.443 -23.154 1.00 96.81 371 THR A O 1
ATOM 2974 N N . ALA A 1 372 ? 11.489 -12.824 -24.328 1.00 97.50 372 ALA A N 1
ATOM 2975 C CA . ALA A 1 372 ? 10.482 -11.812 -24.040 1.00 97.50 372 ALA A CA 1
ATOM 2976 C C . ALA A 1 372 ? 9.097 -12.187 -24.596 1.00 97.50 372 ALA A C 1
ATOM 2978 O O . ALA A 1 372 ? 8.087 -12.005 -23.916 1.00 97.50 372 ALA A O 1
ATOM 2979 N N . GLU A 1 373 ? 9.026 -12.740 -25.809 1.00 97.62 373 GLU A N 1
ATOM 2980 C CA . GLU A 1 373 ? 7.759 -13.205 -26.384 1.00 97.62 373 GLU A CA 1
ATOM 2981 C C . GLU A 1 373 ? 7.179 -14.377 -25.584 1.00 97.62 373 GLU A C 1
ATOM 2983 O O . GLU A 1 373 ? 5.977 -14.406 -25.303 1.00 97.62 373 GLU A O 1
ATOM 2988 N N . GLU A 1 374 ? 8.021 -15.326 -25.165 1.00 96.44 374 GLU A N 1
ATOM 2989 C CA . GLU A 1 374 ? 7.595 -16.418 -24.292 1.00 96.44 374 GLU A CA 1
ATOM 2990 C C . GLU A 1 374 ? 7.051 -15.884 -22.959 1.00 96.44 374 GLU A C 1
ATOM 2992 O O . GLU A 1 374 ? 5.974 -16.292 -22.523 1.00 96.44 374 GLU A O 1
ATOM 2997 N N . GLU A 1 375 ? 7.740 -14.933 -22.325 1.00 95.12 375 GLU A N 1
ATOM 2998 C CA . GLU A 1 375 ? 7.285 -14.290 -21.090 1.00 95.12 375 GLU A CA 1
ATOM 2999 C C . GLU A 1 375 ? 5.927 -13.600 -21.271 1.00 95.12 375 GLU A C 1
ATOM 3001 O O . GLU A 1 375 ? 5.034 -13.775 -20.435 1.00 95.12 375 GLU A O 1
ATOM 3006 N N . PHE A 1 376 ? 5.731 -12.855 -22.359 1.00 96.75 376 PHE A N 1
ATOM 3007 C CA . PHE A 1 376 ? 4.448 -12.224 -22.673 1.00 96.75 376 PHE A CA 1
ATOM 3008 C C . PHE A 1 376 ? 3.331 -13.263 -22.846 1.00 96.75 376 PHE A C 1
ATOM 3010 O O . PHE A 1 376 ? 2.271 -13.165 -22.214 1.00 96.75 376 PHE A O 1
ATOM 3017 N N . ASN A 1 377 ? 3.585 -14.303 -23.644 1.00 96.31 377 ASN A N 1
ATOM 3018 C CA . ASN A 1 377 ? 2.630 -15.378 -23.900 1.00 96.31 377 ASN A CA 1
ATOM 3019 C C . ASN A 1 377 ? 2.274 -16.141 -22.622 1.00 96.31 377 ASN A C 1
ATOM 3021 O O . ASN A 1 377 ? 1.100 -16.419 -22.378 1.00 96.31 377 ASN A O 1
ATOM 3025 N N . ARG A 1 378 ? 3.252 -16.412 -21.752 1.00 95.19 378 ARG A N 1
ATOM 3026 C CA . ARG A 1 378 ? 3.014 -17.056 -20.455 1.00 95.19 378 ARG A CA 1
ATOM 3027 C C . ARG A 1 378 ? 2.097 -16.230 -19.563 1.00 95.19 378 ARG A C 1
ATOM 3029 O O . ARG A 1 378 ? 1.201 -16.811 -18.955 1.00 95.19 378 ARG A O 1
ATOM 3036 N N . ASN A 1 379 ? 2.244 -14.906 -19.507 1.00 94.94 379 ASN A N 1
ATOM 3037 C CA . ASN A 1 379 ? 1.289 -14.070 -18.770 1.00 94.94 379 ASN A CA 1
ATOM 3038 C C . ASN A 1 379 ? -0.112 -14.110 -19.399 1.00 94.94 379 ASN A C 1
ATOM 3040 O O . ASN A 1 379 ? -1.101 -14.242 -18.676 1.00 94.94 379 ASN A O 1
ATOM 3044 N N . CYS A 1 380 ? -0.208 -14.093 -20.733 1.00 95.00 380 CYS A N 1
ATOM 3045 C CA . CYS A 1 380 ? -1.487 -14.250 -21.429 1.00 95.00 380 CYS A CA 1
ATOM 3046 C C . CYS A 1 380 ? -2.164 -15.589 -21.085 1.00 95.00 380 CYS A C 1
ATOM 3048 O O . CYS A 1 380 ? -3.351 -15.613 -20.750 1.00 95.00 380 CYS A O 1
ATOM 3050 N N . TRP A 1 381 ? -1.412 -16.694 -21.097 1.00 96.69 381 TRP A N 1
ATOM 3051 C CA . TRP A 1 381 ? -1.907 -18.017 -20.713 1.00 96.69 381 TRP A CA 1
ATOM 3052 C C . TRP A 1 381 ? -2.294 -18.078 -19.237 1.00 96.69 381 TRP A C 1
ATOM 3054 O O . TRP A 1 381 ? -3.365 -18.583 -18.915 1.00 96.69 381 TRP A O 1
ATOM 3064 N N . ALA A 1 382 ? -1.473 -17.532 -18.335 1.00 94.94 382 ALA A N 1
ATOM 3065 C CA . ALA A 1 382 ? -1.774 -17.493 -16.905 1.00 94.94 382 ALA A CA 1
ATOM 3066 C C . ALA A 1 382 ? -3.115 -16.798 -16.637 1.00 94.94 382 ALA A C 1
ATOM 3068 O O . ALA A 1 382 ? -3.954 -17.329 -15.911 1.00 94.94 382 ALA A O 1
ATOM 3069 N N . ARG A 1 383 ? -3.345 -15.647 -17.276 1.00 95.00 383 ARG A N 1
ATOM 3070 C CA . ARG A 1 383 ? -4.601 -14.905 -17.161 1.00 95.00 383 ARG A CA 1
ATOM 3071 C C . ARG A 1 383 ? -5.785 -15.671 -17.747 1.00 95.00 383 ARG A C 1
ATOM 3073 O O . ARG A 1 383 ? -6.824 -15.750 -17.099 1.00 95.00 383 ARG A O 1
ATOM 3080 N N . HIS A 1 384 ? -5.620 -16.280 -18.922 1.00 95.62 384 HIS A N 1
ATOM 3081 C CA . HIS A 1 384 ? -6.647 -17.134 -19.525 1.00 95.62 384 HIS A CA 1
ATOM 3082 C C . HIS A 1 384 ? -7.059 -18.280 -18.588 1.00 95.62 384 HIS A C 1
ATOM 3084 O O . HIS A 1 384 ? -8.249 -18.506 -18.355 1.00 95.62 384 HIS A O 1
ATOM 3090 N N . TRP A 1 385 ? -6.081 -18.977 -18.008 1.00 96.19 385 TRP A N 1
ATOM 3091 C CA . TRP A 1 385 ? -6.338 -20.084 -17.093 1.00 96.19 385 TRP A CA 1
ATOM 3092 C C . TRP A 1 385 ? -6.943 -19.629 -15.767 1.00 96.19 385 TRP A C 1
ATOM 3094 O O . TRP A 1 385 ? -7.808 -20.319 -15.236 1.00 96.19 385 TRP A O 1
ATOM 3104 N N . TYR A 1 386 ? -6.567 -18.453 -15.263 1.00 94.38 386 TYR A N 1
ATOM 3105 C CA . TYR A 1 386 ? -7.237 -17.847 -14.115 1.00 94.38 386 TYR A CA 1
ATOM 3106 C C . TYR A 1 386 ? -8.704 -17.529 -14.409 1.00 94.38 386 TYR A C 1
ATOM 3108 O O . TYR A 1 386 ? -9.580 -17.950 -13.658 1.00 94.38 386 TYR A O 1
ATOM 3116 N N . ASP A 1 387 ? -8.997 -16.832 -15.509 1.00 94.50 387 ASP A N 1
ATOM 3117 C CA . ASP A 1 387 ? -10.378 -16.492 -15.860 1.00 94.50 387 ASP A CA 1
ATOM 3118 C C . ASP A 1 387 ? -11.218 -17.770 -16.081 1.00 94.50 387 ASP A C 1
ATOM 3120 O O . ASP A 1 387 ? -12.362 -17.836 -15.633 1.00 94.50 387 ASP A O 1
ATOM 3124 N N . THR A 1 388 ? -10.630 -18.829 -16.653 1.00 95.44 388 THR A N 1
ATOM 3125 C CA . THR A 1 388 ? -11.278 -20.149 -16.793 1.00 95.44 388 THR A CA 1
ATOM 3126 C C . THR A 1 388 ? -11.520 -20.824 -15.438 1.00 95.44 388 THR A C 1
ATOM 3128 O O . THR A 1 388 ? -12.613 -21.329 -15.188 1.00 95.44 388 THR A O 1
ATOM 3131 N N . HIS A 1 389 ? -10.536 -20.793 -14.533 1.00 92.94 389 HIS A N 1
ATOM 3132 C CA . HIS A 1 389 ? -10.655 -21.331 -13.174 1.00 92.94 389 HIS A CA 1
ATOM 3133 C C . HIS A 1 389 ? -11.815 -20.685 -12.403 1.00 92.94 389 HIS A C 1
ATOM 3135 O O . HIS A 1 389 ? -12.599 -21.394 -11.767 1.00 92.94 389 HIS A O 1
ATOM 3141 N N . ILE A 1 390 ? -11.932 -19.356 -12.492 1.00 94.62 390 ILE A N 1
ATOM 3142 C CA . ILE A 1 390 ? -12.967 -18.563 -11.818 1.00 94.62 390 ILE A CA 1
ATOM 3143 C C . ILE A 1 390 ? -14.345 -18.754 -12.458 1.00 94.62 390 ILE A C 1
ATOM 3145 O O . ILE A 1 390 ? -15.346 -18.774 -11.746 1.00 94.62 390 ILE A O 1
ATOM 3149 N N . ALA A 1 391 ? -14.417 -18.893 -13.783 1.00 94.75 391 ALA A N 1
ATOM 3150 C CA . ALA A 1 391 ? -15.679 -19.074 -14.498 1.00 94.75 391 ALA A CA 1
ATOM 3151 C C . ALA A 1 391 ? -16.225 -20.512 -14.437 1.00 94.75 391 ALA A C 1
ATOM 3153 O O . ALA A 1 391 ? -17.394 -20.730 -14.756 1.00 94.75 391 ALA A O 1
ATOM 3154 N N . SER A 1 392 ? -15.403 -21.494 -14.051 1.00 94.31 392 SER A N 1
ATOM 3155 C CA . SER A 1 392 ? -15.806 -22.901 -14.031 1.00 94.31 392 SER A CA 1
ATOM 3156 C C . SER A 1 392 ? -16.937 -23.164 -13.032 1.00 94.31 392 SER A C 1
ATOM 3158 O O . SER A 1 392 ? -16.867 -22.780 -11.864 1.00 94.31 392 SER A O 1
ATOM 3160 N N . SER A 1 393 ? -17.962 -23.883 -13.488 1.00 93.88 393 SER A N 1
ATOM 3161 C CA . SER A 1 393 ? -19.012 -24.475 -12.650 1.00 93.88 393 SER A CA 1
ATOM 3162 C C . SER A 1 393 ? -18.711 -25.924 -12.252 1.00 93.88 393 SER A C 1
ATOM 3164 O O . SER A 1 393 ? -19.416 -26.487 -11.419 1.00 93.88 393 SER A O 1
ATOM 3166 N N . ASP A 1 394 ? -17.658 -26.515 -12.821 1.00 94.00 394 ASP A N 1
ATOM 3167 C CA . ASP A 1 394 ? -17.186 -27.866 -12.527 1.00 94.00 394 ASP A CA 1
ATOM 3168 C C . ASP A 1 394 ? -15.883 -27.837 -11.712 1.00 94.00 394 ASP A C 1
ATOM 3170 O O . ASP A 1 394 ? -14.970 -27.045 -11.979 1.00 94.00 394 ASP A O 1
ATOM 3174 N N . VAL A 1 395 ? -15.803 -28.713 -10.707 1.00 91.69 395 VAL A N 1
ATOM 3175 C CA . VAL A 1 395 ? -14.668 -28.792 -9.777 1.00 91.69 395 VAL A CA 1
ATOM 3176 C C . VAL A 1 395 ? -13.411 -29.264 -10.499 1.00 91.69 395 VAL A C 1
ATOM 3178 O O . VAL A 1 395 ? -12.340 -28.699 -10.277 1.00 91.69 395 VAL A O 1
ATOM 3181 N N . LEU A 1 396 ? -13.528 -30.257 -11.387 1.00 93.31 396 LEU A N 1
ATOM 3182 C CA . LEU A 1 396 ? -12.383 -30.786 -12.126 1.00 93.31 396 LEU A CA 1
ATOM 3183 C C . LEU A 1 396 ? -11.839 -29.748 -13.115 1.00 93.31 396 LEU A C 1
ATOM 3185 O O . LEU A 1 396 ? -10.631 -29.519 -13.152 1.00 93.31 396 LEU A O 1
ATOM 3189 N N . GLY A 1 397 ? -12.714 -29.067 -13.857 1.00 93.88 397 GLY A N 1
ATOM 3190 C CA . GLY A 1 397 ? -12.347 -27.955 -14.732 1.00 93.88 397 GLY A CA 1
ATOM 3191 C C . GLY A 1 397 ? -11.657 -26.826 -13.969 1.00 93.88 397 GLY A C 1
ATOM 3192 O O . GLY A 1 397 ? -10.578 -26.383 -14.360 1.00 93.88 397 GLY A O 1
ATOM 3193 N N . SER A 1 398 ? -12.215 -26.432 -12.819 1.00 92.50 398 SER A N 1
ATOM 3194 C CA . SER A 1 398 ? -11.621 -25.407 -11.955 1.00 92.50 398 SER A CA 1
ATOM 3195 C C . SER A 1 398 ? -10.223 -25.818 -11.479 1.00 92.50 398 SER A C 1
ATOM 3197 O O . SER A 1 398 ? -9.279 -25.030 -11.576 1.00 92.50 398 SER A O 1
ATOM 3199 N N . TYR A 1 399 ? -10.063 -27.065 -11.028 1.00 91.44 399 TYR A N 1
ATOM 3200 C CA . TYR A 1 399 ? -8.780 -27.611 -10.593 1.00 91.44 399 TYR A CA 1
ATOM 3201 C C . TYR A 1 399 ? -7.750 -27.646 -11.729 1.00 91.44 399 TYR A C 1
ATOM 3203 O O . TYR A 1 399 ? -6.643 -27.132 -11.564 1.00 91.44 399 TYR A O 1
ATOM 3211 N N . THR A 1 400 ? -8.101 -28.197 -12.893 1.00 94.75 400 THR A N 1
ATOM 3212 C CA . THR A 1 400 ? -7.189 -28.300 -14.042 1.00 94.75 400 THR A CA 1
ATOM 3213 C C . THR A 1 400 ? -6.740 -26.920 -14.517 1.00 94.75 400 THR A C 1
ATOM 3215 O O . THR A 1 400 ? -5.545 -26.702 -14.716 1.00 94.75 400 THR A O 1
ATOM 3218 N N . SER A 1 401 ? -7.657 -25.953 -14.634 1.00 94.88 401 SER A N 1
ATOM 3219 C CA . SER A 1 401 ? -7.297 -24.579 -14.998 1.00 94.88 401 SER A CA 1
ATOM 3220 C C . SER A 1 401 ? -6.367 -23.936 -13.970 1.00 94.88 401 SER A C 1
ATOM 3222 O O . SER A 1 401 ? -5.401 -23.279 -14.352 1.00 94.88 401 SER A O 1
ATOM 3224 N N . PHE A 1 402 ? -6.572 -24.180 -12.673 1.00 92.38 402 PHE A N 1
ATOM 3225 C CA . PHE A 1 402 ? -5.635 -23.711 -11.655 1.00 92.38 402 PHE A CA 1
ATOM 3226 C C . PHE A 1 402 ? -4.241 -24.328 -11.824 1.00 92.38 402 PHE A C 1
ATOM 3228 O O . PHE A 1 402 ? -3.246 -23.607 -11.765 1.00 92.38 402 PHE A O 1
ATOM 3235 N N . GLN A 1 403 ? -4.144 -25.640 -12.075 1.00 92.44 403 GLN A N 1
ATOM 3236 C CA . GLN A 1 403 ? -2.850 -26.296 -12.300 1.00 92.44 403 GLN A CA 1
ATOM 3237 C C . GLN A 1 403 ? -2.105 -25.689 -13.492 1.00 92.44 403 GLN A C 1
ATOM 3239 O O . GLN A 1 403 ? -0.918 -25.389 -13.381 1.00 92.44 403 GLN A O 1
ATOM 3244 N N . LEU A 1 404 ? -2.803 -25.438 -14.600 1.00 95.06 404 LEU A N 1
ATOM 3245 C CA . LEU A 1 404 ? -2.217 -24.813 -15.787 1.00 95.06 404 LEU A CA 1
ATOM 3246 C C . LEU A 1 404 ? -1.785 -23.366 -15.518 1.00 95.06 404 LEU A C 1
ATOM 3248 O O . LEU A 1 404 ? -0.676 -22.976 -15.883 1.00 95.06 404 LEU A O 1
ATOM 3252 N N . MET A 1 405 ? -2.603 -22.590 -14.802 1.00 93.75 405 MET A N 1
ATOM 3253 C CA . MET A 1 405 ? -2.248 -21.236 -14.372 1.00 93.75 405 MET A CA 1
ATOM 3254 C C . MET A 1 405 ? -0.938 -21.229 -13.570 1.00 93.75 405 MET A C 1
ATOM 3256 O O . MET A 1 405 ? -0.068 -20.407 -13.855 1.00 93.75 405 MET A O 1
ATOM 3260 N N . ARG A 1 406 ? -0.751 -22.148 -12.609 1.00 89.88 406 ARG A N 1
ATOM 3261 C CA . ARG A 1 406 ? 0.468 -22.220 -11.772 1.00 89.88 406 ARG A CA 1
ATOM 3262 C C . ARG A 1 406 ? 1.754 -22.373 -12.585 1.00 89.88 406 ARG A C 1
ATOM 3264 O O . ARG A 1 406 ? 2.790 -21.848 -12.186 1.00 89.88 406 ARG A O 1
ATOM 3271 N N . LEU A 1 407 ? 1.708 -23.084 -13.710 1.00 90.56 407 LEU A N 1
ATOM 3272 C CA . LEU A 1 407 ? 2.883 -23.295 -14.566 1.00 90.56 407 LEU A CA 1
ATOM 3273 C C . LEU A 1 407 ? 3.311 -21.999 -15.278 1.00 90.56 407 LEU A C 1
ATOM 3275 O O . LEU A 1 407 ? 4.494 -21.775 -15.564 1.00 90.56 407 LEU A O 1
ATOM 3279 N N . CYS A 1 408 ? 2.358 -21.102 -15.521 1.00 92.06 408 CYS A N 1
ATOM 3280 C CA . CYS A 1 408 ? 2.577 -19.877 -16.279 1.00 92.06 408 CYS A CA 1
ATOM 3281 C C . CYS A 1 408 ? 2.735 -18.630 -15.390 1.00 92.06 408 CYS A C 1
ATOM 3283 O O . CYS A 1 408 ? 3.526 -17.756 -15.735 1.00 92.06 408 CYS A O 1
ATOM 3285 N N . ILE A 1 409 ? 2.058 -18.571 -14.238 1.00 90.25 409 ILE A N 1
ATOM 3286 C CA . ILE A 1 409 ? 1.914 -17.372 -13.392 1.00 90.25 409 ILE A CA 1
ATOM 3287 C C . ILE A 1 409 ? 3.245 -16.744 -12.959 1.00 90.25 409 ILE A C 1
ATOM 3289 O O . ILE A 1 409 ? 4.175 -17.450 -12.574 1.00 90.25 409 ILE A O 1
ATOM 3293 N N . ASP A 1 410 ? 3.319 -15.413 -12.982 1.00 88.81 410 ASP A N 1
ATOM 3294 C CA . ASP A 1 410 ? 4.448 -14.623 -12.486 1.00 88.81 410 ASP A CA 1
ATOM 3295 C C . ASP A 1 410 ? 3.988 -13.377 -11.704 1.00 88.81 410 ASP A C 1
ATOM 3297 O O . ASP A 1 410 ? 2.808 -13.221 -11.377 1.00 88.81 410 ASP A O 1
ATOM 3301 N N . GLY A 1 411 ? 4.935 -12.489 -11.373 1.00 83.88 411 GLY A N 1
ATOM 3302 C CA . GLY A 1 411 ? 4.693 -11.311 -10.542 1.00 83.88 411 GLY A CA 1
ATOM 3303 C C . GLY A 1 411 ? 3.664 -10.326 -11.106 1.00 83.88 411 GLY A C 1
ATOM 3304 O O . GLY A 1 411 ? 3.153 -9.503 -10.348 1.00 83.88 411 GLY A O 1
ATOM 3305 N N . ARG A 1 412 ? 3.313 -10.404 -12.397 1.00 88.75 412 ARG A N 1
ATOM 3306 C CA . ARG A 1 412 ? 2.276 -9.573 -13.033 1.00 88.75 412 ARG A CA 1
ATOM 3307 C C . ARG A 1 412 ? 0.864 -9.967 -12.622 1.00 88.75 412 ARG A C 1
ATOM 3309 O O . ARG A 1 412 ? -0.038 -9.140 -12.728 1.00 88.75 412 ARG A O 1
ATOM 3316 N N . ALA A 1 413 ? 0.672 -11.159 -12.057 1.00 88.88 413 ALA A N 1
ATOM 3317 C CA . ALA A 1 413 ? -0.623 -11.616 -11.556 1.00 88.88 413 ALA A CA 1
ATOM 3318 C C . ALA A 1 413 ? -1.295 -10.628 -10.585 1.00 88.88 413 ALA A C 1
ATOM 3320 O O . ALA A 1 413 ? -2.521 -10.517 -10.556 1.00 88.88 413 ALA A O 1
ATOM 3321 N N . ARG A 1 414 ? -0.499 -9.825 -9.862 1.00 84.06 414 ARG A N 1
ATOM 3322 C CA . ARG A 1 414 ? -0.978 -8.747 -8.980 1.00 84.06 414 ARG A CA 1
ATOM 3323 C C . ARG A 1 414 ? -1.848 -7.684 -9.670 1.00 84.06 414 ARG A C 1
ATOM 3325 O O . ARG A 1 414 ? -2.516 -6.929 -8.974 1.00 84.06 414 ARG A O 1
ATOM 3332 N N . PHE A 1 415 ? -1.842 -7.594 -11.003 1.00 82.19 415 PHE A N 1
ATOM 3333 C CA . PHE A 1 415 ? -2.683 -6.657 -11.755 1.00 82.19 415 PHE A CA 1
ATOM 3334 C C . PHE A 1 415 ? -4.110 -7.135 -11.978 1.00 82.19 415 PHE A C 1
ATOM 3336 O O . PHE A 1 415 ? -5.058 -6.348 -11.925 1.00 82.19 415 PHE A O 1
ATOM 3343 N N . TRP A 1 416 ? -4.259 -8.413 -12.306 1.00 88.38 416 TRP A N 1
ATOM 3344 C CA . TRP A 1 416 ? -5.503 -8.935 -12.860 1.00 88.38 416 TRP A CA 1
ATOM 3345 C C . TRP A 1 416 ? -6.200 -9.931 -11.933 1.00 88.38 416 TRP A C 1
ATOM 3347 O O . TRP A 1 416 ? -7.408 -10.135 -12.084 1.00 88.38 416 TRP A O 1
ATOM 3357 N N . ILE A 1 417 ? -5.500 -10.481 -10.935 1.00 88.75 417 ILE A N 1
ATOM 3358 C CA . ILE A 1 417 ? -6.126 -11.273 -9.875 1.00 88.75 417 ILE A CA 1
ATOM 3359 C C . ILE A 1 417 ? -6.863 -10.343 -8.921 1.00 88.75 417 ILE A C 1
ATOM 3361 O O . ILE A 1 417 ? -6.282 -9.440 -8.322 1.00 88.75 417 ILE A O 1
ATOM 3365 N N . LYS A 1 418 ? -8.168 -10.575 -8.777 1.00 85.31 418 LYS A N 1
ATOM 3366 C CA . LYS A 1 418 ? -9.043 -9.777 -7.916 1.00 85.31 418 LYS A CA 1
ATOM 3367 C C . LYS A 1 418 ? -9.816 -10.700 -6.990 1.00 85.31 418 LYS A C 1
ATOM 3369 O O . LYS A 1 418 ? -10.514 -11.595 -7.459 1.00 85.31 418 LYS A O 1
ATOM 3374 N N . ARG A 1 419 ? -9.753 -10.441 -5.683 1.00 81.75 419 ARG A N 1
ATOM 3375 C CA . ARG A 1 419 ? -10.513 -11.199 -4.675 1.00 81.75 419 ARG A CA 1
ATOM 3376 C C . ARG A 1 419 ? -12.022 -11.174 -4.958 1.00 81.75 419 ARG A C 1
ATOM 3378 O O . ARG A 1 419 ? -12.665 -12.215 -4.926 1.00 81.75 419 ARG A O 1
ATOM 3385 N N . SER A 1 420 ? -12.550 -10.032 -5.397 1.00 82.75 420 SER A N 1
ATOM 3386 C CA . SER A 1 420 ? -13.961 -9.889 -5.786 1.00 82.75 420 SER A CA 1
ATOM 3387 C C . SER A 1 420 ? -14.397 -10.815 -6.933 1.00 82.75 420 SER A C 1
ATOM 3389 O O . SER A 1 420 ? -15.551 -11.242 -6.984 1.00 82.75 420 SER A O 1
ATOM 3391 N N . LYS A 1 421 ? -13.485 -11.178 -7.849 1.00 87.19 421 LYS A N 1
ATOM 3392 C CA . LYS A 1 421 ? -13.765 -12.180 -8.891 1.00 87.19 421 LYS A CA 1
ATOM 3393 C C . LYS A 1 421 ? -13.898 -13.587 -8.297 1.00 87.19 421 LYS A C 1
ATOM 3395 O O . LYS A 1 421 ? -14.757 -14.341 -8.727 1.00 87.19 421 LYS A O 1
ATOM 3400 N N . MET A 1 422 ? -13.088 -13.934 -7.296 1.00 85.88 422 MET A N 1
ATOM 3401 C CA . MET A 1 422 ? -13.199 -15.225 -6.599 1.00 85.88 422 MET A CA 1
ATOM 3402 C C . MET A 1 422 ? -14.489 -15.317 -5.781 1.00 85.88 422 MET A C 1
ATOM 3404 O O . MET A 1 422 ? -15.153 -16.348 -5.789 1.00 85.88 422 MET A O 1
ATOM 3408 N N . GLU A 1 423 ? -14.877 -14.228 -5.118 1.00 80.94 423 GLU A N 1
ATOM 3409 C CA . GLU A 1 423 ? -16.095 -14.161 -4.299 1.00 80.94 423 GLU A CA 1
ATOM 3410 C C . GLU A 1 423 ? -17.383 -14.258 -5.133 1.00 80.94 423 GLU A C 1
ATOM 3412 O O . GLU A 1 423 ? -18.412 -14.721 -4.636 1.00 80.94 423 GLU A O 1
ATOM 3417 N N . SER A 1 424 ? -17.318 -13.872 -6.410 1.00 85.06 424 SER A N 1
ATOM 3418 C CA . SER A 1 424 ? -18.415 -13.999 -7.379 1.00 85.06 424 SER A CA 1
ATOM 3419 C C . SER A 1 424 ? -18.362 -15.277 -8.229 1.00 85.06 424 SER A C 1
ATOM 3421 O O . SER A 1 424 ? -19.267 -15.502 -9.031 1.00 85.06 424 SER A O 1
ATOM 3423 N N . ALA A 1 425 ? -17.353 -16.136 -8.046 1.00 89.50 425 ALA A N 1
ATOM 3424 C CA . ALA A 1 425 ? -17.209 -17.380 -8.800 1.00 89.50 425 ALA A CA 1
ATOM 3425 C C . ALA A 1 425 ? -18.355 -18.372 -8.503 1.00 89.50 425 ALA A C 1
ATOM 3427 O O . ALA A 1 425 ? -18.768 -18.492 -7.341 1.00 89.50 425 ALA A O 1
ATOM 3428 N N . PRO A 1 426 ? -18.812 -19.176 -9.487 1.00 90.06 426 PRO A N 1
ATOM 3429 C CA . PRO A 1 426 ? -19.798 -20.236 -9.252 1.00 90.06 426 PRO A CA 1
ATOM 3430 C C . PRO A 1 426 ? -19.366 -21.208 -8.145 1.00 90.06 426 PRO A C 1
ATOM 3432 O O . PRO A 1 426 ? -20.170 -21.619 -7.311 1.00 90.06 426 PRO A O 1
ATOM 3435 N N . LEU A 1 427 ? -18.066 -21.513 -8.091 1.00 89.44 427 LEU A N 1
ATOM 3436 C CA . LEU A 1 427 ? -17.449 -22.382 -7.091 1.00 89.44 427 LEU A CA 1
ATOM 3437 C C . LEU A 1 427 ? -16.711 -21.599 -5.994 1.00 89.44 427 LEU A C 1
ATOM 3439 O O . LEU A 1 427 ? -15.691 -22.068 -5.495 1.00 89.44 427 LEU A O 1
ATOM 3443 N N . LYS A 1 428 ? -17.198 -20.421 -5.576 1.00 84.44 428 LYS A N 1
ATOM 3444 C CA . LYS A 1 428 ? -16.522 -19.566 -4.570 1.00 84.44 428 LYS A CA 1
ATOM 3445 C C . LYS A 1 428 ? -16.107 -20.290 -3.280 1.00 84.44 428 LYS A C 1
ATOM 3447 O O . LYS A 1 428 ? -15.030 -20.027 -2.751 1.00 84.44 428 LYS A O 1
ATOM 3452 N N . LYS A 1 429 ? -16.925 -21.249 -2.816 1.00 80.44 429 LYS A N 1
ATOM 3453 C CA . LYS A 1 429 ? -16.656 -22.076 -1.621 1.00 80.44 429 LYS A CA 1
ATOM 3454 C C . LYS A 1 429 ? -15.454 -23.017 -1.784 1.00 80.44 429 LYS A C 1
ATOM 3456 O O . LYS A 1 429 ? -14.959 -23.531 -0.794 1.00 80.44 429 LYS A O 1
ATOM 3461 N N . ILE A 1 430 ? -14.999 -23.243 -3.015 1.00 80.38 430 ILE A N 1
ATOM 3462 C CA . ILE A 1 430 ? -13.829 -24.062 -3.351 1.00 80.38 430 ILE A CA 1
ATOM 3463 C C . ILE A 1 430 ? -12.685 -23.160 -3.814 1.00 80.38 430 ILE A C 1
ATOM 3465 O O . ILE A 1 430 ? -11.572 -23.292 -3.321 1.00 80.38 430 ILE A O 1
ATOM 3469 N N . ALA A 1 431 ? -12.956 -22.211 -4.715 1.00 78.50 431 ALA A N 1
ATOM 3470 C CA . ALA A 1 431 ? -11.941 -21.353 -5.320 1.00 78.50 431 ALA A CA 1
ATOM 3471 C C . ALA A 1 431 ? -11.158 -20.530 -4.282 1.00 78.50 431 ALA A C 1
ATOM 3473 O O . ALA A 1 431 ? -9.931 -20.485 -4.349 1.00 78.50 431 ALA A O 1
ATOM 3474 N N . SER A 1 432 ? -11.838 -19.922 -3.299 1.00 75.81 432 SER A N 1
ATOM 3475 C CA . SER A 1 432 ? -11.169 -19.086 -2.290 1.00 75.81 432 SER A CA 1
ATOM 3476 C C . SER A 1 432 ? -10.301 -19.906 -1.320 1.00 75.81 432 SER A C 1
ATOM 3478 O O . SER A 1 432 ? -9.110 -19.603 -1.222 1.00 75.81 432 SER A O 1
ATOM 3480 N N . PRO A 1 433 ? -10.805 -20.980 -0.671 1.00 74.12 433 PRO A N 1
ATOM 3481 C CA . PRO A 1 433 ? -9.954 -21.838 0.158 1.00 74.12 433 PRO A CA 1
ATOM 3482 C C . PRO A 1 433 ? -8.806 -22.469 -0.628 1.00 74.12 433 PRO A C 1
ATOM 3484 O O . PRO A 1 433 ? -7.679 -22.532 -0.149 1.00 74.12 433 PRO A O 1
ATOM 3487 N N . TYR A 1 434 ? -9.058 -22.898 -1.866 1.00 78.25 434 TYR A N 1
ATOM 3488 C CA . TYR A 1 434 ? -8.023 -23.504 -2.694 1.00 78.25 434 TYR A CA 1
ATOM 3489 C C . TYR A 1 434 ? -6.917 -22.510 -3.064 1.00 78.25 434 TYR A C 1
ATOM 3491 O O . TYR A 1 434 ? -5.737 -22.862 -3.034 1.00 78.25 434 TYR A O 1
ATOM 3499 N N . TRP A 1 435 ? -7.276 -21.257 -3.355 1.00 81.88 435 TRP A N 1
ATOM 3500 C CA . TRP A 1 435 ? -6.310 -20.178 -3.539 1.00 81.88 435 TRP A CA 1
ATOM 3501 C C . TRP A 1 435 ? -5.467 -19.954 -2.280 1.00 81.88 435 TRP A C 1
ATOM 3503 O O . TRP A 1 435 ? -4.242 -19.915 -2.375 1.00 81.88 435 TRP A O 1
ATOM 3513 N N . GLN A 1 436 ? -6.106 -19.852 -1.110 1.00 78.62 436 GLN A N 1
ATOM 3514 C CA . GLN A 1 436 ? -5.427 -19.648 0.175 1.00 78.62 436 GLN A CA 1
ATOM 3515 C C . GLN A 1 436 ? -4.452 -20.789 0.496 1.00 78.62 436 GLN A C 1
ATOM 3517 O O . GLN A 1 436 ? -3.282 -20.522 0.754 1.00 78.62 436 GLN A O 1
ATOM 3522 N N . LEU A 1 437 ? -4.880 -22.049 0.352 1.00 76.75 437 LEU A N 1
ATOM 3523 C CA . LEU A 1 437 ? -4.038 -23.237 0.557 1.00 76.75 437 LEU A CA 1
ATOM 3524 C C . LEU A 1 437 ? -2.785 -23.254 -0.329 1.00 76.75 437 LEU A C 1
ATOM 3526 O O . LEU A 1 437 ? -1.766 -23.837 0.024 1.00 76.75 437 LEU A O 1
ATOM 3530 N N . ASN A 1 438 ? -2.860 -22.636 -1.508 1.00 80.00 438 ASN A N 1
ATOM 3531 C CA . ASN A 1 438 ? -1.750 -22.576 -2.452 1.00 80.00 438 ASN A CA 1
ATOM 3532 C C . ASN A 1 438 ? -1.027 -21.222 -2.436 1.00 80.00 438 ASN A C 1
ATOM 3534 O O . ASN A 1 438 ? -0.075 -21.043 -3.196 1.00 80.00 438 ASN A O 1
ATOM 3538 N N . HIS A 1 439 ? -1.446 -20.270 -1.600 1.00 80.94 439 HIS A N 1
ATOM 3539 C CA . HIS A 1 439 ? -0.916 -18.909 -1.594 1.00 80.94 439 HIS A CA 1
ATOM 3540 C C . HIS A 1 439 ? 0.579 -18.888 -1.270 1.00 80.94 439 HIS A C 1
ATOM 3542 O O . HIS A 1 439 ? 1.350 -18.217 -1.956 1.00 80.94 439 HIS A O 1
ATOM 3548 N N . GLU A 1 440 ? 1.017 -19.669 -0.282 1.00 80.44 440 GLU A N 1
ATOM 3549 C CA . GLU A 1 440 ? 2.435 -19.781 0.064 1.00 80.44 440 GLU A CA 1
ATOM 3550 C C . GLU A 1 440 ? 3.266 -20.350 -1.080 1.00 80.44 440 GLU A C 1
ATOM 3552 O O . GLU A 1 440 ? 4.306 -19.796 -1.430 1.00 80.44 440 GLU A O 1
ATOM 3557 N N . TYR A 1 441 ? 2.781 -21.423 -1.704 1.00 81.62 441 TYR A N 1
ATOM 3558 C CA . TYR A 1 441 ? 3.444 -22.044 -2.843 1.00 81.62 441 TYR A CA 1
ATOM 3559 C C . TYR A 1 441 ? 3.554 -21.076 -4.028 1.00 81.62 441 TYR A C 1
ATOM 3561 O O . TYR A 1 441 ? 4.619 -20.941 -4.634 1.00 81.62 441 TYR A O 1
ATOM 3569 N N . LEU A 1 442 ? 2.471 -20.358 -4.342 1.00 82.25 442 LEU A N 1
ATOM 3570 C CA . LEU A 1 442 ? 2.480 -19.312 -5.362 1.00 82.25 442 LEU A CA 1
ATOM 3571 C C . LEU A 1 442 ? 3.508 -18.233 -5.007 1.00 82.25 442 LEU A C 1
ATOM 3573 O O . LEU A 1 442 ? 4.349 -17.894 -5.835 1.00 82.25 442 LEU A O 1
ATOM 3577 N N . ASN A 1 443 ? 3.527 -17.767 -3.759 1.00 83.31 443 ASN A N 1
ATOM 3578 C CA . ASN A 1 443 ? 4.514 -16.798 -3.290 1.00 83.31 443 ASN A CA 1
ATOM 3579 C C . ASN A 1 443 ? 5.950 -17.319 -3.380 1.00 83.31 443 ASN A C 1
ATOM 3581 O O . ASN A 1 443 ? 6.846 -16.543 -3.703 1.00 83.31 443 ASN A O 1
ATOM 3585 N N . GLN A 1 444 ? 6.195 -18.606 -3.131 1.00 85.75 444 GLN A N 1
ATOM 3586 C CA . GLN A 1 444 ? 7.513 -19.219 -3.300 1.00 85.75 444 GLN A CA 1
ATOM 3587 C C . GLN A 1 444 ? 7.948 -19.220 -4.770 1.00 85.75 444 GLN A C 1
ATOM 3589 O O . GLN A 1 444 ? 9.069 -18.800 -5.058 1.00 85.75 444 GLN A O 1
ATOM 3594 N N . ILE A 1 445 ? 7.062 -19.593 -5.705 1.00 83.94 445 ILE A N 1
ATOM 3595 C CA . ILE A 1 445 ? 7.340 -19.501 -7.150 1.00 83.94 445 ILE A CA 1
ATOM 3596 C C . ILE A 1 445 ? 7.688 -18.061 -7.536 1.00 83.94 445 ILE A C 1
ATOM 3598 O O . ILE A 1 445 ? 8.689 -17.825 -8.215 1.00 83.94 445 ILE A O 1
ATOM 3602 N N . LEU A 1 446 ? 6.882 -17.094 -7.092 1.00 84.44 446 LEU A N 1
ATOM 3603 C CA . LEU A 1 446 ? 7.097 -15.679 -7.389 1.00 84.44 446 LEU A CA 1
ATOM 3604 C C . LEU A 1 446 ? 8.425 -15.178 -6.811 1.00 84.44 446 LEU A C 1
ATOM 3606 O O . LEU A 1 446 ? 9.192 -14.518 -7.510 1.00 84.44 446 LEU A O 1
ATOM 3610 N N . LYS A 1 447 ? 8.736 -15.527 -5.557 1.00 85.94 447 LYS A N 1
ATOM 3611 C CA . LYS A 1 447 ? 10.003 -15.174 -4.899 1.00 85.94 447 LYS A CA 1
ATOM 3612 C C . LYS A 1 447 ? 11.204 -15.756 -5.637 1.00 85.94 447 LYS A C 1
ATOM 3614 O O . LYS A 1 447 ? 12.182 -15.036 -5.827 1.00 85.94 447 LYS A O 1
ATOM 3619 N N . GLN A 1 448 ? 11.132 -17.016 -6.066 1.00 85.56 448 GLN A N 1
ATOM 3620 C CA . GLN A 1 448 ? 12.223 -17.662 -6.791 1.00 85.56 448 GLN A CA 1
ATOM 3621 C C . GLN A 1 448 ? 12.479 -16.973 -8.137 1.00 85.56 448 GLN A C 1
ATOM 3623 O O . GLN A 1 448 ? 13.612 -16.592 -8.411 1.00 85.56 448 GLN A O 1
ATOM 3628 N N . ARG A 1 449 ? 11.430 -16.695 -8.922 1.00 82.50 449 ARG A N 1
ATOM 3629 C CA . ARG A 1 449 ? 11.575 -15.952 -10.188 1.00 82.50 449 ARG A CA 1
ATOM 3630 C C . ARG A 1 449 ? 12.138 -14.549 -9.973 1.00 82.50 449 ARG A C 1
ATOM 3632 O O . ARG A 1 449 ? 13.060 -14.133 -10.665 1.00 82.50 449 ARG A O 1
ATOM 3639 N N . ASN A 1 450 ? 11.639 -13.834 -8.965 1.00 82.88 450 ASN A N 1
ATOM 3640 C CA . ASN A 1 450 ? 12.138 -12.500 -8.631 1.00 82.88 450 ASN A CA 1
ATOM 3641 C C . ASN A 1 450 ? 13.610 -12.514 -8.203 1.00 82.88 450 ASN A C 1
ATOM 3643 O O . ASN A 1 450 ? 14.308 -11.528 -8.420 1.00 82.88 450 ASN A O 1
ATOM 3647 N N . LYS A 1 451 ? 14.083 -13.596 -7.574 1.00 85.62 451 LYS A N 1
ATOM 3648 C CA . LYS A 1 451 ? 15.495 -13.768 -7.225 1.00 85.62 451 LYS A CA 1
ATOM 3649 C C . LYS A 1 451 ? 16.345 -13.952 -8.481 1.00 85.62 451 LYS A C 1
ATOM 3651 O O . LYS A 1 451 ? 17.346 -13.261 -8.622 1.00 85.62 451 LYS A O 1
ATOM 3656 N N . ASP A 1 452 ? 15.910 -14.815 -9.395 1.00 86.00 452 ASP A N 1
ATOM 3657 C CA . ASP A 1 452 ? 16.651 -15.117 -10.622 1.00 86.00 452 ASP A CA 1
ATOM 3658 C C . ASP A 1 452 ? 16.776 -13.892 -11.542 1.00 86.00 452 ASP A C 1
ATOM 3660 O O . ASP A 1 452 ? 17.809 -13.690 -12.171 1.00 86.00 452 ASP A O 1
ATOM 3664 N N . GLU A 1 453 ? 15.752 -13.040 -11.593 1.00 87.44 453 GLU A N 1
ATOM 3665 C CA . GLU A 1 453 ? 15.763 -11.816 -12.406 1.00 87.44 453 GLU A CA 1
ATOM 3666 C C . GLU A 1 453 ? 16.573 -10.658 -11.805 1.00 87.44 453 GLU A C 1
ATOM 3668 O O . GLU A 1 453 ? 16.930 -9.722 -12.517 1.00 87.44 453 GLU A O 1
ATOM 3673 N N . LYS A 1 454 ? 16.859 -10.681 -10.498 1.00 87.06 454 LYS A N 1
ATOM 3674 C CA . LYS A 1 454 ? 17.730 -9.673 -9.869 1.00 87.06 454 LYS A CA 1
ATOM 3675 C C . LYS A 1 454 ? 19.192 -9.862 -10.253 1.00 87.06 454 LYS A C 1
ATOM 3677 O O . LYS A 1 454 ? 19.922 -8.880 -10.338 1.00 87.06 454 LYS A O 1
ATOM 3682 N N . ASP A 1 455 ? 19.586 -11.109 -10.486 1.00 88.50 455 ASP A N 1
ATOM 3683 C CA . ASP A 1 455 ? 20.948 -11.508 -10.840 1.00 88.50 455 ASP A CA 1
ATOM 3684 C C . ASP A 1 455 ? 21.121 -11.618 -12.380 1.00 88.50 455 ASP A C 1
ATOM 3686 O O . ASP A 1 455 ? 22.044 -12.281 -12.854 1.00 88.50 455 ASP A O 1
ATOM 3690 N N . LYS A 1 456 ? 20.226 -11.004 -13.178 1.00 92.44 456 LYS A N 1
ATOM 3691 C CA . LYS A 1 456 ? 20.281 -10.984 -14.651 1.00 92.44 456 LYS A CA 1
ATOM 3692 C C . LYS A 1 456 ? 19.979 -9.609 -15.240 1.00 92.44 456 LYS A C 1
ATOM 3694 O O . LYS A 1 456 ? 19.216 -8.841 -14.661 1.00 92.44 456 LYS A O 1
ATOM 3699 N N . LEU A 1 457 ? 20.522 -9.335 -16.423 1.00 94.50 457 LEU A N 1
ATOM 3700 C CA . LEU A 1 457 ? 20.155 -8.217 -17.288 1.00 94.50 457 LEU A CA 1
ATOM 3701 C C . LEU A 1 457 ? 20.070 -8.722 -18.730 1.00 94.50 457 LEU A C 1
ATOM 3703 O O . LEU A 1 457 ? 21.046 -9.240 -19.274 1.00 94.50 457 LEU A O 1
ATOM 3707 N N . PHE A 1 458 ? 18.886 -8.598 -19.326 1.00 95.12 458 PHE A N 1
ATOM 3708 C CA . PHE A 1 458 ? 18.533 -9.129 -20.641 1.00 95.12 458 PHE A CA 1
ATOM 3709 C C . PHE A 1 458 ? 18.843 -10.630 -20.762 1.00 95.12 458 PHE A C 1
ATOM 3711 O O . PHE A 1 458 ? 19.446 -11.093 -21.733 1.00 95.12 458 PHE A O 1
ATOM 3718 N N . GLY A 1 459 ? 18.489 -11.395 -19.724 1.00 90.75 459 GLY A N 1
ATOM 3719 C CA . GLY A 1 459 ? 18.715 -12.839 -19.655 1.00 90.75 459 GLY A CA 1
ATOM 3720 C C . GLY A 1 459 ? 20.154 -13.272 -19.346 1.00 90.75 459 GLY A C 1
ATOM 3721 O O . GLY A 1 459 ? 20.361 -14.443 -19.018 1.00 90.75 459 GLY A O 1
ATOM 3722 N N . LEU A 1 460 ? 21.134 -12.363 -19.381 1.00 91.69 460 LEU A N 1
ATOM 3723 C CA . LEU A 1 460 ? 22.528 -12.661 -19.048 1.00 91.69 460 LEU A CA 1
ATOM 3724 C C . LEU A 1 460 ? 22.789 -12.463 -17.549 1.00 91.69 460 LEU A C 1
ATOM 3726 O O . LEU A 1 460 ? 22.315 -11.473 -16.993 1.00 91.69 460 LEU A O 1
ATOM 3730 N N . PRO A 1 461 ? 23.550 -13.349 -16.880 1.00 90.06 461 PRO A N 1
ATOM 3731 C CA . PRO A 1 461 ? 23.909 -13.167 -15.476 1.00 90.06 461 PRO A CA 1
ATOM 3732 C C . PRO A 1 461 ? 24.670 -11.856 -15.230 1.00 90.06 461 PRO A C 1
ATOM 3734 O O . PRO A 1 461 ? 25.650 -11.568 -15.915 1.00 90.06 461 PRO A O 1
ATOM 3737 N N . THR A 1 462 ? 24.265 -11.094 -14.216 1.00 84.50 462 THR A N 1
ATOM 3738 C CA . THR A 1 462 ? 25.014 -9.940 -13.704 1.00 84.50 462 THR A CA 1
ATOM 3739 C C . THR A 1 462 ? 25.822 -10.365 -12.477 1.00 84.50 462 THR A C 1
ATOM 3741 O O . THR A 1 462 ? 25.340 -11.081 -11.599 1.00 84.50 462 THR A O 1
ATOM 3744 N N . MET A 1 463 ? 27.096 -9.971 -12.398 1.00 66.06 463 MET A N 1
ATOM 3745 C CA . MET A 1 463 ? 27.896 -10.244 -11.202 1.00 66.06 463 MET A CA 1
ATOM 3746 C C . MET A 1 463 ? 27.463 -9.302 -10.075 1.00 66.06 463 MET A C 1
ATOM 3748 O O . MET A 1 463 ? 27.393 -8.091 -10.262 1.00 66.06 463 MET A O 1
ATOM 3752 N N . ARG A 1 464 ? 27.259 -9.833 -8.861 1.00 57.59 464 ARG A N 1
ATOM 3753 C CA . ARG A 1 464 ? 26.828 -9.044 -7.686 1.00 57.59 464 ARG A CA 1
ATOM 3754 C C . ARG A 1 464 ? 27.764 -7.889 -7.290 1.00 57.59 464 ARG A C 1
ATOM 3756 O O . ARG A 1 464 ? 27.373 -7.076 -6.461 1.00 57.59 464 ARG A O 1
ATOM 3763 N N . GLN A 1 465 ? 28.988 -7.833 -7.824 1.00 52.72 465 GLN A N 1
ATOM 3764 C CA . GLN A 1 465 ? 30.027 -6.865 -7.439 1.00 52.72 465 GLN A CA 1
ATOM 3765 C C . GLN A 1 465 ? 30.564 -6.001 -8.591 1.00 52.72 465 GLN A C 1
ATOM 3767 O O . GLN A 1 465 ? 31.394 -5.130 -8.347 1.00 52.72 465 GLN A O 1
ATOM 3772 N N . THR A 1 466 ? 30.092 -6.183 -9.824 1.00 49.88 466 THR A N 1
ATOM 3773 C CA . THR A 1 466 ? 30.486 -5.349 -10.967 1.00 49.88 466 THR A CA 1
ATOM 3774 C C . THR A 1 466 ? 29.226 -4.949 -11.724 1.00 49.88 466 THR A C 1
ATOM 3776 O O . THR A 1 466 ? 28.556 -5.777 -12.336 1.00 49.88 466 THR A O 1
ATOM 3779 N N . GLN A 1 467 ? 28.842 -3.677 -11.601 1.00 42.00 467 GLN A N 1
ATOM 3780 C CA . GLN A 1 467 ? 27.709 -3.123 -12.338 1.00 42.00 467 GLN A CA 1
ATOM 3781 C C . GLN A 1 467 ? 28.036 -3.074 -13.842 1.00 42.00 467 GLN A C 1
ATOM 3783 O O . GLN A 1 467 ? 29.109 -2.612 -14.218 1.00 42.00 467 GLN A O 1
ATOM 3788 N N . ALA A 1 468 ? 27.058 -3.505 -14.648 1.00 38.38 468 ALA A N 1
ATOM 3789 C CA . ALA A 1 468 ? 26.990 -3.550 -16.117 1.00 38.38 468 ALA A CA 1
ATOM 3790 C C . ALA A 1 468 ? 27.840 -4.627 -16.848 1.00 38.38 468 ALA A C 1
ATOM 3792 O O . ALA A 1 468 ? 28.961 -4.931 -16.440 1.00 38.38 468 ALA A O 1
ATOM 3793 N N . PRO A 1 469 ? 27.291 -5.245 -17.920 1.00 41.25 469 PRO A N 1
ATOM 3794 C CA . PRO A 1 469 ? 27.910 -6.379 -18.599 1.00 41.25 469 PRO A CA 1
ATOM 3795 C C . PRO A 1 469 ? 29.105 -5.950 -19.455 1.00 41.25 469 PRO A C 1
ATOM 3797 O O . PRO A 1 469 ? 29.056 -4.944 -20.162 1.00 41.25 469 PRO A O 1
ATOM 3800 N N . TRP A 1 470 ? 30.162 -6.759 -19.417 1.00 46.00 470 TRP A N 1
ATOM 3801 C CA . TRP A 1 470 ? 31.278 -6.690 -20.354 1.00 46.00 470 TRP A CA 1
ATOM 3802 C C . TRP A 1 470 ? 30.786 -7.197 -21.717 1.00 46.00 470 TRP A C 1
ATOM 3804 O O . TRP A 1 470 ? 30.564 -8.400 -21.871 1.00 46.00 470 TRP A O 1
ATOM 3814 N N . PHE A 1 471 ? 30.564 -6.280 -22.660 1.00 40.44 471 PHE A N 1
ATOM 3815 C CA . PHE A 1 471 ? 30.455 -6.594 -24.087 1.00 40.44 471 PHE A CA 1
ATOM 3816 C C . PHE A 1 471 ? 31.810 -6.415 -24.760 1.00 40.44 471 PHE A C 1
ATOM 3818 O O . PHE A 1 471 ? 32.460 -5.378 -24.485 1.00 40.44 471 PHE A O 1
#

Secondary structure (DSSP, 8-state):
-TT--HHHHHHHHHHTTS-HHHHHTTGGGPPPPPGGGHHHHHHHS-SS--HHHHHHHHHHHHHTT-GGGGTT-TTHHHHTT-SSHHHHHHHHHHHHHHT-HHHHHHHHHTT----TTS-HHHHHHHHHHHHHHHHHTT-GGGGGGS-TTHHHHHHHHSS-HHHHHHHHHHHHHHHHHGGG--S--PPP--SS--HHHHHHHHHHHHHHHHHHHHHHHHH-SS--GGGGSSSTTHHHHHHHHHHTT-HHHHHHHHHHHHHHHHSS---TTGGGGGGG-TT-S--HHHHHHHHHT--SHHHHHHHHHHHHHTT-HHHHHHHHHHHHTSS-HHHHHHHHHHHHTS-S-HHHHHHHHHHGGG---SSHHHHHHHHHHHHHHHHHHHHHHHHHHHH-SSHHHHHHHHHHHHHH--GGGGGT--HHHHHTSTTHHHHHHHHHHTHHHHHHHHHHHHHHHHTEETTEEPPTTS-S---

Sequence (471 aa):
MWGETALQQFAHLKSVGFEPETLEGILEALTPMLPDEASDIRALLPEAGGEGAKHVVCCYLTEADAEVAARDWSALSELVTNSNENIQNRALRVAAQGKSEQALKRFADSGWTVAGEQSRENRAYGSLALSSAADVLNDPSLLDRADPEIWGWRLKHAEGKELSANKFHAYLREQVLDIDRKGSRTYPSHAWTHKAAVKLLVEMQEKKLLDWFTPWLDEHEKLPSFAVFEPFPFNDLAWALIEAGLPEGERLWKKLVEAERHGIHKRSDLDFMPLYSPSHTDFGEYEDAMVEGLISDGKIRDFAWHALKAKRSRWLAEFIEADVKSESAFRQARGWKLLGCTDNEPVFSELWRKLKEHRPQLGWLKDVADTAEEEFNRNCWARHWYDTHIASSDVLGSYTSFQLMRLCIDGRARFWIKRSKMESAPLKKIASPYWQLNHEYLNQILKQRNKDEKDKLFGLPTMRQTQAPWF

Radius of gyration: 26.28 Å; chains: 1; bounding box: 57×59×73 Å

pLDDT: mean 91.75, std 8.66, range [38.38, 98.62]